Protein AF-A0A211YNY9-F1 (afdb_monomer)

Structure (mmCIF, N/CA/C/O backbone):
data_AF-A0A211YNY9-F1
#
_entry.id   AF-A0A211YNY9-F1
#
loop_
_atom_site.group_PDB
_atom_site.id
_atom_site.type_symbol
_atom_site.label_atom_id
_atom_site.label_alt_id
_atom_site.label_comp_id
_atom_site.label_asym_id
_atom_site.label_entity_id
_atom_site.label_seq_id
_atom_site.pdbx_PDB_ins_code
_atom_site.Cartn_x
_atom_site.Cartn_y
_atom_site.Cartn_z
_atom_site.occupancy
_atom_site.B_iso_or_equiv
_atom_site.auth_seq_id
_atom_site.auth_comp_id
_atom_site.auth_asym_id
_atom_site.auth_atom_id
_atom_site.pdbx_PDB_model_num
ATOM 1 N N . MET A 1 1 ? 26.612 -7.130 -41.442 1.00 49.38 1 MET A N 1
ATOM 2 C CA . MET A 1 1 ? 25.179 -6.883 -41.165 1.00 49.38 1 MET A CA 1
ATOM 3 C C . MET A 1 1 ? 24.407 -8.133 -41.531 1.00 49.38 1 MET A C 1
ATOM 5 O O . MET A 1 1 ? 24.819 -8.781 -42.485 1.00 49.38 1 MET A O 1
ATOM 9 N N . PRO A 1 2 ? 23.280 -8.463 -40.890 1.00 49.06 2 PRO A N 1
ATOM 10 C CA . PRO A 1 2 ? 22.237 -9.130 -41.644 1.00 49.06 2 PRO A CA 1
ATOM 11 C C . PRO A 1 2 ? 21.746 -8.089 -42.659 1.00 49.06 2 PRO A C 1
ATOM 13 O O . PRO A 1 2 ? 21.115 -7.110 -42.265 1.00 49.06 2 PRO A O 1
ATOM 16 N N . ASN A 1 3 ? 22.044 -8.255 -43.950 1.00 55.09 3 ASN A N 1
ATOM 17 C CA . ASN A 1 3 ? 21.542 -7.388 -45.037 1.00 55.09 3 ASN A CA 1
ATOM 18 C C . ASN A 1 3 ? 19.996 -7.387 -45.148 1.00 55.09 3 ASN A C 1
ATOM 20 O O . ASN A 1 3 ? 19.424 -6.860 -46.095 1.00 55.09 3 ASN A O 1
ATOM 24 N N . THR A 1 4 ? 19.311 -8.000 -44.185 1.00 63.88 4 THR A N 1
ATOM 25 C CA . THR A 1 4 ? 17.878 -8.254 -44.138 1.00 63.88 4 THR A CA 1
ATOM 26 C C . THR A 1 4 ? 17.087 -7.178 -43.385 1.00 63.88 4 THR A C 1
ATOM 28 O O . THR A 1 4 ? 15.865 -7.165 -43.498 1.00 63.88 4 THR A O 1
ATOM 31 N N . VAL A 1 5 ? 17.737 -6.269 -42.637 1.00 73.50 5 VAL A N 1
ATOM 32 C CA . VAL A 1 5 ? 17.043 -5.292 -41.761 1.00 73.50 5 VAL A CA 1
ATOM 33 C C . VAL A 1 5 ? 17.127 -3.846 -42.258 1.00 73.50 5 VAL A C 1
ATOM 35 O O . VAL A 1 5 ? 16.121 -3.139 -42.234 1.00 73.50 5 VAL A O 1
ATOM 38 N N . ALA A 1 6 ? 18.307 -3.376 -42.662 1.00 80.75 6 ALA A N 1
ATOM 39 C CA . ALA A 1 6 ? 18.505 -2.015 -43.156 1.00 80.75 6 ALA A CA 1
ATOM 40 C C . ALA A 1 6 ? 19.768 -1.923 -44.024 1.00 80.75 6 ALA A C 1
ATOM 42 O O . ALA A 1 6 ? 20.715 -2.682 -43.815 1.00 80.75 6 ALA A O 1
ATOM 43 N N . SER A 1 7 ? 19.799 -0.969 -44.954 1.00 83.94 7 SER A N 1
ATOM 44 C CA . SER A 1 7 ? 21.010 -0.545 -45.660 1.00 83.94 7 SER A CA 1
ATOM 45 C C . SER A 1 7 ? 21.523 0.782 -45.101 1.00 83.94 7 SER A C 1
ATOM 47 O O . SER A 1 7 ? 20.742 1.617 -44.641 1.00 83.94 7 SER A O 1
ATOM 49 N N . ILE A 1 8 ? 22.847 0.957 -45.101 1.00 84.38 8 ILE A N 1
ATOM 50 C CA . ILE A 1 8 ? 23.515 2.160 -44.593 1.00 84.38 8 ILE A CA 1
ATOM 51 C C . ILE A 1 8 ? 24.376 2.760 -45.702 1.00 84.38 8 ILE A C 1
ATOM 53 O O . ILE A 1 8 ? 25.164 2.044 -46.319 1.00 84.38 8 ILE A O 1
ATOM 57 N N . ALA A 1 9 ? 24.249 4.067 -45.919 1.00 88.44 9 ALA A N 1
ATOM 58 C CA . ALA A 1 9 ? 25.151 4.859 -46.746 1.00 88.44 9 ALA A CA 1
ATOM 59 C C . ALA A 1 9 ? 25.819 5.937 -45.881 1.00 88.44 9 ALA A C 1
ATOM 61 O O . ALA A 1 9 ? 25.155 6.564 -45.061 1.00 88.44 9 ALA A O 1
ATOM 62 N N . ILE A 1 10 ? 27.132 6.126 -46.039 1.00 88.19 10 ILE A N 1
ATOM 63 C CA . ILE A 1 10 ? 27.921 7.126 -45.304 1.00 88.19 10 ILE A CA 1
ATOM 64 C C . ILE A 1 10 ? 28.603 8.029 -46.329 1.00 88.19 10 ILE A C 1
ATOM 66 O O . ILE A 1 10 ? 29.255 7.506 -47.235 1.00 88.19 10 ILE A O 1
ATOM 70 N N . ASN A 1 11 ? 28.464 9.350 -46.196 1.00 90.69 11 ASN A N 1
ATOM 71 C CA . ASN A 1 11 ? 29.033 10.305 -47.146 1.00 90.69 11 ASN A CA 1
ATOM 72 C C . ASN A 1 11 ? 29.613 11.570 -46.465 1.00 90.69 11 ASN A C 1
ATOM 74 O O . ASN A 1 11 ? 28.861 12.261 -45.779 1.00 90.69 11 ASN A O 1
ATOM 78 N N . PRO A 1 12 ? 30.904 11.911 -46.663 1.00 88.31 12 PRO A N 1
ATOM 79 C CA . PRO A 1 12 ? 31.932 11.060 -47.256 1.00 88.31 12 PRO A CA 1
ATOM 80 C C . PRO A 1 12 ? 32.290 9.903 -46.312 1.00 88.31 12 PRO A C 1
ATOM 82 O O . PRO A 1 12 ? 32.221 10.033 -45.087 1.00 88.31 12 PRO A O 1
ATOM 85 N N . ARG A 1 13 ? 32.652 8.752 -46.890 1.00 86.81 13 ARG A N 1
ATOM 86 C CA . ARG A 1 13 ? 33.114 7.572 -46.138 1.00 86.81 13 ARG A CA 1
ATOM 87 C C . ARG A 1 13 ? 34.539 7.744 -45.599 1.00 86.81 13 ARG A C 1
ATOM 89 O O . ARG A 1 13 ? 34.865 7.157 -44.574 1.00 86.81 13 ARG A O 1
ATOM 96 N N . GLU A 1 14 ? 35.347 8.549 -46.281 1.00 88.19 14 GLU A N 1
ATOM 97 C CA . GLU A 1 14 ? 36.735 8.875 -45.949 1.00 88.19 14 GLU A CA 1
ATOM 98 C C . GLU A 1 14 ? 36.949 10.375 -46.177 1.00 88.19 14 GLU A C 1
ATOM 100 O O . GLU A 1 14 ? 36.472 10.918 -47.174 1.00 88.19 14 GLU A O 1
ATOM 105 N N . ALA A 1 15 ? 37.621 11.056 -45.247 1.00 88.06 15 ALA A N 1
ATOM 106 C CA . ALA A 1 15 ? 37.900 12.487 -45.333 1.00 88.06 15 ALA A CA 1
ATOM 107 C C . ALA A 1 15 ? 39.084 12.873 -44.432 1.00 88.06 15 ALA A C 1
ATOM 109 O O . ALA A 1 15 ? 39.457 12.129 -43.525 1.00 88.06 15 ALA A O 1
ATOM 110 N N . VAL A 1 16 ? 39.653 14.056 -44.670 1.00 87.44 16 VAL A N 1
ATOM 111 C CA . VAL A 1 16 ? 40.719 14.644 -43.846 1.00 87.44 16 VAL A CA 1
ATOM 112 C C . VAL A 1 16 ? 40.092 15.633 -42.864 1.00 87.44 16 VAL A C 1
ATOM 114 O O . VAL A 1 16 ? 39.224 16.414 -43.245 1.00 87.44 16 VAL A O 1
ATOM 117 N N . ALA A 1 17 ? 40.492 15.583 -41.590 1.00 80.94 17 ALA A N 1
ATOM 118 C CA . ALA A 1 17 ? 39.964 16.487 -40.570 1.00 80.94 17 ALA A CA 1
ATOM 119 C C . ALA A 1 17 ? 40.331 17.963 -40.859 1.00 80.94 17 ALA A C 1
ATOM 121 O O . ALA A 1 17 ? 41.457 18.224 -41.282 1.00 80.94 17 ALA A O 1
ATOM 122 N N . PRO A 1 18 ? 39.430 18.929 -40.579 1.00 85.00 18 PRO A N 1
ATOM 123 C CA . PRO A 1 18 ? 38.071 18.738 -40.075 1.00 85.00 18 PRO A CA 1
ATOM 124 C C . PRO A 1 18 ? 37.098 18.325 -41.191 1.00 85.00 18 PRO A C 1
ATOM 126 O O . PRO A 1 18 ? 37.099 18.892 -42.279 1.00 85.00 18 PRO A O 1
ATOM 129 N N . PHE A 1 19 ? 36.217 17.369 -40.899 1.00 84.88 19 PHE A N 1
ATOM 130 C CA . PHE A 1 19 ? 35.176 16.929 -41.827 1.00 84.88 19 PHE A CA 1
ATOM 131 C C . PHE A 1 19 ? 33.856 16.678 -41.100 1.00 84.88 19 PHE A C 1
ATOM 133 O O . PHE A 1 19 ? 33.795 16.580 -39.875 1.00 84.88 19 PHE A O 1
ATOM 140 N N . THR A 1 20 ? 32.779 16.563 -41.870 1.00 84.94 20 THR A N 1
ATOM 141 C CA . THR A 1 20 ? 31.468 16.109 -41.403 1.00 84.94 20 THR A CA 1
ATOM 142 C C . THR A 1 20 ? 30.971 15.040 -42.361 1.00 84.94 20 THR A C 1
ATOM 144 O O . THR A 1 20 ? 31.027 15.240 -43.572 1.00 84.94 20 THR A O 1
ATOM 147 N N . SER A 1 21 ? 30.474 13.927 -41.821 1.00 86.50 21 SER A N 1
ATOM 148 C CA . SER A 1 21 ? 29.857 12.856 -42.607 1.00 86.50 21 SER A CA 1
ATOM 149 C C . SER A 1 21 ? 28.379 12.719 -42.261 1.00 86.50 21 SER A C 1
ATOM 151 O O . SER A 1 21 ? 27.999 12.780 -41.091 1.00 86.50 21 SER A O 1
ATOM 153 N N . SER A 1 22 ? 27.544 12.498 -43.274 1.00 87.00 22 SER A N 1
ATOM 154 C CA . SER A 1 22 ? 26.150 12.095 -43.105 1.00 87.00 22 SER A CA 1
ATOM 155 C C . SER A 1 22 ? 26.022 10.574 -43.145 1.00 87.00 22 SER A C 1
ATOM 157 O O . SER A 1 22 ? 26.778 9.884 -43.833 1.00 87.00 22 SER A O 1
ATOM 159 N N . ILE A 1 23 ? 25.065 10.044 -42.383 1.00 86.50 23 ILE A N 1
ATOM 160 C CA . ILE A 1 23 ? 24.739 8.617 -42.346 1.00 86.50 23 ILE A CA 1
ATOM 161 C C . ILE A 1 23 ? 23.257 8.467 -42.664 1.00 86.50 23 ILE A C 1
ATOM 163 O O . ILE A 1 23 ? 22.405 8.866 -41.870 1.00 86.50 23 ILE A O 1
ATOM 167 N N . ASP A 1 24 ? 22.961 7.827 -43.789 1.00 85.75 24 ASP A N 1
ATOM 168 C CA . ASP A 1 24 ? 21.606 7.486 -44.200 1.00 85.75 24 ASP A CA 1
ATOM 169 C C . ASP A 1 24 ? 21.327 6.017 -43.891 1.00 85.75 24 ASP A C 1
ATOM 171 O O . ASP A 1 24 ? 21.985 5.119 -44.420 1.00 85.75 24 ASP A O 1
ATOM 175 N N . ILE A 1 25 ? 20.320 5.762 -43.054 1.00 84.75 25 ILE A N 1
ATOM 176 C CA . ILE A 1 25 ? 19.861 4.411 -42.709 1.00 84.75 25 ILE A CA 1
ATOM 177 C C . ILE A 1 25 ? 18.496 4.178 -43.359 1.00 84.75 25 ILE A C 1
ATOM 179 O O . ILE A 1 25 ? 17.515 4.839 -43.017 1.00 84.75 25 ILE A O 1
ATOM 183 N N . ARG A 1 26 ? 18.410 3.211 -44.276 1.00 85.56 26 ARG A N 1
ATOM 184 C CA . ARG A 1 26 ? 17.168 2.834 -44.966 1.00 85.56 26 ARG A CA 1
ATOM 185 C C . ARG A 1 26 ? 16.696 1.475 -44.468 1.00 85.56 26 ARG A C 1
ATOM 187 O O . ARG A 1 26 ? 17.357 0.466 -44.688 1.00 85.56 26 ARG A O 1
ATOM 194 N N . VAL A 1 27 ? 15.555 1.448 -43.783 1.00 82.75 27 VAL A N 1
ATOM 195 C CA . VAL A 1 27 ? 14.971 0.213 -43.234 1.00 82.75 27 VAL A CA 1
ATOM 196 C C . VAL A 1 27 ? 14.369 -0.627 -44.358 1.00 82.75 27 VAL A C 1
ATOM 198 O O . VAL A 1 27 ? 13.621 -0.109 -45.187 1.00 82.75 27 VAL A O 1
ATOM 201 N N . SER A 1 28 ? 14.667 -1.924 -44.377 1.00 84.06 28 SER A N 1
ATOM 202 C CA . SER A 1 28 ? 14.111 -2.857 -45.356 1.00 84.06 28 SER A CA 1
ATOM 203 C C . SER A 1 28 ? 12.591 -3.007 -45.164 1.00 84.06 28 SER A C 1
ATOM 205 O O . SER A 1 28 ? 12.138 -3.121 -44.023 1.00 84.06 28 SER A O 1
ATOM 207 N N . PRO A 1 29 ? 11.780 -3.084 -46.239 1.00 75.88 29 PRO A N 1
ATOM 208 C CA . PRO A 1 29 ? 10.317 -3.200 -46.135 1.00 75.88 29 PRO A CA 1
ATOM 209 C C . PRO A 1 29 ? 9.812 -4.410 -45.328 1.00 75.88 29 PRO A C 1
ATOM 211 O O . PRO A 1 29 ? 8.711 -4.370 -44.789 1.00 75.88 29 PRO A O 1
ATOM 214 N N . GLY A 1 30 ? 10.616 -5.475 -45.232 1.00 75.25 30 GLY A N 1
ATOM 215 C CA . GLY A 1 30 ? 10.326 -6.686 -44.456 1.00 75.25 30 GLY A CA 1
ATOM 216 C C . GLY A 1 30 ? 11.014 -6.754 -43.089 1.00 75.25 30 GLY A C 1
ATOM 217 O O . GLY A 1 30 ? 11.041 -7.825 -42.486 1.00 75.25 30 GLY A O 1
ATOM 218 N N . ALA A 1 31 ? 11.613 -5.660 -42.608 1.00 80.06 31 ALA A N 1
ATOM 219 C CA . ALA A 1 31 ? 12.306 -5.660 -41.325 1.00 80.06 31 ALA A CA 1
ATOM 220 C C . ALA A 1 31 ? 11.340 -6.016 -40.186 1.00 80.06 31 ALA A C 1
ATOM 222 O O . ALA A 1 31 ? 10.284 -5.397 -40.019 1.00 80.06 31 ALA A O 1
ATOM 223 N N . ALA A 1 32 ? 11.715 -7.013 -39.383 1.00 78.50 32 ALA A N 1
ATOM 224 C CA . ALA A 1 32 ? 10.931 -7.384 -38.219 1.00 78.50 32 ALA A CA 1
ATOM 225 C C . ALA A 1 32 ? 10.878 -6.212 -37.212 1.00 78.50 32 ALA A C 1
ATOM 227 O O . ALA A 1 32 ? 11.838 -5.451 -37.076 1.00 78.50 32 ALA A O 1
ATOM 228 N N . PRO A 1 33 ? 9.767 -6.039 -36.481 1.00 77.94 33 PRO A N 1
ATOM 229 C CA . PRO A 1 33 ? 9.706 -5.068 -35.399 1.00 77.94 33 PRO A CA 1
ATOM 230 C C . PRO A 1 33 ? 10.710 -5.403 -34.296 1.00 77.94 33 PRO A C 1
ATOM 232 O O . PRO A 1 33 ? 10.823 -6.557 -33.884 1.00 77.94 33 PRO A O 1
ATOM 235 N N . GLY A 1 34 ? 11.396 -4.392 -33.773 1.00 75.12 34 GLY A N 1
ATOM 236 C CA . GLY A 1 34 ? 12.424 -4.596 -32.760 1.00 75.12 34 GLY A CA 1
ATOM 237 C C . GLY A 1 34 ? 13.366 -3.412 -32.609 1.00 75.12 34 GLY A C 1
ATOM 238 O O . GLY A 1 34 ? 13.184 -2.355 -33.214 1.00 75.12 34 GLY A O 1
ATOM 239 N N . THR A 1 35 ? 14.380 -3.596 -31.765 1.00 77.44 35 THR A N 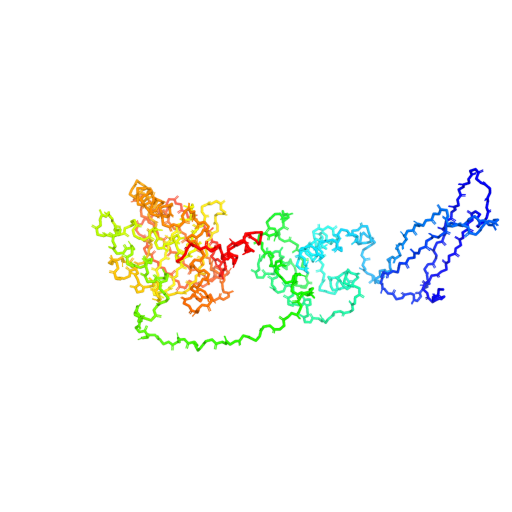1
ATOM 240 C CA . THR A 1 35 ? 15.472 -2.631 -31.596 1.00 77.44 35 THR A CA 1
ATOM 241 C C . THR A 1 35 ? 16.758 -3.224 -32.144 1.00 77.44 35 THR A C 1
ATOM 243 O O . THR A 1 35 ? 17.172 -4.301 -31.722 1.00 77.44 35 THR A O 1
ATOM 246 N N . TYR A 1 36 ? 17.411 -2.492 -33.037 1.00 80.06 36 TYR A N 1
ATOM 247 C CA . TYR A 1 36 ? 18.660 -2.880 -33.674 1.00 80.06 36 TYR A CA 1
ATOM 248 C C . TYR A 1 36 ? 19.741 -1.889 -33.263 1.00 80.06 36 TYR A C 1
ATOM 250 O O . TYR A 1 36 ? 19.607 -0.690 -33.495 1.00 80.06 36 TYR A O 1
ATOM 258 N N . ALA A 1 37 ? 20.785 -2.380 -32.599 1.00 80.31 37 ALA A N 1
ATOM 259 C CA . ALA A 1 37 ? 21.907 -1.559 -32.163 1.00 80.31 37 ALA A CA 1
ATOM 260 C C . ALA A 1 37 ? 23.052 -1.631 -33.180 1.00 80.31 37 ALA A C 1
ATOM 262 O O . ALA A 1 37 ? 23.396 -2.711 -33.663 1.00 80.31 37 ALA A O 1
ATOM 263 N N . PHE A 1 38 ? 23.674 -0.489 -33.451 1.00 80.75 38 PHE A N 1
ATOM 264 C CA . PHE A 1 38 ? 24.831 -0.350 -34.327 1.00 80.75 38 PHE A CA 1
ATOM 265 C C . PHE A 1 38 ? 25.930 0.406 -33.598 1.00 80.75 38 PHE A C 1
ATOM 267 O O . PHE A 1 38 ? 25.674 1.203 -32.697 1.00 80.75 38 PHE A O 1
ATOM 274 N N . LYS A 1 39 ? 27.166 0.156 -34.015 1.00 83.69 39 LYS A N 1
ATOM 275 C CA . LYS A 1 39 ? 28.333 0.906 -33.569 1.00 83.69 39 LYS A CA 1
ATOM 276 C C . LYS A 1 39 ? 28.964 1.549 -34.790 1.00 83.69 39 LYS A C 1
ATOM 278 O O . LYS A 1 39 ? 29.394 0.836 -35.694 1.00 83.69 39 LYS A O 1
ATOM 283 N N . LEU A 1 40 ? 28.997 2.871 -34.810 1.00 84.62 40 LEU A N 1
ATOM 284 C CA . LEU A 1 40 ? 29.799 3.635 -35.746 1.00 84.62 40 LEU A CA 1
ATOM 285 C C . LEU A 1 40 ? 31.221 3.692 -35.194 1.00 84.62 40 LEU A C 1
ATOM 287 O O . LEU A 1 40 ? 31.417 4.051 -34.035 1.00 84.62 40 LEU A O 1
ATOM 291 N N . ARG A 1 41 ? 32.199 3.309 -36.009 1.00 87.44 41 ARG A N 1
ATOM 292 C CA . ARG A 1 41 ? 33.620 3.393 -35.671 1.00 87.44 41 ARG A CA 1
ATOM 293 C C . ARG A 1 41 ? 34.296 4.328 -36.650 1.00 87.44 41 ARG A C 1
ATOM 295 O O . ARG A 1 41 ? 34.117 4.170 -37.855 1.00 87.44 41 ARG A O 1
ATOM 302 N N . ILE A 1 42 ? 35.065 5.262 -36.118 1.00 87.38 42 ILE A N 1
ATOM 303 C CA . ILE A 1 42 ? 35.904 6.170 -36.888 1.00 87.38 42 ILE A CA 1
ATOM 304 C C . ILE A 1 42 ? 37.331 5.671 -36.720 1.00 87.38 42 ILE A C 1
ATOM 306 O O . ILE A 1 42 ? 37.803 5.541 -35.590 1.00 87.38 42 ILE A O 1
ATOM 310 N N . HIS A 1 43 ? 37.985 5.359 -37.830 1.00 88.94 43 HIS A N 1
ATOM 311 C CA . HIS A 1 43 ? 39.364 4.893 -37.851 1.00 88.94 43 HIS A CA 1
ATOM 312 C C . HIS A 1 43 ? 40.240 5.901 -38.587 1.00 88.94 43 HIS A C 1
ATOM 314 O O . HIS A 1 43 ? 39.808 6.492 -39.575 1.00 88.94 43 HIS A O 1
ATOM 320 N N . ASP A 1 44 ? 41.466 6.063 -38.109 1.00 86.38 44 ASP A N 1
ATOM 321 C CA . ASP A 1 44 ? 42.555 6.639 -38.887 1.00 86.38 44 ASP A CA 1
ATOM 322 C C . ASP A 1 44 ? 42.936 5.634 -39.980 1.00 86.38 44 ASP A C 1
ATOM 324 O O . ASP A 1 44 ? 43.234 4.477 -39.683 1.00 86.38 44 ASP A O 1
ATOM 328 N N . THR A 1 45 ? 42.900 6.041 -41.246 1.00 85.19 45 THR A N 1
ATOM 329 C CA . THR A 1 45 ? 43.200 5.150 -42.374 1.00 85.19 45 THR A CA 1
ATOM 330 C C . THR A 1 45 ? 44.686 4.808 -42.495 1.00 85.19 45 THR A C 1
ATOM 332 O O . THR A 1 45 ? 45.007 3.739 -43.008 1.00 85.19 45 THR A O 1
ATOM 335 N N . ALA A 1 46 ? 45.591 5.660 -42.003 1.00 86.88 46 ALA A N 1
ATOM 336 C CA . ALA A 1 46 ? 47.034 5.441 -42.061 1.00 86.88 46 ALA A CA 1
ATOM 337 C C . ALA A 1 46 ? 47.524 4.529 -40.929 1.00 86.88 46 ALA A C 1
ATOM 339 O O . ALA A 1 46 ? 48.368 3.662 -41.146 1.00 86.88 46 ALA A O 1
ATOM 340 N N . THR A 1 47 ? 46.988 4.708 -39.719 1.00 90.25 47 THR A N 1
ATOM 341 C CA . THR A 1 47 ? 47.433 3.964 -38.524 1.00 90.25 47 THR A CA 1
ATOM 342 C C . THR A 1 47 ? 46.475 2.848 -38.100 1.00 90.25 47 THR A C 1
ATOM 344 O O . THR A 1 47 ? 46.798 2.060 -37.210 1.00 90.25 47 THR A O 1
ATOM 347 N N . ASN A 1 48 ? 45.287 2.772 -38.711 1.00 88.81 48 ASN A N 1
ATOM 348 C CA . ASN A 1 48 ? 44.157 1.926 -38.303 1.00 88.81 48 ASN A CA 1
ATOM 349 C C . ASN A 1 48 ? 43.681 2.174 -36.851 1.00 88.81 48 ASN A C 1
ATOM 351 O O . ASN A 1 48 ? 42.897 1.395 -36.294 1.00 88.81 48 ASN A O 1
ATOM 355 N N . ALA A 1 49 ? 44.133 3.262 -36.220 1.00 90.38 49 ALA A N 1
ATOM 356 C CA . ALA A 1 49 ? 43.777 3.604 -34.852 1.00 90.38 49 ALA A CA 1
ATOM 357 C C . ALA A 1 49 ? 42.289 3.973 -34.747 1.00 90.38 49 ALA A C 1
ATOM 359 O O . ALA A 1 49 ? 41.743 4.661 -35.608 1.00 90.38 49 ALA A O 1
ATOM 360 N N . LEU A 1 50 ? 41.617 3.523 -33.682 1.00 91.25 50 LEU A N 1
ATOM 361 C CA . LEU A 1 50 ? 40.228 3.893 -33.399 1.00 91.25 50 LEU A CA 1
ATOM 362 C C . LEU A 1 50 ? 40.186 5.324 -32.848 1.00 91.25 50 LEU A C 1
ATOM 364 O O . LEU A 1 50 ? 40.582 5.560 -31.710 1.00 91.25 50 LEU A O 1
ATOM 368 N N . LEU A 1 51 ? 39.667 6.256 -33.643 1.00 87.25 51 LEU A N 1
ATOM 369 C CA . LEU A 1 51 ? 39.540 7.670 -33.285 1.00 87.25 51 LEU A CA 1
ATOM 370 C C . LEU A 1 51 ? 38.233 7.975 -32.546 1.00 87.25 51 LEU A C 1
ATOM 372 O O . LEU A 1 51 ? 38.169 8.906 -31.750 1.00 87.25 51 LEU A O 1
ATOM 376 N N . GLY A 1 52 ? 37.179 7.198 -32.802 1.00 84.94 52 GLY A N 1
ATOM 377 C CA . GLY A 1 52 ? 35.870 7.435 -32.201 1.00 84.94 52 GLY A CA 1
ATOM 378 C C . GLY A 1 52 ? 34.933 6.241 -32.314 1.00 84.94 52 GLY A C 1
ATOM 379 O O . GLY A 1 52 ? 35.000 5.458 -33.263 1.00 84.94 52 GLY A O 1
ATOM 380 N N . LEU A 1 53 ? 34.047 6.105 -31.330 1.00 88.44 53 LEU A N 1
ATOM 381 C CA . LEU A 1 53 ? 33.034 5.058 -31.270 1.00 88.44 53 LEU A CA 1
ATOM 382 C C . LEU A 1 53 ? 31.702 5.666 -30.833 1.00 88.44 53 LEU A C 1
ATOM 384 O O . LEU A 1 53 ? 31.585 6.113 -29.698 1.00 88.44 53 LEU A O 1
ATOM 388 N N . GLU A 1 54 ? 30.691 5.595 -31.695 1.00 83.56 54 GLU A N 1
ATOM 389 C CA . GLU A 1 54 ? 29.339 6.081 -31.402 1.00 83.56 54 GLU A CA 1
ATOM 390 C C . GLU A 1 54 ? 28.328 4.933 -31.495 1.00 83.56 54 GLU A C 1
ATOM 392 O O . GLU A 1 54 ? 28.429 4.063 -32.364 1.00 83.56 54 GLU A O 1
ATOM 397 N N . SER A 1 55 ? 27.349 4.892 -30.590 1.00 81.06 55 SER A N 1
ATOM 398 C CA . SER A 1 55 ? 26.321 3.842 -30.578 1.00 81.06 55 SER A CA 1
ATOM 399 C C . SER A 1 55 ? 24.997 4.369 -31.117 1.00 81.06 55 SER A C 1
ATOM 401 O O . SER A 1 55 ? 24.392 5.262 -30.536 1.00 81.06 55 SER A O 1
ATOM 403 N N . LEU A 1 56 ? 24.500 3.761 -32.193 1.00 81.00 56 LEU A N 1
ATOM 404 C CA . LEU A 1 56 ? 23.223 4.110 -32.818 1.00 81.00 56 LEU A CA 1
ATOM 405 C C . LEU A 1 56 ? 22.182 3.023 -32.537 1.00 81.00 56 LEU A C 1
ATOM 407 O O . LEU A 1 56 ? 22.509 1.838 -32.476 1.00 81.00 56 LEU A O 1
ATOM 411 N N . ALA A 1 57 ? 20.912 3.402 -32.398 1.00 78.88 57 ALA A N 1
ATOM 412 C CA . ALA A 1 57 ? 19.808 2.457 -32.240 1.00 78.88 57 ALA A CA 1
ATOM 413 C C . ALA A 1 57 ? 18.691 2.755 -33.247 1.00 78.88 57 ALA A C 1
ATOM 415 O O . ALA A 1 57 ? 18.103 3.834 -33.228 1.00 78.88 57 ALA A O 1
ATOM 416 N N . LEU A 1 58 ? 18.372 1.779 -34.097 1.00 83.50 58 LEU A N 1
ATOM 417 C CA . LEU A 1 58 ? 17.200 1.799 -34.970 1.00 83.50 58 LEU A CA 1
ATOM 418 C C . LEU A 1 58 ? 16.058 1.068 -34.273 1.00 83.50 58 LEU A C 1
ATOM 420 O O . LEU A 1 58 ? 16.207 -0.079 -33.852 1.00 83.50 58 LEU A O 1
ATOM 424 N N . ILE A 1 59 ? 14.904 1.720 -34.189 1.00 82.00 59 ILE A N 1
ATOM 425 C CA . ILE A 1 59 ? 13.691 1.138 -33.619 1.00 82.00 59 ILE A CA 1
ATOM 426 C C . ILE A 1 59 ? 12.696 0.936 -34.759 1.00 82.00 59 ILE A C 1
ATOM 428 O O . ILE A 1 59 ? 12.171 1.903 -35.310 1.00 82.00 59 ILE A O 1
ATOM 432 N N . VAL A 1 60 ? 12.429 -0.322 -35.099 1.00 81.69 60 VAL A N 1
ATOM 433 C CA . VAL A 1 60 ? 11.424 -0.698 -36.098 1.00 81.69 60 VAL A CA 1
ATOM 434 C C . VAL A 1 60 ? 10.117 -0.995 -35.368 1.00 81.69 60 VAL A C 1
ATOM 436 O O . VAL A 1 60 ? 10.044 -1.901 -34.536 1.00 81.69 60 VAL A O 1
ATOM 439 N N . LEU A 1 61 ? 9.080 -0.205 -35.644 1.00 81.00 61 LEU A N 1
ATOM 440 C CA . LEU A 1 61 ? 7.782 -0.313 -34.976 1.00 81.00 61 LEU A CA 1
ATOM 441 C C . LEU A 1 61 ? 6.839 -1.255 -35.733 1.00 81.00 61 LEU A C 1
ATOM 443 O O . LEU A 1 61 ? 6.826 -1.287 -36.961 1.00 81.00 61 LEU A O 1
ATOM 447 N N . ARG A 1 62 ? 5.977 -1.969 -34.996 1.00 80.25 62 ARG A N 1
ATOM 448 C CA . ARG A 1 62 ? 4.829 -2.679 -35.586 1.00 80.25 62 ARG A CA 1
ATOM 449 C C . ARG A 1 62 ? 3.872 -1.684 -36.245 1.00 80.25 62 ARG A C 1
ATOM 451 O O . ARG A 1 62 ? 3.660 -0.581 -35.736 1.00 80.25 62 ARG A O 1
ATOM 458 N N . ARG A 1 63 ? 3.237 -2.106 -37.343 1.00 73.81 63 ARG A N 1
ATOM 459 C CA . ARG A 1 63 ? 2.177 -1.338 -38.012 1.00 73.81 63 ARG A CA 1
ATOM 460 C C . ARG A 1 63 ? 1.073 -0.985 -37.003 1.00 73.81 63 ARG A C 1
ATOM 462 O O . ARG A 1 63 ? 0.647 -1.842 -36.233 1.00 73.81 63 ARG A O 1
ATOM 469 N N . GLY A 1 64 ? 0.639 0.276 -36.995 1.00 72.88 64 GLY A N 1
ATOM 470 C CA . GLY A 1 64 ? -0.400 0.779 -36.083 1.00 72.88 64 GLY A CA 1
ATOM 471 C C . GLY A 1 64 ? 0.100 1.302 -34.730 1.00 72.88 64 GLY A C 1
ATOM 472 O O . GLY A 1 64 ? -0.706 1.806 -33.949 1.00 72.88 64 GLY A O 1
ATOM 473 N N . LEU A 1 65 ? 1.407 1.234 -34.442 1.00 83.88 65 LEU A N 1
ATOM 474 C CA . LEU A 1 65 ? 1.987 1.942 -33.300 1.00 83.88 65 LEU A CA 1
ATOM 4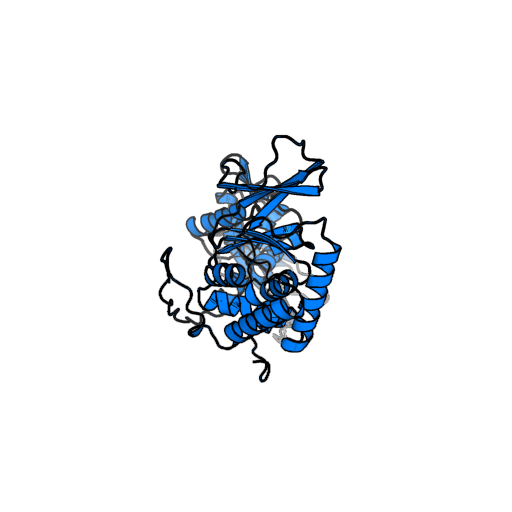75 C C . LEU A 1 65 ? 2.339 3.392 -33.665 1.00 83.88 65 LEU A C 1
ATOM 477 O O . LEU A 1 65 ? 2.828 3.653 -34.768 1.00 83.88 65 LEU A O 1
ATOM 481 N N . PRO A 1 66 ? 2.139 4.347 -32.743 1.00 85.44 66 PRO A N 1
ATOM 482 C CA . PRO A 1 66 ? 2.448 5.741 -33.002 1.00 85.44 66 PRO A CA 1
ATOM 483 C C . PRO A 1 66 ? 3.964 5.956 -33.067 1.00 85.44 66 PRO A C 1
ATOM 485 O O . PRO A 1 66 ? 4.723 5.447 -32.240 1.00 85.44 66 PRO A O 1
ATOM 488 N N . LYS A 1 67 ? 4.414 6.786 -34.018 1.00 83.44 67 LYS A N 1
ATOM 489 C CA . LYS A 1 67 ? 5.836 7.155 -34.178 1.00 83.44 67 LYS A CA 1
ATOM 490 C C . LYS A 1 67 ? 6.421 7.813 -32.919 1.00 83.44 67 LYS A C 1
ATOM 492 O O . LYS A 1 67 ? 7.626 7.752 -32.694 1.00 83.44 67 LYS A O 1
ATOM 497 N N . THR A 1 68 ? 5.576 8.413 -32.076 1.00 84.75 68 THR A N 1
ATOM 498 C CA . THR A 1 68 ? 5.967 9.000 -30.785 1.00 84.75 68 THR A CA 1
ATOM 499 C C . THR A 1 68 ? 6.576 7.971 -29.834 1.00 84.75 68 THR A C 1
ATOM 501 O O . THR A 1 68 ? 7.442 8.337 -29.044 1.00 84.75 68 THR A O 1
ATOM 504 N N . LEU A 1 69 ? 6.226 6.684 -29.952 1.00 85.25 69 LEU A N 1
ATOM 505 C CA . LEU A 1 69 ? 6.803 5.615 -29.133 1.00 85.25 69 LEU A CA 1
ATOM 506 C C . LEU A 1 69 ? 8.336 5.560 -29.250 1.00 85.25 69 LEU A C 1
ATOM 508 O O . LEU A 1 69 ? 9.014 5.374 -28.241 1.00 85.25 69 LEU A O 1
ATOM 512 N N . ALA A 1 70 ? 8.887 5.801 -30.447 1.00 82.88 70 ALA A N 1
ATOM 513 C CA . ALA A 1 70 ? 10.334 5.829 -30.665 1.00 82.88 70 ALA A CA 1
ATOM 514 C C . ALA A 1 70 ? 11.020 6.949 -29.860 1.00 82.88 70 ALA A C 1
ATOM 516 O O . ALA A 1 70 ? 12.080 6.725 -29.282 1.00 82.88 70 ALA A O 1
ATOM 517 N N . LYS A 1 71 ? 10.378 8.122 -29.731 1.00 86.62 71 LYS A N 1
ATOM 518 C CA . LYS A 1 71 ? 10.891 9.249 -28.927 1.00 86.62 71 LYS A CA 1
ATOM 519 C C . LYS A 1 71 ? 10.935 8.923 -27.431 1.00 86.62 71 LYS A C 1
ATOM 521 O O . LYS A 1 71 ? 11.806 9.404 -26.716 1.00 86.62 71 LYS A O 1
ATOM 526 N N . HIS A 1 72 ? 10.013 8.084 -26.961 1.00 88.44 72 HIS A N 1
ATOM 527 C CA . HIS A 1 72 ? 9.919 7.683 -25.557 1.00 88.44 72 HIS A CA 1
ATOM 528 C C . HIS A 1 72 ? 10.704 6.410 -25.224 1.00 88.44 72 HIS A C 1
ATOM 530 O O . HIS A 1 72 ? 10.747 6.021 -24.058 1.00 88.44 72 HIS A O 1
ATOM 536 N N . TYR A 1 73 ? 11.336 5.761 -26.205 1.00 85.62 73 TYR A N 1
ATOM 537 C CA . TYR A 1 73 ? 11.915 4.428 -26.042 1.00 85.62 73 TYR A CA 1
ATOM 538 C C . TYR A 1 73 ? 12.932 4.327 -24.902 1.00 85.62 73 TYR A C 1
ATOM 540 O O . TYR A 1 73 ? 12.799 3.456 -24.043 1.00 85.62 73 TYR A O 1
ATOM 548 N N . GLN A 1 74 ? 13.914 5.234 -24.844 1.00 82.88 74 GLN A N 1
ATOM 549 C CA . GLN A 1 74 ? 14.924 5.199 -23.780 1.00 82.88 74 GLN A CA 1
ATOM 550 C C . GLN A 1 74 ? 14.287 5.387 -22.405 1.00 82.88 74 GLN A C 1
ATOM 552 O O . GLN A 1 74 ? 14.562 4.623 -21.482 1.00 82.88 74 GLN A O 1
ATOM 557 N N . LYS A 1 75 ? 13.354 6.339 -22.284 1.00 88.69 75 LYS A N 1
ATOM 558 C CA . LYS A 1 75 ? 12.638 6.578 -21.030 1.00 88.69 75 LYS A CA 1
ATOM 559 C C . LYS A 1 75 ? 11.805 5.365 -20.625 1.00 88.69 75 LYS A C 1
ATOM 561 O O . LYS A 1 75 ? 11.857 4.973 -19.469 1.00 88.69 75 LYS A O 1
ATOM 566 N N . LEU A 1 76 ? 11.097 4.733 -21.558 1.00 87.88 76 LEU A N 1
ATOM 567 C CA . LEU A 1 76 ? 10.321 3.514 -21.323 1.00 87.88 76 LEU A CA 1
ATOM 568 C C . LEU A 1 76 ? 11.195 2.341 -20.874 1.00 87.88 76 LEU A C 1
ATOM 570 O O . LEU A 1 76 ? 10.823 1.616 -19.953 1.00 87.88 76 LEU A O 1
ATOM 574 N N . LYS A 1 77 ? 12.378 2.186 -21.473 1.00 84.38 77 LYS A N 1
ATOM 575 C CA . LYS A 1 77 ? 13.355 1.167 -21.081 1.00 84.38 77 LYS A CA 1
ATOM 576 C C . LYS A 1 77 ? 13.880 1.412 -19.669 1.00 84.38 77 LYS A C 1
ATOM 578 O O . LYS A 1 77 ? 13.968 0.469 -18.887 1.00 84.38 77 LYS A O 1
ATOM 583 N N . THR A 1 78 ? 14.163 2.667 -19.318 1.00 84.25 78 THR A N 1
ATOM 584 C CA . THR A 1 78 ? 14.507 3.061 -17.945 1.00 84.25 78 THR A CA 1
ATOM 585 C C . THR A 1 78 ? 13.353 2.776 -16.990 1.00 84.25 78 THR A C 1
ATOM 587 O O . THR A 1 78 ? 13.557 2.119 -15.981 1.00 84.25 78 THR A O 1
ATOM 590 N N . MET A 1 79 ? 12.124 3.172 -17.327 1.00 83.06 79 MET A N 1
ATOM 591 C CA . MET A 1 79 ? 10.942 2.922 -16.495 1.00 83.06 79 MET A CA 1
ATOM 592 C C . MET A 1 79 ? 10.743 1.429 -16.230 1.00 83.06 79 MET A C 1
ATOM 594 O O . MET A 1 79 ? 10.537 1.028 -15.088 1.00 83.06 79 MET A O 1
ATOM 598 N N . TYR A 1 80 ? 10.873 0.601 -17.268 1.00 85.38 80 TYR A N 1
ATOM 599 C CA . TYR A 1 80 ? 10.793 -0.848 -17.145 1.00 85.38 80 TYR A CA 1
ATOM 600 C C . TYR A 1 80 ? 11.900 -1.422 -16.252 1.00 85.38 80 TYR A C 1
ATOM 602 O O . TYR A 1 80 ? 11.619 -2.221 -15.364 1.00 85.38 80 TYR A O 1
ATOM 610 N N . ARG A 1 81 ? 13.152 -0.997 -16.450 1.00 78.75 81 ARG A N 1
ATOM 611 C CA . ARG A 1 81 ? 14.310 -1.502 -15.692 1.00 78.75 81 ARG A CA 1
ATOM 612 C C . ARG A 1 81 ? 14.356 -1.028 -14.245 1.00 78.75 81 ARG A C 1
ATOM 614 O O . ARG A 1 81 ? 14.890 -1.741 -13.408 1.00 78.75 81 ARG A O 1
ATOM 621 N N . THR A 1 82 ? 13.856 0.169 -13.965 1.00 77.00 82 THR A N 1
ATOM 622 C CA . THR A 1 82 ? 13.919 0.773 -12.630 1.00 77.00 82 THR A CA 1
ATOM 623 C C . THR A 1 82 ? 12.678 0.439 -11.807 1.00 77.00 82 THR A C 1
ATOM 625 O O . THR A 1 82 ? 12.798 0.138 -10.627 1.00 77.00 82 THR A O 1
ATOM 628 N N . TYR A 1 83 ? 11.496 0.455 -12.426 1.00 78.81 83 TYR A N 1
ATOM 629 C CA . TYR A 1 83 ? 10.208 0.392 -11.722 1.00 78.81 83 TYR A CA 1
ATOM 630 C C . TYR A 1 83 ? 9.286 -0.731 -12.224 1.00 78.81 83 TYR A C 1
ATOM 632 O O . TYR A 1 83 ? 8.241 -1.001 -11.635 1.00 78.81 83 TYR A O 1
ATOM 640 N N . GLY A 1 84 ? 9.662 -1.424 -13.300 1.00 83.69 84 GLY A N 1
ATOM 641 C CA . GLY A 1 84 ? 9.016 -2.658 -13.734 1.00 83.69 84 GLY A CA 1
ATOM 642 C C . GLY A 1 84 ? 7.905 -2.496 -14.758 1.00 83.69 84 GLY A C 1
ATOM 643 O O . GLY A 1 84 ? 7.646 -1.429 -15.317 1.00 83.69 84 GLY A O 1
ATOM 644 N N . ALA A 1 85 ? 7.233 -3.618 -15.024 1.00 87.56 85 ALA A N 1
ATOM 645 C CA . ALA A 1 85 ? 6.249 -3.735 -16.095 1.00 87.56 85 ALA A CA 1
ATOM 646 C C . ALA A 1 85 ? 5.063 -2.770 -15.939 1.00 87.56 85 ALA A C 1
ATOM 648 O O . ALA A 1 85 ? 4.638 -2.160 -16.916 1.00 87.56 85 ALA A O 1
ATOM 649 N N . GLN A 1 86 ? 4.555 -2.595 -14.715 1.00 88.62 86 GLN A N 1
ATOM 650 C CA . GLN A 1 86 ? 3.416 -1.711 -14.448 1.00 88.62 86 GLN A CA 1
ATOM 651 C C . GLN A 1 86 ? 3.772 -0.242 -14.692 1.00 88.62 86 GLN A C 1
ATOM 653 O O . GLN A 1 86 ? 2.987 0.489 -15.289 1.00 88.62 86 GLN A O 1
ATOM 658 N N . ALA A 1 87 ? 4.976 0.178 -14.302 1.00 89.62 87 ALA A N 1
ATOM 659 C CA . ALA A 1 87 ? 5.455 1.535 -14.533 1.00 89.62 87 ALA A CA 1
ATOM 660 C C . ALA A 1 87 ? 5.647 1.836 -16.025 1.00 89.62 87 ALA A C 1
ATOM 662 O O . ALA A 1 87 ? 5.275 2.909 -16.500 1.00 89.62 87 ALA A O 1
ATOM 663 N N . ALA A 1 88 ? 6.179 0.868 -16.776 1.00 92.12 88 ALA A N 1
ATOM 664 C CA . ALA A 1 88 ? 6.315 0.980 -18.223 1.00 92.12 88 ALA A CA 1
ATOM 665 C C . ALA A 1 88 ? 4.946 1.094 -18.910 1.00 92.12 88 ALA A C 1
ATOM 667 O O . ALA A 1 88 ? 4.737 2.016 -19.693 1.00 92.12 88 ALA A O 1
ATOM 668 N N . VAL A 1 89 ? 3.989 0.218 -18.578 1.00 94.25 89 VAL A N 1
ATOM 669 C CA . VAL A 1 89 ? 2.629 0.264 -19.147 1.00 94.25 89 VAL A CA 1
ATOM 670 C C . VAL A 1 89 ? 1.898 1.552 -18.771 1.00 94.25 89 VAL A C 1
ATOM 672 O O . VAL A 1 89 ? 1.246 2.154 -19.620 1.00 94.25 89 VAL A O 1
ATOM 675 N N . TRP A 1 90 ? 2.051 2.030 -17.536 1.00 95.50 90 TRP A N 1
ATOM 676 C CA . TRP A 1 90 ? 1.508 3.324 -17.134 1.00 95.50 90 TRP A CA 1
ATOM 677 C C . TRP A 1 90 ? 2.078 4.461 -17.987 1.00 95.50 90 TRP A C 1
ATOM 679 O O . TRP A 1 90 ? 1.323 5.278 -18.502 1.00 95.50 90 TRP A O 1
ATOM 689 N N . TYR A 1 91 ? 3.395 4.482 -18.206 1.00 95.50 91 TYR A N 1
ATOM 690 C CA . TYR A 1 91 ? 4.038 5.516 -19.015 1.00 95.50 91 TYR A CA 1
ATOM 691 C C . TYR A 1 91 ? 3.566 5.471 -20.475 1.00 95.50 91 TYR A C 1
ATOM 693 O O . TYR A 1 91 ? 3.324 6.519 -21.076 1.00 95.50 91 TYR A O 1
ATOM 701 N N . ILE A 1 92 ? 3.395 4.267 -21.040 1.00 94.69 92 ILE A N 1
ATOM 702 C CA . ILE A 1 92 ? 2.810 4.066 -22.375 1.00 94.69 92 ILE A CA 1
ATOM 703 C C . ILE A 1 92 ? 1.437 4.748 -22.450 1.00 94.69 92 ILE A C 1
ATOM 705 O O . ILE A 1 92 ? 1.198 5.540 -23.358 1.00 94.69 92 ILE A O 1
ATOM 709 N N . LEU A 1 93 ? 0.556 4.499 -21.482 1.00 95.25 93 LEU A N 1
ATOM 710 C CA . LEU A 1 93 ? -0.794 5.067 -21.471 1.00 95.25 93 LEU A CA 1
ATOM 711 C C . LEU A 1 93 ? -0.808 6.578 -21.200 1.00 95.25 93 LEU A C 1
ATOM 713 O O . LEU A 1 93 ? -1.592 7.302 -21.797 1.00 95.25 93 LEU A O 1
ATOM 717 N N . THR A 1 94 ? 0.083 7.083 -20.351 1.00 93.88 94 THR A N 1
ATOM 718 C CA . THR A 1 94 ? 0.100 8.507 -19.980 1.00 93.88 94 THR A CA 1
ATOM 719 C C . THR A 1 94 ? 0.745 9.396 -21.045 1.00 93.88 94 THR A C 1
ATOM 721 O O . THR A 1 94 ? 0.332 10.541 -21.224 1.00 93.88 94 THR A O 1
ATOM 724 N N . HIS A 1 95 ? 1.764 8.905 -21.758 1.00 92.94 95 HIS A N 1
ATOM 725 C CA . HIS A 1 95 ? 2.574 9.744 -22.650 1.00 92.94 95 HIS A CA 1
ATOM 726 C C . HIS A 1 95 ? 2.516 9.342 -24.123 1.00 92.94 95 HIS A C 1
ATOM 728 O O . HIS A 1 95 ? 2.651 10.216 -24.980 1.00 92.94 95 HIS A O 1
ATOM 734 N N . VAL A 1 96 ? 2.304 8.059 -24.431 1.00 92.69 96 VAL A N 1
ATOM 735 C CA . VAL A 1 96 ? 2.272 7.564 -25.817 1.00 92.69 96 VAL A CA 1
ATOM 736 C C . VAL A 1 96 ? 0.839 7.489 -26.343 1.00 92.69 96 VAL A C 1
ATOM 738 O O . VAL A 1 96 ? 0.578 7.962 -27.445 1.00 92.69 96 VAL A O 1
ATOM 741 N N . PHE A 1 97 ? -0.088 6.951 -25.547 1.00 93.38 97 PHE A N 1
ATOM 742 C CA . PHE A 1 97 ? -1.498 6.766 -25.901 1.00 93.38 97 PHE A CA 1
ATOM 743 C C . PHE A 1 97 ? -2.422 7.556 -24.969 1.00 93.38 97 PHE A C 1
ATOM 745 O O . PHE A 1 97 ? -3.209 6.975 -24.226 1.00 93.38 97 PHE A O 1
ATOM 752 N N . LYS A 1 98 ? -2.319 8.890 -25.007 1.00 87.56 98 LYS A N 1
ATOM 753 C CA . LYS A 1 98 ? -3.034 9.795 -24.086 1.00 87.56 98 LYS A CA 1
ATOM 754 C C . LYS A 1 98 ? -4.555 9.591 -24.075 1.00 87.56 98 LYS A C 1
ATOM 756 O O . LYS A 1 98 ? -5.172 9.713 -23.022 1.00 87.56 98 LYS A O 1
ATOM 761 N N . ASP A 1 99 ? -5.130 9.237 -25.222 1.00 88.69 99 ASP A N 1
ATOM 762 C CA . ASP A 1 99 ? -6.574 9.013 -25.384 1.00 88.69 99 ASP A CA 1
ATOM 763 C C . ASP A 1 99 ? -7.008 7.569 -25.080 1.00 88.69 99 ASP A C 1
ATOM 765 O O . ASP A 1 99 ? -8.197 7.248 -25.107 1.00 88.69 99 ASP A O 1
ATOM 769 N N . GLY A 1 100 ? -6.048 6.707 -24.744 1.00 91.81 100 GLY A N 1
ATOM 770 C CA . GLY A 1 100 ? -6.242 5.298 -24.440 1.00 91.81 100 GLY A CA 1
ATOM 771 C C . GLY A 1 100 ? -5.652 4.360 -25.485 1.00 91.81 100 GLY A C 1
ATOM 772 O O . GLY A 1 100 ? -5.349 4.741 -26.616 1.00 91.81 100 GLY A O 1
ATOM 773 N N . ALA A 1 101 ? -5.466 3.107 -25.079 1.00 94.31 101 ALA A N 1
ATOM 774 C CA . ALA A 1 101 ? -4.921 2.061 -25.929 1.00 94.31 101 ALA A CA 1
ATOM 775 C C . ALA A 1 101 ? -5.673 0.745 -25.752 1.00 94.31 101 ALA A C 1
ATOM 777 O O . ALA A 1 101 ? -6.071 0.367 -24.648 1.00 94.31 101 ALA A O 1
ATOM 778 N N . THR A 1 102 ? -5.797 0.015 -26.853 1.00 95.00 102 THR A N 1
ATOM 779 C CA . THR A 1 102 ? -6.290 -1.362 -26.847 1.00 95.00 102 THR A CA 1
ATOM 780 C C . THR A 1 102 ? -5.265 -2.318 -26.246 1.00 95.00 102 THR A C 1
ATOM 782 O O . THR A 1 102 ? -4.059 -2.050 -26.245 1.00 95.00 102 THR A O 1
ATOM 785 N N . PHE A 1 103 ? -5.728 -3.489 -25.805 1.00 93.50 103 PHE A N 1
ATOM 786 C CA . PHE A 1 103 ? -4.856 -4.576 -25.349 1.00 93.50 103 PHE A CA 1
ATOM 787 C C . PHE A 1 103 ? -3.708 -4.862 -26.335 1.00 93.50 103 PHE A C 1
ATOM 789 O O . PHE A 1 103 ? -2.541 -4.940 -25.946 1.00 93.50 103 PHE A O 1
ATOM 796 N N . THR A 1 104 ? -4.031 -4.961 -27.627 1.00 91.75 104 THR A N 1
ATOM 797 C CA . THR A 1 104 ? -3.070 -5.243 -28.702 1.00 91.75 104 THR A CA 1
ATOM 798 C C . THR A 1 104 ? -2.029 -4.137 -28.851 1.00 91.75 104 THR A C 1
ATOM 800 O O . THR A 1 104 ? -0.843 -4.426 -29.008 1.00 91.75 104 THR A O 1
ATOM 803 N N . GLN A 1 105 ? -2.437 -2.868 -28.765 1.00 93.50 105 GLN A N 1
ATOM 804 C CA . GLN A 1 105 ? -1.510 -1.734 -28.825 1.00 93.50 105 GLN A CA 1
ATOM 805 C C . GLN A 1 105 ? -0.558 -1.720 -27.626 1.00 93.50 105 GLN A C 1
ATOM 807 O O . GLN A 1 105 ? 0.648 -1.549 -27.812 1.00 93.50 105 GLN A O 1
ATOM 812 N N . ILE A 1 106 ? -1.073 -1.968 -26.417 1.00 94.12 106 ILE A N 1
ATOM 813 C CA . ILE A 1 106 ? -0.260 -2.047 -25.196 1.00 94.12 106 ILE A CA 1
ATOM 814 C C . ILE A 1 106 ? 0.741 -3.197 -25.301 1.00 94.12 106 ILE A C 1
ATOM 816 O O . ILE A 1 106 ? 1.926 -2.990 -25.052 1.00 94.12 106 ILE A O 1
ATOM 820 N N . LYS A 1 107 ? 0.291 -4.386 -25.720 1.00 92.25 107 LYS A N 1
ATOM 821 C CA . LYS A 1 107 ? 1.152 -5.557 -25.928 1.00 92.25 107 LYS A CA 1
ATOM 822 C C . LYS A 1 107 ? 2.271 -5.253 -26.918 1.00 92.25 107 LYS A C 1
ATOM 824 O O . LYS A 1 107 ? 3.437 -5.438 -26.591 1.00 92.25 107 LYS A O 1
ATOM 829 N N . ASN A 1 108 ? 1.927 -4.737 -28.095 1.00 89.88 108 ASN A N 1
ATOM 830 C CA . ASN A 1 108 ? 2.897 -4.436 -29.144 1.00 89.88 108 ASN A CA 1
ATOM 831 C C . ASN A 1 108 ? 3.927 -3.385 -28.696 1.00 89.88 108 ASN A C 1
ATOM 833 O O . ASN A 1 108 ? 5.111 -3.521 -28.996 1.00 89.88 108 ASN A O 1
ATOM 837 N N . ALA A 1 109 ? 3.497 -2.347 -27.971 1.00 90.31 109 ALA A N 1
ATOM 838 C CA . ALA A 1 109 ? 4.405 -1.344 -27.421 1.00 90.31 109 ALA A CA 1
ATOM 839 C C . ALA A 1 109 ? 5.302 -1.928 -26.318 1.00 90.31 109 ALA A C 1
ATOM 841 O O . ALA A 1 109 ? 6.493 -1.631 -26.267 1.00 90.31 109 ALA A O 1
ATOM 842 N N . TYR A 1 110 ? 4.748 -2.791 -25.465 1.00 90.88 110 TYR A N 1
ATOM 843 C CA . TYR A 1 110 ? 5.480 -3.454 -24.392 1.00 90.88 110 TYR A CA 1
ATOM 844 C C . TYR A 1 110 ? 6.549 -4.423 -24.917 1.00 90.88 110 TYR A C 1
ATOM 846 O O . TYR A 1 110 ? 7.688 -4.376 -24.458 1.00 90.88 110 TYR A O 1
ATOM 854 N N . GLU A 1 111 ? 6.235 -5.233 -25.930 1.00 87.00 111 GLU A N 1
ATOM 855 C CA . GLU A 1 111 ? 7.188 -6.159 -26.568 1.00 87.00 111 GLU A CA 1
ATOM 856 C C . GLU A 1 111 ? 8.400 -5.437 -27.168 1.00 87.00 111 GLU A C 1
ATOM 858 O O . GLU A 1 111 ? 9.514 -5.947 -27.102 1.00 87.00 111 GLU A O 1
ATOM 863 N N . ILE A 1 112 ? 8.226 -4.215 -27.685 1.00 85.31 112 ILE A N 1
ATOM 864 C CA . ILE A 1 112 ? 9.348 -3.398 -28.180 1.00 85.31 112 ILE A CA 1
ATOM 865 C C . ILE A 1 112 ? 10.293 -2.997 -27.039 1.00 85.31 112 ILE A C 1
ATOM 867 O O . ILE A 1 112 ? 11.506 -2.935 -27.234 1.00 85.31 112 ILE A O 1
ATOM 871 N N . ILE A 1 113 ? 9.751 -2.723 -25.850 1.00 86.31 113 ILE A N 1
ATOM 872 C CA . ILE A 1 113 ? 10.531 -2.308 -24.675 1.00 86.31 113 ILE A CA 1
ATOM 873 C C . ILE A 1 113 ? 11.300 -3.494 -24.092 1.00 86.31 113 ILE A C 1
ATOM 875 O O . ILE A 1 113 ? 12.479 -3.350 -23.759 1.00 86.31 113 ILE A O 1
ATOM 879 N N . VAL A 1 114 ? 10.639 -4.650 -23.967 1.00 82.88 114 VAL A N 1
ATOM 880 C CA . VAL A 1 114 ? 11.254 -5.872 -23.424 1.00 82.88 114 VAL A CA 1
ATOM 881 C C . VAL A 1 114 ? 12.216 -6.503 -24.437 1.00 82.88 114 VAL A C 1
ATOM 883 O O . VAL A 1 114 ? 13.241 -7.049 -24.042 1.00 82.88 114 VAL A O 1
ATOM 886 N N . GLY A 1 115 ? 11.950 -6.348 -25.736 1.00 77.94 115 GLY A N 1
ATOM 887 C CA . GLY A 1 115 ? 12.775 -6.888 -26.818 1.00 77.94 115 GLY A CA 1
ATOM 888 C C . GLY A 1 115 ? 12.464 -8.344 -27.171 1.00 77.94 115 GLY A C 1
ATOM 889 O O . GLY A 1 115 ? 13.192 -8.938 -27.959 1.00 77.94 115 GLY A O 1
ATOM 890 N N . GLU A 1 116 ? 11.390 -8.909 -26.619 1.00 79.31 116 GLU A N 1
ATOM 891 C CA . GLU A 1 116 ? 10.932 -10.273 -26.881 1.00 79.31 116 GLU A CA 1
ATOM 892 C C . GLU A 1 116 ? 9.404 -10.327 -26.989 1.00 79.31 116 GLU A C 1
ATOM 894 O O . GLU A 1 116 ? 8.690 -9.421 -26.548 1.00 79.31 116 GLU A O 1
ATOM 899 N N . THR A 1 117 ? 8.892 -11.402 -27.584 1.00 80.62 117 THR A N 1
ATOM 900 C CA . THR A 1 117 ? 7.453 -11.667 -27.625 1.00 80.62 117 THR A CA 1
ATOM 901 C C . THR A 1 117 ? 6.953 -12.115 -26.259 1.00 80.62 117 THR A C 1
ATOM 903 O O . THR A 1 117 ? 7.535 -13.010 -25.649 1.00 80.62 117 THR A O 1
ATOM 906 N N . VAL A 1 118 ? 5.827 -11.566 -25.811 1.00 82.56 118 VAL A N 1
ATOM 907 C CA . VAL A 1 118 ? 5.198 -11.927 -24.536 1.00 82.56 118 VAL A CA 1
ATOM 908 C C . VAL A 1 118 ? 3.831 -12.558 -24.769 1.00 82.56 118 VAL A C 1
ATOM 910 O O . VAL A 1 118 ? 3.108 -12.206 -25.704 1.00 82.56 118 VAL A O 1
ATOM 913 N N . SER A 1 119 ? 3.442 -13.496 -23.904 1.00 83.88 119 SER A N 1
ATOM 914 C CA . SER A 1 119 ? 2.122 -14.123 -23.993 1.00 83.88 119 SER A CA 1
ATOM 915 C C . SER A 1 119 ? 1.002 -13.133 -23.651 1.00 83.88 119 SER A C 1
ATOM 917 O O . SER A 1 119 ? 1.182 -12.203 -22.855 1.00 83.88 119 SER A O 1
ATOM 919 N N . ASN A 1 120 ? -0.194 -13.361 -24.204 1.00 86.44 120 ASN A N 1
ATOM 920 C CA . ASN A 1 120 ? -1.381 -12.572 -23.856 1.00 86.44 120 ASN A CA 1
ATOM 921 C C . ASN A 1 120 ? -1.680 -12.649 -22.348 1.00 86.44 120 ASN A C 1
ATOM 923 O O . ASN A 1 120 ? -2.016 -11.639 -21.735 1.00 86.44 120 ASN A O 1
ATOM 927 N N . GLY A 1 121 ? -1.467 -13.811 -21.719 1.00 77.25 121 GLY A N 1
ATOM 928 C CA . GLY A 1 121 ? -1.631 -13.974 -20.272 1.00 77.25 121 GLY A CA 1
ATOM 929 C C . GLY A 1 121 ? -0.735 -13.039 -19.451 1.00 77.25 121 GLY A C 1
ATOM 930 O O . GLY A 1 121 ? -1.177 -12.498 -18.440 1.00 77.25 121 GLY A O 1
ATOM 931 N N . THR A 1 122 ? 0.498 -12.774 -19.895 1.00 78.62 122 THR A N 1
ATOM 932 C CA . THR A 1 122 ? 1.410 -11.839 -19.213 1.00 78.62 122 THR A CA 1
ATOM 933 C C . THR A 1 122 ? 0.865 -10.413 -19.217 1.00 78.62 122 THR A C 1
ATOM 935 O O . THR A 1 122 ? 0.786 -9.787 -18.159 1.00 78.62 122 THR A O 1
ATOM 938 N N . ILE A 1 123 ? 0.432 -9.911 -20.378 1.00 88.12 123 ILE A N 1
ATOM 939 C CA . ILE A 1 123 ? -0.155 -8.567 -20.485 1.00 88.12 123 ILE A CA 1
ATOM 940 C C . ILE A 1 123 ? -1.485 -8.491 -19.730 1.00 88.12 123 ILE A C 1
ATOM 942 O O . ILE A 1 123 ? -1.697 -7.542 -18.979 1.00 88.12 123 ILE A O 1
ATOM 946 N N . GLY A 1 124 ? -2.336 -9.515 -19.842 1.00 84.56 124 GLY A N 1
ATOM 947 C CA . GLY A 1 124 ? -3.593 -9.605 -19.096 1.00 84.56 124 GLY A CA 1
ATOM 948 C C . GLY A 1 124 ? -3.379 -9.544 -17.585 1.00 84.56 124 GLY A C 1
ATOM 949 O O . GLY A 1 124 ? -4.047 -8.779 -16.896 1.00 84.56 124 GLY A O 1
ATOM 950 N N . ASN A 1 125 ? -2.374 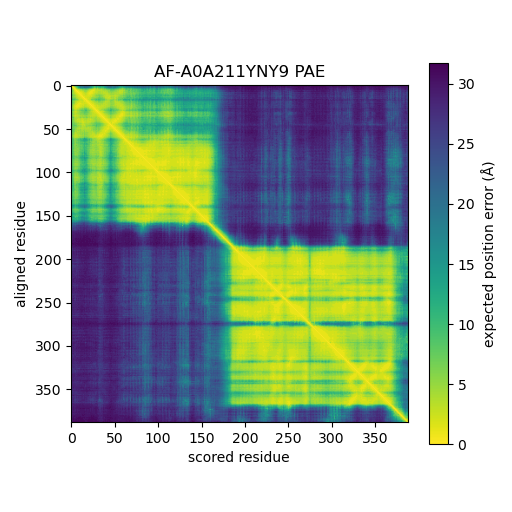-10.254 -17.068 1.00 81.44 125 ASN A N 1
ATOM 951 C CA . ASN A 1 125 ? -2.004 -10.203 -15.654 1.00 81.44 125 ASN A CA 1
ATOM 952 C C . ASN A 1 125 ? -1.488 -8.824 -15.220 1.00 81.44 125 ASN A C 1
ATOM 954 O O . ASN A 1 125 ? -1.805 -8.372 -14.115 1.00 81.44 125 ASN A O 1
ATOM 958 N N . ILE A 1 126 ? -0.692 -8.151 -16.059 1.00 87.94 126 ILE A N 1
ATOM 959 C CA . ILE A 1 126 ? -0.211 -6.789 -15.781 1.00 87.94 126 ILE A CA 1
ATOM 960 C C . ILE A 1 126 ? -1.401 -5.828 -15.707 1.00 87.94 126 ILE A C 1
ATOM 962 O O . ILE A 1 126 ? -1.565 -5.154 -14.689 1.00 87.94 126 ILE A O 1
ATOM 966 N N . LEU A 1 127 ? -2.255 -5.817 -16.734 1.00 91.38 127 LEU A N 1
ATOM 967 C CA . LEU A 1 127 ? -3.426 -4.943 -16.812 1.00 91.38 127 LEU A CA 1
ATOM 968 C C . LEU A 1 127 ? -4.429 -5.233 -15.694 1.00 91.38 127 LEU A C 1
ATOM 970 O O . LEU A 1 127 ? -4.870 -4.303 -15.028 1.00 91.38 127 LEU A O 1
ATOM 974 N N . GLY A 1 128 ? -4.726 -6.503 -15.410 1.00 84.88 128 GLY A N 1
ATOM 975 C CA . GLY A 1 128 ? -5.627 -6.901 -14.327 1.00 84.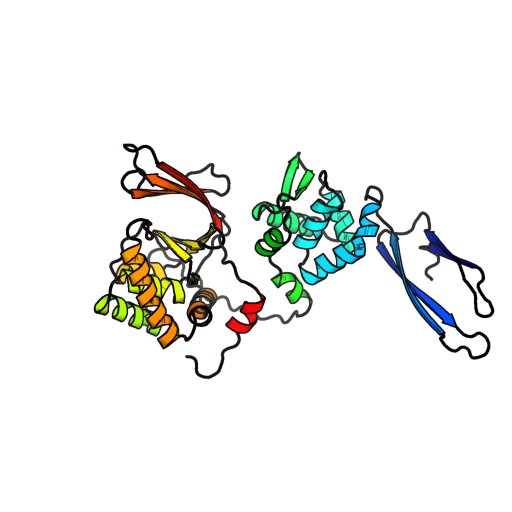88 128 GLY A CA 1
ATOM 976 C C . GLY A 1 128 ? -5.153 -6.401 -12.962 1.00 84.88 128 GLY A C 1
ATOM 977 O O . GLY A 1 128 ? -5.934 -5.843 -12.196 1.00 84.88 128 GLY A O 1
ATOM 978 N N . ARG A 1 129 ? -3.847 -6.493 -12.674 1.00 79.25 129 ARG A N 1
ATOM 979 C CA . ARG A 1 129 ? -3.284 -5.912 -11.444 1.00 79.25 129 ARG A CA 1
ATOM 980 C C . ARG A 1 129 ? -3.350 -4.392 -11.438 1.00 79.25 129 ARG A C 1
ATOM 982 O O . ARG A 1 129 ? -3.685 -3.812 -10.414 1.00 79.25 129 ARG A O 1
ATOM 989 N N . MET A 1 130 ? -3.017 -3.742 -12.551 1.00 89.19 130 MET A N 1
ATOM 990 C CA . MET A 1 130 ? -3.071 -2.282 -12.638 1.00 89.19 130 MET A CA 1
ATOM 991 C C . MET A 1 130 ? -4.501 -1.754 -12.476 1.00 89.19 130 MET A C 1
ATOM 993 O O . MET A 1 130 ? -4.680 -0.717 -11.842 1.00 89.19 130 MET A O 1
ATOM 997 N N . ARG A 1 131 ? -5.509 -2.480 -12.977 1.00 88.19 131 ARG A N 1
ATOM 998 C CA . ARG A 1 131 ? -6.932 -2.191 -12.752 1.00 88.19 131 ARG A CA 1
ATOM 999 C C . ARG A 1 131 ? -7.321 -2.340 -11.287 1.00 88.19 131 ARG A C 1
ATOM 1001 O O . ARG A 1 131 ? -7.849 -1.389 -10.727 1.00 88.19 131 ARG A O 1
ATOM 1008 N N . ARG A 1 132 ? -6.985 -3.470 -10.644 1.00 78.38 132 ARG A N 1
ATOM 1009 C CA . ARG A 1 132 ? -7.247 -3.684 -9.204 1.00 78.38 132 ARG A CA 1
ATOM 1010 C C . ARG A 1 132 ? -6.640 -2.583 -8.333 1.00 78.38 132 ARG A C 1
ATOM 1012 O O . ARG A 1 132 ? -7.261 -2.100 -7.401 1.00 78.38 132 ARG A O 1
ATOM 1019 N N . LYS A 1 133 ? -5.444 -2.109 -8.691 1.00 78.50 133 LYS A N 1
ATOM 1020 C CA . LYS A 1 133 ? -4.765 -1.000 -8.000 1.00 78.50 133 LYS A CA 1
ATOM 1021 C C . LYS A 1 133 ? -5.220 0.398 -8.454 1.00 78.50 133 LYS A C 1
ATOM 1023 O O . LYS A 1 133 ? -4.594 1.404 -8.110 1.00 78.50 133 LYS A O 1
ATOM 1028 N N . ARG A 1 134 ? -6.269 0.480 -9.280 1.00 81.38 134 ARG A N 1
ATOM 1029 C CA . ARG A 1 134 ? -6.813 1.705 -9.890 1.00 81.38 134 ARG A CA 1
ATOM 1030 C C . ARG A 1 134 ? -5.752 2.596 -10.552 1.00 81.38 134 ARG A C 1
ATOM 1032 O O . ARG A 1 134 ? -5.890 3.818 -10.562 1.00 81.38 134 ARG A O 1
ATOM 1039 N N . ILE A 1 135 ? -4.672 2.006 -11.068 1.00 87.56 135 ILE A N 1
ATOM 1040 C CA . ILE A 1 135 ? -3.622 2.707 -11.827 1.00 87.56 135 ILE A CA 1
ATOM 1041 C C . ILE A 1 135 ? -4.138 3.042 -13.229 1.00 87.56 135 ILE A C 1
ATOM 1043 O O . ILE A 1 135 ? -3.842 4.110 -13.769 1.00 87.56 135 ILE A O 1
ATOM 1047 N N . ILE A 1 136 ? -4.930 2.131 -13.795 1.00 93.62 136 ILE A N 1
ATOM 1048 C CA . ILE A 1 136 ? -5.594 2.270 -15.090 1.00 93.62 136 ILE A CA 1
ATOM 1049 C C . ILE A 1 136 ? -7.087 2.011 -14.930 1.00 93.62 136 ILE A C 1
ATOM 1051 O O . ILE A 1 136 ? -7.499 1.298 -14.012 1.00 93.62 136 ILE A O 1
ATOM 1055 N N . ILE A 1 137 ? -7.869 2.551 -15.853 1.00 91.94 137 ILE A N 1
ATOM 1056 C CA . ILE A 1 137 ? -9.299 2.285 -16.000 1.00 91.94 137 ILE A CA 1
ATOM 1057 C C . ILE A 1 137 ? -9.591 1.868 -17.438 1.00 91.94 137 ILE A C 1
ATOM 1059 O O . ILE A 1 137 ? -8.789 2.095 -18.344 1.00 91.94 137 ILE A O 1
ATOM 1063 N N . GLU A 1 138 ? -10.735 1.231 -17.636 1.00 92.12 138 GLU A N 1
ATOM 1064 C CA . GLU A 1 138 ? -11.264 0.901 -18.953 1.00 92.12 138 GLU A CA 1
ATOM 1065 C C . GLU A 1 138 ? -12.318 1.955 -19.296 1.00 92.12 138 GLU A C 1
ATOM 1067 O O . GLU A 1 138 ? -13.377 1.992 -18.676 1.00 92.12 138 GLU A O 1
ATOM 1072 N N . LYS A 1 139 ? -11.986 2.876 -20.209 1.00 81.75 139 LYS A N 1
ATOM 1073 C CA . LYS A 1 139 ? -12.862 4.009 -20.559 1.00 81.75 139 LYS A CA 1
ATOM 1074 C C . LYS A 1 139 ? -14.031 3.551 -21.436 1.00 81.75 139 LYS A C 1
ATOM 1076 O O . LYS A 1 139 ? -15.147 4.036 -21.289 1.00 81.75 139 LYS A O 1
ATOM 1081 N N . HIS A 1 140 ? -13.749 2.601 -22.324 1.00 83.81 140 HIS A N 1
ATOM 1082 C CA . HIS A 1 140 ? -14.697 1.894 -23.184 1.00 83.81 140 HIS A CA 1
ATOM 1083 C C . HIS A 1 140 ? -14.262 0.425 -23.274 1.00 83.81 140 HIS A C 1
ATOM 1085 O O . HIS A 1 140 ? -13.082 0.155 -23.030 1.00 83.81 140 HIS A O 1
ATOM 1091 N N . PRO A 1 141 ? -15.154 -0.511 -23.648 1.00 84.81 141 PRO A N 1
ATOM 1092 C CA . PRO A 1 141 ? -14.803 -1.923 -23.772 1.00 84.81 141 PRO A CA 1
ATOM 1093 C C . PRO A 1 141 ? -13.525 -2.128 -24.600 1.00 84.81 141 PRO A C 1
ATOM 1095 O O . PRO A 1 1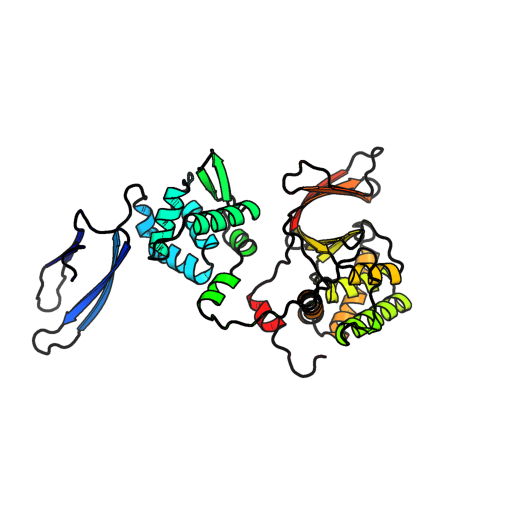41 ? -13.445 -1.740 -25.764 1.00 84.81 141 PRO A O 1
ATOM 1098 N N . GLY A 1 142 ? -12.498 -2.699 -23.975 1.00 85.62 142 GLY A N 1
ATOM 1099 C CA . GLY A 1 142 ? -11.201 -2.989 -24.577 1.00 85.62 142 GLY A CA 1
ATOM 1100 C C . GLY A 1 142 ? -10.224 -1.813 -24.687 1.00 85.62 142 GLY A C 1
ATOM 1101 O O . GLY A 1 142 ? -9.129 -2.024 -25.212 1.00 85.62 142 GLY A O 1
ATOM 1102 N N . VAL A 1 143 ? -10.561 -0.610 -24.201 1.00 94.62 143 VAL A N 1
ATOM 1103 C CA . VAL A 1 143 ? -9.706 0.592 -24.265 1.00 94.62 143 VAL A CA 1
ATOM 1104 C C . VAL A 1 143 ? -9.304 1.052 -22.864 1.00 94.62 143 VAL A C 1
ATOM 1106 O O . VAL A 1 143 ? -10.122 1.545 -22.084 1.00 94.62 143 VAL A O 1
ATOM 1109 N N . TYR A 1 144 ? -8.010 0.941 -22.566 1.00 95.94 144 TYR A N 1
ATOM 1110 C CA . TYR A 1 144 ? -7.437 1.292 -21.269 1.00 95.94 144 TYR A CA 1
ATOM 1111 C C . TYR A 1 144 ? -6.822 2.691 -21.285 1.00 95.94 144 TYR A C 1
ATOM 1113 O O . TYR A 1 144 ? -6.124 3.048 -22.233 1.00 95.94 144 TYR A O 1
ATOM 1121 N N . THR A 1 145 ? -7.011 3.455 -20.210 1.00 95.81 145 THR A N 1
ATOM 1122 C CA . THR A 1 145 ? -6.377 4.764 -19.983 1.00 95.81 145 THR A CA 1
ATOM 1123 C C . THR A 1 145 ? -5.714 4.802 -18.607 1.00 95.81 145 THR A C 1
ATOM 1125 O O . THR A 1 145 ? -6.063 4.023 -17.713 1.00 95.81 145 THR A O 1
ATOM 1128 N N . SER A 1 146 ? -4.738 5.694 -18.405 1.00 93.56 146 SER A N 1
ATOM 1129 C CA . SER A 1 146 ? -4.191 5.915 -17.066 1.00 93.56 146 SER A CA 1
ATOM 1130 C C . SER A 1 146 ? -5.191 6.687 -16.202 1.00 93.56 146 SER A C 1
ATOM 1132 O O . SER A 1 146 ? -5.766 7.691 -16.615 1.00 93.56 146 SER A O 1
ATOM 1134 N N . ASN A 1 147 ? -5.404 6.197 -14.984 1.00 91.31 147 ASN A N 1
ATOM 1135 C CA . ASN A 1 147 ? -6.231 6.854 -13.971 1.00 91.31 147 ASN A CA 1
ATOM 1136 C C . ASN A 1 147 ? -5.374 7.701 -13.021 1.00 91.31 147 ASN A C 1
ATOM 1138 O O . ASN A 1 147 ? -5.796 8.729 -12.503 1.00 91.31 147 ASN A O 1
ATOM 1142 N N . VAL A 1 148 ? -4.130 7.276 -12.809 1.00 84.25 148 VAL A N 1
ATOM 1143 C CA . VAL A 1 148 ? -3.139 8.009 -12.022 1.00 84.25 148 VAL A CA 1
ATOM 1144 C C . VAL A 1 148 ? -2.327 8.897 -12.959 1.00 84.25 148 VAL A C 1
ATOM 1146 O O . VAL A 1 148 ? -1.775 8.394 -13.932 1.00 84.25 148 VAL A O 1
ATOM 1149 N N . LYS A 1 149 ? -2.227 10.200 -12.677 1.00 83.94 149 LYS A N 1
ATOM 1150 C CA . LYS A 1 149 ? -1.403 11.139 -13.468 1.00 83.94 149 LYS A CA 1
ATOM 1151 C C . LYS A 1 149 ? -0.063 11.468 -12.810 1.00 83.94 149 LYS A C 1
ATOM 1153 O O . LYS A 1 149 ? 0.909 11.727 -13.511 1.00 83.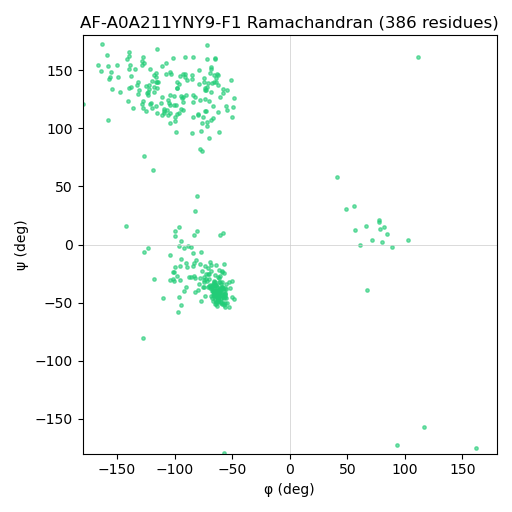94 149 LYS A O 1
ATOM 1158 N N . ASP A 1 150 ? -0.015 11.431 -11.483 1.00 78.38 150 ASP A N 1
ATOM 1159 C CA . ASP A 1 150 ? 1.194 11.696 -10.707 1.00 78.38 150 ASP A CA 1
ATOM 1160 C C . ASP A 1 150 ? 2.058 10.430 -10.599 1.00 78.38 150 ASP A C 1
ATOM 1162 O O . ASP A 1 150 ? 1.591 9.359 -10.200 1.00 78.38 150 ASP A O 1
ATOM 1166 N N . PHE A 1 151 ? 3.337 10.562 -10.941 1.00 78.56 151 PHE A N 1
ATOM 1167 C CA . PHE A 1 151 ? 4.298 9.473 -10.874 1.00 78.56 151 PHE A CA 1
ATOM 1168 C C . PHE A 1 151 ? 4.555 8.986 -9.438 1.00 78.56 151 PHE A C 1
ATOM 1170 O O . PHE A 1 151 ? 4.691 7.786 -9.226 1.00 78.56 151 PHE A O 1
ATOM 1177 N N . ASN A 1 152 ? 4.536 9.860 -8.431 1.00 67.94 152 ASN A N 1
ATOM 1178 C CA . ASN A 1 152 ? 4.704 9.459 -7.030 1.00 67.94 152 ASN A CA 1
ATOM 1179 C C . ASN A 1 152 ? 3.529 8.597 -6.546 1.00 67.94 152 ASN A C 1
ATOM 1181 O O . ASN A 1 152 ? 3.717 7.612 -5.832 1.00 67.94 152 ASN A O 1
ATOM 1185 N N . VAL A 1 153 ? 2.314 8.918 -6.999 1.00 65.50 153 VAL A N 1
ATOM 1186 C CA . VAL A 1 153 ? 1.105 8.123 -6.721 1.00 65.50 153 VAL A CA 1
ATOM 1187 C C . VAL A 1 153 ? 1.130 6.787 -7.467 1.00 65.50 153 VAL A C 1
ATOM 1189 O O . VAL A 1 153 ? 0.575 5.798 -6.996 1.00 65.50 153 VAL A O 1
ATOM 1192 N N . LEU A 1 154 ? 1.773 6.721 -8.635 1.00 76.94 154 LEU A N 1
ATOM 1193 C CA . LEU A 1 154 ? 2.021 5.447 -9.305 1.00 76.94 154 LEU A CA 1
ATOM 1194 C C . LEU A 1 154 ? 2.995 4.592 -8.493 1.00 76.94 154 LEU A C 1
ATOM 1196 O O . LEU A 1 154 ? 2.723 3.410 -8.285 1.00 76.94 154 LEU A O 1
ATOM 1200 N N . LEU A 1 155 ? 4.114 5.179 -8.058 1.00 71.44 155 LEU A N 1
ATOM 1201 C CA . LEU A 1 155 ? 5.147 4.474 -7.304 1.00 71.44 155 LEU A CA 1
ATOM 1202 C C . LEU A 1 155 ? 4.600 3.877 -6.005 1.00 71.44 155 LEU A C 1
ATOM 1204 O O . LEU A 1 155 ? 4.947 2.750 -5.680 1.00 71.44 155 LEU A O 1
ATOM 1208 N N . SER A 1 156 ? 3.672 4.561 -5.330 1.00 59.69 156 SER A N 1
ATOM 1209 C CA . SER A 1 156 ? 3.012 4.014 -4.136 1.00 59.69 156 SER A CA 1
ATOM 1210 C C . SER A 1 156 ? 2.067 2.839 -4.420 1.00 59.69 156 SER A C 1
ATOM 1212 O O . SER A 1 156 ? 1.673 2.127 -3.499 1.00 59.69 156 SER A O 1
ATOM 1214 N N . ARG A 1 157 ? 1.682 2.619 -5.684 1.00 66.88 157 ARG A N 1
ATOM 1215 C CA . ARG A 1 157 ? 0.753 1.554 -6.087 1.00 66.88 157 ARG A CA 1
ATOM 1216 C C . ARG A 1 157 ? 1.457 0.379 -6.749 1.00 66.88 157 ARG A C 1
ATOM 1218 O O . ARG A 1 157 ? 0.967 -0.744 -6.657 1.00 66.88 157 ARG A O 1
ATOM 1225 N N . ILE A 1 158 ? 2.564 0.573 -7.450 1.00 70.19 158 ILE A N 1
ATOM 1226 C CA . ILE A 1 158 ? 3.262 -0.538 -8.110 1.00 70.19 158 ILE A CA 1
ATOM 1227 C C . ILE A 1 158 ? 4.096 -1.347 -7.112 1.00 70.19 158 ILE A C 1
ATOM 1229 O O . ILE A 1 158 ? 4.566 -0.835 -6.111 1.00 70.19 158 ILE A O 1
ATOM 1233 N N . ASP A 1 159 ? 4.253 -2.638 -7.392 1.00 59.12 159 ASP A N 1
ATOM 1234 C CA . ASP A 1 159 ? 5.122 -3.539 -6.623 1.00 59.12 159 ASP A CA 1
ATOM 1235 C C . ASP A 1 159 ? 6.459 -3.676 -7.378 1.00 59.12 159 ASP A C 1
ATOM 1237 O O . ASP A 1 159 ? 6.534 -4.414 -8.371 1.00 59.12 159 ASP A O 1
ATOM 1241 N N . SER A 1 160 ? 7.476 -2.894 -6.989 1.00 56.69 160 SER A N 1
ATOM 1242 C CA . SER A 1 160 ? 8.790 -2.838 -7.657 1.00 56.69 160 SER A CA 1
ATOM 1243 C C . SER A 1 160 ? 9.710 -4.012 -7.306 1.00 56.69 160 SER A C 1
ATOM 1245 O O . SER A 1 160 ? 10.620 -4.321 -8.085 1.00 56.69 160 SER A O 1
ATOM 1247 N N . SER A 1 161 ? 9.421 -4.754 -6.232 1.00 44.12 161 SER A N 1
ATOM 1248 C CA . SER A 1 161 ? 10.161 -5.943 -5.781 1.00 44.12 161 SER A CA 1
ATOM 1249 C C . SER A 1 161 ? 10.412 -6.988 -6.886 1.00 44.12 161 SER A C 1
ATOM 1251 O O . SER A 1 161 ? 11.456 -7.649 -6.928 1.00 44.12 161 SER A O 1
ATOM 1253 N N . ARG A 1 162 ? 9.504 -7.104 -7.866 1.00 41.66 162 ARG A N 1
ATOM 1254 C CA . ARG A 1 162 ? 9.604 -8.061 -8.988 1.00 41.66 162 ARG A CA 1
ATOM 1255 C C . ARG A 1 162 ? 10.695 -7.735 -10.009 1.00 41.66 162 ARG A C 1
ATOM 1257 O O . ARG A 1 162 ? 11.109 -8.633 -10.740 1.00 41.66 162 ARG A O 1
ATOM 1264 N N . VAL A 1 163 ? 11.165 -6.491 -10.058 1.00 46.28 163 VAL A N 1
ATOM 1265 C CA . VAL A 1 163 ? 12.220 -6.040 -10.983 1.00 46.28 163 VAL A CA 1
ATOM 1266 C C . VAL A 1 163 ? 13.590 -6.546 -10.532 1.00 46.28 163 VAL A C 1
ATOM 1268 O O . VAL A 1 163 ? 14.429 -6.905 -11.354 1.00 46.28 163 VAL A O 1
ATOM 1271 N N . ARG A 1 164 ? 13.791 -6.677 -9.214 1.00 32.69 164 ARG A N 1
ATOM 1272 C CA . ARG A 1 164 ? 15.034 -7.176 -8.606 1.00 32.69 164 ARG A CA 1
ATOM 1273 C C . ARG A 1 164 ? 15.128 -8.705 -8.569 1.00 32.69 164 ARG A C 1
ATOM 1275 O O . ARG A 1 164 ? 16.225 -9.251 -8.665 1.00 32.69 164 ARG A O 1
ATOM 1282 N N . ILE A 1 165 ? 13.998 -9.414 -8.498 1.00 37.09 165 ILE A N 1
ATOM 1283 C CA . ILE A 1 165 ? 13.967 -10.891 -8.446 1.00 37.09 165 ILE A CA 1
ATOM 1284 C C . ILE A 1 165 ? 14.370 -11.532 -9.788 1.00 37.09 165 ILE A C 1
ATOM 1286 O O . ILE A 1 165 ? 14.891 -12.647 -9.800 1.00 37.09 165 ILE A O 1
ATOM 1290 N N . GLN A 1 166 ? 14.200 -10.841 -10.923 1.00 38.00 166 GLN A N 1
ATOM 1291 C CA . GLN A 1 166 ? 14.676 -11.355 -12.216 1.00 38.00 166 GLN A CA 1
ATOM 1292 C C . GLN A 1 166 ? 16.210 -11.366 -12.338 1.00 38.00 166 GLN A C 1
ATOM 1294 O O . GLN A 1 166 ? 16.733 -12.208 -13.062 1.00 38.00 166 GLN A O 1
ATOM 1299 N N . ALA A 1 167 ? 16.927 -10.510 -11.599 1.00 31.81 167 ALA A N 1
ATOM 1300 C CA . ALA A 1 167 ? 18.392 -10.492 -11.589 1.00 31.81 167 ALA A CA 1
ATOM 1301 C C . ALA A 1 167 ? 19.006 -11.534 -10.631 1.00 31.81 167 ALA A C 1
ATOM 1303 O O . ALA A 1 167 ? 20.097 -12.024 -10.890 1.00 31.81 167 ALA A O 1
ATOM 1304 N N . ASN A 1 168 ? 18.293 -11.926 -9.567 1.00 29.69 168 ASN A N 1
ATOM 1305 C CA . ASN A 1 168 ? 18.773 -12.873 -8.554 1.00 29.69 168 ASN A CA 1
ATOM 1306 C C . ASN A 1 168 ? 17.783 -14.033 -8.359 1.00 29.69 168 ASN A C 1
ATOM 1308 O O . ASN A 1 168 ? 17.062 -14.111 -7.362 1.00 29.69 168 ASN A O 1
ATOM 1312 N N . ARG A 1 169 ? 17.765 -14.982 -9.301 1.00 28.58 169 ARG A N 1
ATOM 1313 C CA . ARG A 1 169 ? 17.110 -16.285 -9.104 1.00 28.58 169 ARG A CA 1
ATOM 1314 C C . ARG A 1 169 ? 17.982 -17.185 -8.221 1.00 28.58 169 ARG A C 1
ATOM 1316 O O . ARG A 1 169 ? 18.640 -18.095 -8.706 1.00 28.58 169 ARG A O 1
ATOM 1323 N N . VAL A 1 170 ? 17.923 -16.984 -6.906 1.00 29.52 170 VAL A N 1
ATOM 1324 C CA . VAL A 1 170 ? 18.229 -18.055 -5.944 1.00 29.52 170 VAL A CA 1
ATOM 1325 C C . VAL A 1 170 ? 16.899 -18.621 -5.464 1.00 29.52 170 VAL A C 1
ATOM 1327 O O . VAL A 1 170 ? 16.132 -17.961 -4.763 1.00 29.52 170 VAL A O 1
ATOM 1330 N N . ARG A 1 171 ? 16.596 -19.852 -5.887 1.00 30.45 171 ARG A N 1
ATOM 1331 C CA . ARG A 1 171 ? 15.454 -20.632 -5.401 1.00 30.45 171 ARG A CA 1
ATOM 1332 C C . ARG A 1 171 ? 15.628 -20.878 -3.898 1.00 30.45 171 ARG A C 1
ATOM 1334 O O . ARG A 1 171 ? 16.299 -21.824 -3.505 1.00 30.45 171 ARG A O 1
ATOM 1341 N N . LYS A 1 172 ? 14.996 -20.064 -3.049 1.00 28.67 172 LYS A N 1
ATOM 1342 C CA . LYS A 1 172 ? 14.731 -20.462 -1.661 1.00 28.67 172 LYS A CA 1
ATOM 1343 C C . LYS A 1 172 ? 13.446 -21.283 -1.632 1.00 28.67 172 LYS A C 1
ATOM 1345 O O . LYS A 1 172 ? 12.357 -20.770 -1.875 1.00 28.67 172 LYS A O 1
ATOM 1350 N N . SER A 1 173 ? 13.617 -22.575 -1.367 1.00 27.42 173 SER A N 1
ATOM 1351 C CA . SER A 1 173 ? 12.559 -23.513 -0.998 1.00 27.42 173 SER A CA 1
ATOM 1352 C C . SER A 1 173 ? 11.721 -22.918 0.138 1.00 27.42 173 SER A C 1
ATOM 1354 O O . SER A 1 173 ? 12.196 -22.812 1.270 1.00 27.42 173 SER A O 1
ATOM 1356 N N . LYS A 1 174 ? 10.477 -22.528 -0.157 1.00 30.20 174 LYS A N 1
ATOM 1357 C CA . LYS A 1 174 ? 9.486 -22.199 0.869 1.00 30.20 174 LYS A CA 1
ATOM 1358 C C . LYS A 1 174 ? 9.047 -23.503 1.532 1.00 30.20 174 LYS A C 1
ATOM 1360 O O . LYS A 1 174 ? 8.235 -24.233 0.973 1.00 30.20 174 LYS A O 1
ATOM 1365 N N . ARG A 1 175 ? 9.561 -23.782 2.732 1.00 27.12 175 ARG A N 1
ATOM 1366 C CA . ARG A 1 175 ? 8.808 -24.591 3.694 1.00 27.12 175 ARG A CA 1
ATOM 1367 C C . ARG A 1 175 ? 7.621 -23.737 4.119 1.00 27.12 175 ARG A C 1
ATOM 1369 O O . ARG A 1 175 ? 7.805 -22.721 4.776 1.00 27.12 175 ARG A O 1
ATOM 1376 N N . VAL A 1 176 ? 6.441 -24.111 3.648 1.00 29.31 176 VAL A N 1
ATOM 1377 C CA . VAL A 1 176 ? 5.163 -23.564 4.100 1.00 29.31 176 VAL A CA 1
ATOM 1378 C C . VAL A 1 176 ? 4.915 -24.150 5.493 1.00 29.31 176 VAL A C 1
ATOM 1380 O O . VAL A 1 176 ? 4.804 -25.374 5.592 1.00 29.31 176 VAL A O 1
ATOM 1383 N N . PRO A 1 177 ? 4.882 -23.354 6.576 1.00 32.09 177 PRO A N 1
ATOM 1384 C CA . PRO A 1 177 ? 4.349 -23.836 7.841 1.00 32.09 177 PRO A CA 1
ATOM 1385 C C . PRO A 1 177 ? 2.860 -24.137 7.647 1.00 32.09 177 PRO A C 1
ATOM 1387 O O . PRO A 1 177 ? 2.169 -23.409 6.932 1.00 32.09 177 PRO A O 1
ATOM 1390 N N . GLN A 1 178 ? 2.385 -25.230 8.244 1.00 31.62 178 GLN A N 1
ATOM 1391 C CA . GLN A 1 178 ? 0.971 -25.607 8.251 1.00 31.62 178 GLN A CA 1
ATOM 1392 C C . GLN A 1 178 ? 0.098 -24.409 8.639 1.00 31.62 178 GLN A C 1
ATOM 1394 O O . GLN A 1 178 ? 0.301 -23.805 9.691 1.00 31.62 178 GLN A O 1
ATOM 1399 N N . LYS A 1 179 ? -0.881 -24.098 7.783 1.00 34.88 179 LYS A N 1
ATOM 1400 C CA . LYS A 1 179 ? -1.964 -23.160 8.081 1.00 34.88 179 LYS A CA 1
ATOM 1401 C C . LYS A 1 179 ? -2.656 -23.608 9.369 1.00 34.88 179 LYS A C 1
ATOM 1403 O O . LYS A 1 179 ? -3.257 -24.682 9.386 1.00 34.88 179 LYS A O 1
ATOM 1408 N N . MET A 1 180 ? -2.595 -22.802 10.425 1.00 39.28 180 MET A N 1
ATOM 1409 C CA . MET A 1 180 ? -3.531 -22.933 11.541 1.00 39.28 180 MET A CA 1
ATOM 1410 C C . MET A 1 180 ? -4.852 -22.299 11.106 1.00 39.28 180 MET A C 1
ATOM 1412 O O . MET A 1 180 ? -5.115 -21.138 11.387 1.00 39.28 180 MET A O 1
ATOM 1416 N N . HIS A 1 181 ? -5.663 -23.053 10.367 1.00 32.75 181 HIS A N 1
ATOM 1417 C CA . HIS A 1 181 ? -7.065 -22.707 10.166 1.00 32.75 181 HIS A CA 1
ATOM 1418 C C . HIS A 1 181 ? -7.919 -23.526 11.123 1.00 32.75 181 HIS A C 1
ATOM 1420 O O . HIS A 1 181 ? -7.919 -24.755 11.088 1.00 32.75 181 HIS A O 1
ATOM 1426 N N . GLY A 1 182 ? -8.650 -22.812 11.966 1.00 34.91 182 GLY A N 1
ATOM 1427 C CA . GLY A 1 182 ? -9.737 -23.339 12.766 1.00 34.91 182 GLY A CA 1
ATOM 1428 C C . GLY A 1 182 ? -10.316 -22.207 13.595 1.00 34.91 182 GLY A C 1
ATOM 1429 O O . GLY A 1 182 ? -9.599 -21.638 14.413 1.00 34.91 182 GLY A O 1
ATOM 1430 N N . GLU A 1 183 ? -11.609 -21.932 13.425 1.00 37.06 183 GLU A N 1
ATOM 1431 C CA . GLU A 1 183 ? -12.420 -20.934 14.153 1.00 37.06 183 GLU A CA 1
ATOM 1432 C C . GLU A 1 183 ? -12.460 -21.144 15.688 1.00 37.06 183 GLU A C 1
ATOM 1434 O O . GLU A 1 183 ? -13.219 -20.497 16.395 1.00 37.06 183 GLU A O 1
ATOM 1439 N N . ASN A 1 184 ? -11.629 -22.037 16.234 1.00 39.44 184 ASN A N 1
ATOM 1440 C CA . ASN A 1 184 ? -11.489 -22.337 17.659 1.00 39.44 184 ASN A CA 1
ATOM 1441 C C . ASN A 1 184 ? -10.032 -22.615 18.084 1.00 39.44 184 ASN A C 1
ATOM 1443 O O . ASN A 1 184 ? -9.790 -23.179 19.156 1.00 39.44 184 ASN A O 1
ATOM 1447 N N . ALA A 1 185 ? -9.038 -22.255 17.264 1.00 50.06 185 ALA A N 1
ATOM 1448 C CA . ALA A 1 185 ? -7.634 -22.421 17.624 1.00 50.06 185 ALA A CA 1
ATOM 1449 C C . ALA A 1 185 ? -7.259 -21.428 18.737 1.00 50.06 185 ALA A C 1
ATOM 1451 O O . ALA A 1 185 ? -6.866 -20.292 18.481 1.00 50.06 185 ALA A O 1
ATOM 1452 N N . ARG A 1 186 ? -7.386 -21.855 20.000 1.00 63.41 186 ARG A N 1
ATOM 1453 C CA . ARG A 1 186 ? -6.902 -21.079 21.148 1.00 63.41 186 ARG A CA 1
ATOM 1454 C C . ARG A 1 186 ? -5.423 -20.766 20.943 1.00 63.41 186 ARG A C 1
ATOM 1456 O O . ARG A 1 186 ? -4.596 -21.673 20.858 1.00 63.41 186 ARG A O 1
ATOM 1463 N N . VAL A 1 187 ? -5.104 -19.478 20.887 1.00 76.19 187 VAL A N 1
ATOM 1464 C CA . VAL A 1 187 ? -3.733 -18.992 20.751 1.00 76.19 187 VAL A CA 1
ATOM 1465 C C . VAL A 1 187 ? -2.925 -19.429 21.973 1.00 76.19 187 VAL A C 1
ATOM 1467 O O . VAL A 1 187 ? -3.176 -18.990 23.097 1.00 76.19 187 VAL A O 1
ATOM 1470 N N . ASP A 1 188 ? -1.938 -20.297 21.756 1.00 80.38 188 ASP A N 1
ATOM 1471 C CA . ASP A 1 188 ? -1.014 -20.724 22.803 1.00 80.38 188 ASP A CA 1
ATOM 1472 C C . ASP A 1 188 ? 0.148 -19.728 22.930 1.00 80.38 188 ASP A C 1
ATOM 1474 O O . ASP A 1 188 ? 1.163 -19.804 22.230 1.00 80.38 188 ASP A O 1
ATOM 1478 N N . PHE A 1 189 ? 0.010 -18.794 23.874 1.00 83.00 189 PHE A N 1
ATOM 1479 C CA . PHE A 1 189 ? 1.020 -17.776 24.172 1.00 83.00 189 PHE A CA 1
ATOM 1480 C C . PHE A 1 189 ? 2.382 -18.370 24.587 1.00 83.00 189 PHE A C 1
ATOM 1482 O O . PHE A 1 189 ? 3.418 -17.719 24.414 1.00 83.00 189 PHE A O 1
ATOM 1489 N N . SER A 1 190 ? 2.418 -19.615 25.083 1.00 77.88 190 SER A N 1
ATOM 1490 C CA . SER A 1 190 ? 3.657 -20.293 25.490 1.00 77.88 190 SER A CA 1
ATOM 1491 C C . SER A 1 190 ? 4.521 -20.739 24.304 1.00 77.88 190 SER A C 1
ATOM 1493 O O . SER A 1 190 ? 5.729 -20.935 24.460 1.00 77.88 190 SER A O 1
ATOM 1495 N N . ARG A 1 191 ? 3.933 -20.833 23.104 1.00 82.19 191 ARG A N 1
ATOM 1496 C CA . ARG A 1 191 ? 4.619 -21.195 21.853 1.00 82.19 191 ARG A CA 1
ATOM 1497 C C . ARG A 1 191 ? 5.040 -19.988 21.020 1.00 82.19 191 ARG A C 1
ATOM 1499 O O . ARG A 1 191 ? 5.677 -20.152 19.981 1.00 82.19 191 ARG A O 1
ATOM 1506 N N . LEU A 1 192 ? 4.728 -18.772 21.473 1.00 84.56 192 LEU A N 1
ATOM 1507 C CA . LEU A 1 192 ? 5.135 -17.556 20.776 1.00 84.56 192 LEU A CA 1
ATOM 1508 C C . LEU A 1 192 ? 6.659 -17.387 20.799 1.00 84.56 192 LEU A C 1
ATOM 1510 O O . LEU A 1 192 ? 7.292 -17.693 21.823 1.00 84.56 192 LEU A O 1
ATOM 1514 N N . PRO A 1 193 ? 7.248 -16.827 19.721 1.00 86.56 193 PRO A N 1
ATOM 1515 C CA . PRO A 1 193 ? 8.641 -16.407 19.720 1.00 86.56 193 PRO A CA 1
ATOM 1516 C C . PRO A 1 193 ? 8.948 -15.528 20.930 1.00 86.56 193 PRO A C 1
ATOM 1518 O O . PRO A 1 193 ? 8.147 -14.671 21.309 1.00 86.56 193 PRO A O 1
ATOM 1521 N N . LYS A 1 194 ? 10.139 -15.700 21.509 1.00 86.88 194 LYS A N 1
ATOM 1522 C CA . LYS A 1 194 ? 10.569 -14.977 22.718 1.00 86.88 194 LYS A CA 1
ATOM 1523 C C . LYS A 1 194 ? 10.401 -13.458 22.591 1.00 86.88 194 LYS A C 1
ATOM 1525 O O . LYS A 1 194 ? 10.013 -12.799 23.548 1.00 86.88 194 LYS A O 1
ATOM 1530 N N . THR A 1 195 ? 10.660 -12.910 21.406 1.00 85.44 195 THR A N 1
ATOM 1531 C CA . THR A 1 195 ? 10.506 -11.481 21.111 1.00 85.44 195 THR A CA 1
ATOM 1532 C C . THR A 1 195 ? 9.049 -11.024 21.177 1.00 85.44 195 THR A C 1
ATOM 1534 O O . THR A 1 195 ? 8.766 -10.019 21.818 1.00 85.44 195 THR A O 1
ATOM 1537 N N . VAL A 1 196 ? 8.120 -11.783 20.590 1.00 89.19 196 VAL A N 1
ATOM 1538 C CA . VAL A 1 196 ? 6.674 -11.502 20.624 1.00 89.19 196 VAL A CA 1
ATOM 1539 C C . VAL A 1 196 ? 6.127 -11.647 22.044 1.00 89.19 196 VAL A C 1
ATOM 1541 O O . VAL A 1 196 ? 5.346 -10.814 22.494 1.00 89.19 196 VAL A O 1
ATOM 1544 N N . ARG A 1 197 ? 6.581 -12.662 22.788 1.00 90.56 197 ARG A N 1
ATOM 1545 C CA . ARG A 1 197 ? 6.179 -12.864 24.186 1.00 90.56 197 ARG A CA 1
ATOM 1546 C C . ARG A 1 197 ? 6.585 -11.696 25.082 1.00 90.56 197 ARG A C 1
ATOM 1548 O O . ARG A 1 197 ? 5.755 -11.208 25.833 1.00 90.56 197 ARG A O 1
ATOM 1555 N N . ARG A 1 198 ? 7.816 -11.196 24.944 1.00 91.88 198 ARG A N 1
ATOM 1556 C CA . ARG A 1 198 ? 8.282 -10.012 25.687 1.00 91.88 198 ARG A CA 1
ATOM 1557 C C . ARG A 1 198 ? 7.451 -8.768 25.385 1.00 91.88 198 ARG A C 1
ATOM 1559 O O . ARG A 1 198 ? 7.189 -7.980 26.285 1.00 91.88 198 ARG A O 1
ATOM 1566 N N . VAL A 1 199 ? 7.037 -8.587 24.129 1.00 93.88 199 VAL A N 1
ATOM 1567 C CA . VAL A 1 199 ? 6.142 -7.482 23.742 1.00 93.88 199 VAL A CA 1
ATOM 1568 C C . VAL A 1 199 ? 4.808 -7.621 24.458 1.00 93.88 199 VAL A C 1
ATOM 1570 O O . VAL A 1 199 ? 4.306 -6.650 25.012 1.00 93.88 199 VAL A O 1
ATOM 1573 N N . TRP A 1 200 ? 4.256 -8.833 24.480 1.00 95.00 200 TRP A N 1
ATOM 1574 C CA . TRP A 1 200 ? 3.006 -9.116 25.168 1.00 95.00 200 TRP A CA 1
ATOM 1575 C C . TRP A 1 200 ? 3.102 -8.868 26.680 1.00 95.00 200 TRP A C 1
ATOM 1577 O O . TRP A 1 200 ? 2.297 -8.117 27.222 1.00 95.00 200 TRP A O 1
ATOM 1587 N N . GLU A 1 201 ? 4.128 -9.400 27.344 1.00 94.88 201 GLU A N 1
ATOM 1588 C CA . GLU A 1 201 ? 4.392 -9.161 28.772 1.00 94.88 201 GLU A CA 1
ATOM 1589 C C . GLU A 1 201 ? 4.513 -7.659 29.073 1.00 94.88 201 GLU A C 1
ATOM 1591 O O . GLU A 1 201 ? 3.928 -7.157 30.034 1.00 94.88 201 GLU A O 1
ATOM 1596 N N . LYS A 1 202 ? 5.212 -6.913 28.207 1.00 95.88 202 LYS A N 1
ATOM 1597 C CA . LYS A 1 202 ? 5.365 -5.464 28.354 1.00 95.88 202 LYS A CA 1
ATOM 1598 C C . LYS A 1 202 ? 4.055 -4.710 28.124 1.00 95.88 202 LYS A C 1
ATOM 1600 O O . LYS A 1 202 ? 3.780 -3.756 28.839 1.00 95.88 202 LYS A O 1
ATOM 1605 N N . ALA A 1 203 ? 3.218 -5.142 27.183 1.00 96.62 203 ALA A N 1
ATOM 1606 C CA . ALA A 1 203 ? 1.891 -4.563 26.992 1.00 96.62 203 ALA A CA 1
ATOM 1607 C C . ALA A 1 203 ? 1.007 -4.758 28.236 1.00 96.62 203 ALA A C 1
ATOM 1609 O O . ALA A 1 203 ? 0.305 -3.832 28.636 1.00 96.62 203 ALA A O 1
ATOM 1610 N N . GLN A 1 204 ? 1.080 -5.923 28.889 1.00 96.81 204 GLN A N 1
ATOM 1611 C CA . GLN A 1 204 ? 0.367 -6.179 30.146 1.00 96.81 204 GLN A CA 1
ATOM 1612 C C . GLN A 1 204 ? 0.893 -5.325 31.311 1.00 96.81 204 GLN A C 1
ATOM 1614 O O . GLN A 1 204 ? 0.125 -4.930 32.184 1.00 96.81 204 GLN A O 1
ATOM 1619 N N . GLU A 1 205 ? 2.193 -5.033 31.352 1.00 96.75 205 GLU A N 1
ATOM 1620 C CA . GLU A 1 205 ? 2.781 -4.076 32.299 1.00 96.75 205 GLU A CA 1
ATOM 1621 C C . GLU A 1 205 ? 2.261 -2.656 32.054 1.00 96.75 205 GLU A C 1
ATOM 1623 O O . GLU A 1 205 ? 1.687 -2.066 32.963 1.00 96.75 205 GLU A O 1
ATOM 1628 N N . ILE A 1 206 ? 2.326 -2.163 30.811 1.00 96.94 206 ILE A N 1
ATOM 1629 C CA . ILE A 1 206 ? 1.813 -0.834 30.435 1.00 96.94 206 ILE A CA 1
ATOM 1630 C C . ILE A 1 206 ? 0.323 -0.699 30.774 1.00 96.94 206 ILE A C 1
ATOM 1632 O O . ILE A 1 206 ? -0.110 0.346 31.257 1.00 96.94 206 ILE A O 1
ATOM 1636 N N . ALA A 1 207 ? -0.470 -1.749 30.546 1.00 95.94 207 ALA A N 1
ATOM 1637 C CA . ALA A 1 207 ? -1.894 -1.740 30.870 1.00 95.94 207 ALA A CA 1
ATOM 1638 C C . ALA A 1 207 ? -2.160 -1.601 32.377 1.00 95.94 207 ALA A C 1
ATOM 1640 O O . ALA A 1 207 ? -3.138 -0.962 32.754 1.00 95.94 207 ALA A O 1
ATOM 1641 N N . ARG A 1 208 ? -1.300 -2.185 33.225 1.00 96.44 208 ARG A N 1
ATOM 1642 C CA . ARG A 1 208 ? -1.411 -2.111 34.690 1.00 96.44 208 ARG A CA 1
ATOM 1643 C C . ARG A 1 208 ? -0.895 -0.791 35.256 1.00 96.44 208 ARG A C 1
ATOM 1645 O O . ARG A 1 208 ? -1.483 -0.280 36.198 1.00 96.44 208 ARG A O 1
ATOM 1652 N N . GLU A 1 209 ? 0.201 -0.271 34.710 1.00 96.00 209 GLU A N 1
ATOM 1653 C CA . GLU A 1 209 ? 0.875 0.927 35.232 1.00 96.00 209 GLU A CA 1
ATOM 1654 C C . GLU A 1 209 ? 0.289 2.235 34.692 1.00 96.00 209 GLU A C 1
ATOM 1656 O O . GLU A 1 209 ? 0.366 3.266 35.358 1.00 96.00 209 GLU A O 1
ATOM 1661 N N . HIS A 1 210 ? -0.292 2.205 33.491 1.00 94.62 210 HIS A N 1
ATOM 1662 C CA . HIS A 1 210 ? -0.750 3.402 32.794 1.00 94.62 210 HIS A CA 1
ATOM 1663 C C . HIS A 1 210 ? -2.207 3.291 32.347 1.00 94.62 210 HIS A C 1
ATOM 1665 O O . HIS A 1 210 ? -3.099 3.857 32.971 1.00 94.62 210 HIS A O 1
ATOM 1671 N N . SER A 1 211 ? -2.459 2.609 31.228 1.00 93.62 211 SER A N 1
ATOM 1672 C CA . SER A 1 211 ? -3.810 2.404 30.709 1.00 93.62 211 SER A CA 1
ATOM 1673 C C . SER A 1 211 ? -3.840 1.329 29.630 1.00 93.62 211 SER A C 1
ATOM 1675 O O . SER A 1 211 ? -2.876 1.119 28.884 1.00 93.62 211 SER A O 1
ATOM 1677 N N . THR A 1 212 ? -5.000 0.693 29.472 1.00 93.88 212 THR A N 1
ATOM 1678 C CA . THR A 1 212 ? -5.253 -0.251 28.379 1.00 93.88 212 THR A CA 1
ATOM 1679 C C . THR A 1 212 ? -5.076 0.401 27.004 1.00 93.88 212 THR A C 1
ATOM 1681 O O . THR A 1 212 ? -4.608 -0.242 26.066 1.00 93.88 212 THR A O 1
ATOM 1684 N N . LEU A 1 213 ? -5.383 1.697 26.881 1.00 92.81 213 LEU A N 1
ATOM 1685 C CA . LEU A 1 213 ? -5.198 2.446 25.640 1.00 92.81 213 LEU A CA 1
ATOM 1686 C C . LEU A 1 213 ? -3.711 2.651 25.304 1.00 92.81 213 LEU A C 1
ATOM 1688 O O . LEU A 1 213 ? -3.324 2.550 24.139 1.00 92.81 213 LEU A O 1
ATOM 1692 N N . ALA A 1 214 ? -2.856 2.887 26.304 1.00 94.69 214 ALA A N 1
ATOM 1693 C CA . ALA A 1 214 ? -1.408 2.961 26.100 1.00 94.69 214 ALA A CA 1
ATOM 1694 C C . ALA A 1 214 ? -0.838 1.599 25.674 1.00 94.69 214 ALA A C 1
ATOM 1696 O O . ALA A 1 214 ? -0.025 1.523 24.749 1.00 94.69 214 ALA A O 1
ATOM 1697 N N . ALA A 1 215 ? -1.323 0.512 26.283 1.00 96.25 215 ALA A N 1
ATOM 1698 C CA . ALA A 1 215 ? -0.961 -0.847 25.890 1.00 96.25 215 ALA A CA 1
ATOM 1699 C C . ALA A 1 215 ? -1.404 -1.173 24.455 1.00 96.25 215 ALA A C 1
ATOM 1701 O O . ALA A 1 215 ? -0.626 -1.755 23.696 1.00 96.25 215 ALA A O 1
ATOM 1702 N N . LEU A 1 216 ? -2.604 -0.736 24.050 1.00 94.88 216 LEU A N 1
ATOM 1703 C CA . LEU A 1 216 ? -3.067 -0.832 22.665 1.00 94.88 216 LEU A CA 1
ATOM 1704 C C . LEU A 1 216 ? -2.084 -0.139 21.720 1.00 94.88 216 LEU A C 1
ATOM 1706 O O . LEU A 1 216 ? -1.590 -0.774 20.793 1.00 94.88 216 LEU A O 1
ATOM 1710 N N . TYR A 1 217 ? -1.747 1.131 21.968 1.00 94.19 217 TYR A N 1
ATOM 1711 C CA . TYR A 1 217 ? -0.813 1.863 21.109 1.00 94.19 217 TYR A CA 1
ATOM 1712 C C . TYR A 1 217 ? 0.570 1.201 21.035 1.00 94.19 217 TYR A C 1
ATOM 1714 O O . TYR A 1 217 ? 1.174 1.127 19.964 1.00 94.19 217 TYR A O 1
ATOM 1722 N N . PHE A 1 218 ? 1.062 0.653 22.145 1.00 95.62 218 PHE A N 1
ATOM 1723 C CA . PHE A 1 218 ? 2.310 -0.102 22.150 1.00 95.62 218 PHE A CA 1
ATOM 1724 C C . PHE A 1 218 ? 2.232 -1.358 21.264 1.00 95.62 218 PHE A C 1
ATOM 1726 O O . PHE A 1 218 ? 3.133 -1.592 20.451 1.00 95.62 218 PHE A O 1
ATOM 1733 N N . LEU A 1 219 ? 1.140 -2.128 21.351 1.00 95.19 219 LEU A N 1
ATOM 1734 C CA . LEU A 1 219 ? 0.910 -3.295 20.493 1.00 95.19 219 LEU A CA 1
ATOM 1735 C C . LEU A 1 219 ? 0.754 -2.913 19.020 1.00 95.19 219 LEU A C 1
ATOM 1737 O O . LEU A 1 219 ? 1.315 -3.595 18.160 1.00 95.19 219 LEU A O 1
ATOM 1741 N N . ILE A 1 220 ? 0.057 -1.818 18.695 1.00 91.62 220 ILE A N 1
ATOM 1742 C CA . ILE A 1 220 ? -0.126 -1.453 17.286 1.00 91.62 220 ILE A CA 1
ATOM 1743 C C . ILE A 1 220 ? 1.178 -0.986 16.626 1.00 91.62 220 ILE A C 1
ATOM 1745 O O . ILE A 1 220 ? 1.421 -1.291 15.458 1.00 91.62 220 ILE A O 1
ATOM 1749 N N . TYR A 1 221 ? 2.052 -0.304 17.372 1.00 91.75 221 TYR A N 1
ATOM 1750 C CA . TYR A 1 221 ? 3.351 0.146 16.862 1.00 91.75 221 TYR A CA 1
ATOM 1751 C C . TYR A 1 221 ? 4.391 -0.974 16.751 1.00 91.75 221 TYR A C 1
ATOM 1753 O O . TYR A 1 221 ? 5.344 -0.845 15.981 1.00 91.75 221 TYR A O 1
ATOM 1761 N N . THR A 1 222 ? 4.226 -2.063 17.503 1.00 92.88 222 THR A N 1
ATOM 1762 C CA . THR A 1 222 ? 5.144 -3.213 17.493 1.00 92.88 222 THR A CA 1
ATOM 1763 C C . THR A 1 222 ? 4.648 -4.332 16.580 1.00 92.88 222 THR A C 1
ATOM 1765 O O . THR A 1 222 ? 5.345 -4.720 15.642 1.00 92.88 222 THR A O 1
ATOM 1768 N N . LEU A 1 223 ? 3.446 -4.850 16.837 1.00 92.75 223 LEU A N 1
ATOM 1769 C CA . LEU A 1 223 ? 2.938 -6.086 16.243 1.00 92.75 223 LEU A CA 1
ATOM 1770 C C . LEU A 1 223 ? 1.968 -5.861 15.076 1.00 92.75 223 LEU A C 1
ATOM 1772 O O . LEU A 1 223 ? 1.974 -6.661 14.145 1.00 92.75 223 LEU A O 1
ATOM 1776 N N . LEU A 1 224 ? 1.177 -4.778 15.068 1.00 88.50 224 LEU A N 1
ATOM 1777 C CA . LEU A 1 224 ? 0.318 -4.457 13.909 1.00 88.50 224 LEU A CA 1
ATOM 1778 C C . LEU A 1 224 ? 1.070 -3.749 12.779 1.00 88.50 224 LEU A C 1
ATOM 1780 O O . LEU A 1 224 ? 0.546 -3.632 11.679 1.00 88.50 224 LEU A O 1
ATOM 1784 N N . GLY A 1 225 ? 2.282 -3.257 13.029 1.00 81.69 225 GLY A N 1
ATOM 1785 C CA . GLY A 1 225 ? 3.059 -2.601 11.982 1.00 81.69 225 GLY A CA 1
ATOM 1786 C C . GLY A 1 225 ? 2.622 -1.159 11.690 1.00 81.69 225 GLY A C 1
ATOM 1787 O O . GLY A 1 225 ? 3.033 -0.579 10.682 1.00 81.69 225 GLY A O 1
ATOM 1788 N N . VAL A 1 226 ? 1.807 -0.549 12.555 1.00 87.00 226 VAL A N 1
ATOM 1789 C CA . VAL A 1 226 ? 1.268 0.799 12.338 1.00 87.00 226 VAL A CA 1
ATOM 1790 C C . VAL A 1 226 ? 2.377 1.842 12.513 1.00 87.00 226 VAL A C 1
ATOM 1792 O O . VAL A 1 226 ? 3.185 1.778 13.442 1.00 87.00 226 VAL A O 1
ATOM 1795 N N . ARG A 1 227 ? 2.450 2.824 11.603 1.00 83.00 227 ARG A N 1
ATOM 1796 C CA . ARG A 1 227 ? 3.400 3.948 11.717 1.00 83.00 227 ARG A CA 1
ATOM 1797 C C . ARG A 1 227 ? 3.070 4.813 12.937 1.00 83.00 227 ARG A C 1
ATOM 1799 O O . ARG A 1 227 ? 1.932 4.843 13.381 1.00 83.00 227 ARG A O 1
ATOM 1806 N N . GLN A 1 228 ? 4.036 5.597 13.420 1.00 80.88 228 GLN A N 1
ATOM 1807 C CA . GLN A 1 228 ? 3.856 6.479 14.587 1.00 80.88 228 GLN A CA 1
ATOM 1808 C C . GLN A 1 228 ? 2.642 7.422 14.476 1.00 80.88 228 GLN A C 1
ATOM 1810 O O . GLN A 1 228 ? 2.037 7.762 15.481 1.00 80.88 228 GLN A O 1
ATOM 1815 N N . THR A 1 229 ? 2.290 7.854 13.262 1.00 79.69 229 THR A N 1
ATOM 1816 C CA . THR A 1 229 ? 1.130 8.726 13.000 1.00 79.69 229 THR A CA 1
ATOM 1817 C C . THR A 1 229 ? -0.132 7.951 12.610 1.00 79.69 229 THR A C 1
ATOM 1819 O O . THR A 1 229 ? -1.112 8.546 12.175 1.00 79.69 229 THR A O 1
ATOM 1822 N N . GLY A 1 230 ? -0.089 6.623 12.614 1.00 85.62 230 GLY A N 1
ATOM 1823 C CA . GLY A 1 230 ? -1.235 5.784 12.295 1.00 85.62 230 GLY A CA 1
ATOM 1824 C C . GLY A 1 230 ? -2.034 5.430 13.544 1.00 85.62 230 GLY A C 1
ATOM 1825 O O . GLY A 1 230 ? -1.542 5.528 14.666 1.00 85.62 230 GLY A O 1
ATOM 1826 N N . HIS A 1 231 ? -3.272 5.003 13.343 1.00 88.88 231 HIS A N 1
ATOM 1827 C CA . HIS A 1 231 ? -4.145 4.530 14.413 1.00 88.88 231 HIS A CA 1
ATOM 1828 C C . HIS A 1 231 ? -4.935 3.314 13.943 1.00 88.88 231 HIS A C 1
ATOM 1830 O O . HIS A 1 231 ? -5.242 3.183 12.757 1.00 88.88 231 HIS A O 1
ATOM 1836 N N . LEU A 1 232 ? -5.279 2.438 14.883 1.00 92.81 232 LEU A N 1
ATOM 1837 C CA . LEU A 1 232 ? -6.256 1.385 14.646 1.00 92.81 232 LEU A CA 1
ATOM 1838 C C . LEU A 1 232 ? -7.638 2.039 14.581 1.00 92.81 232 LEU A C 1
ATOM 1840 O O . LEU A 1 232 ? -8.079 2.623 15.565 1.00 92.81 232 LEU A O 1
ATOM 1844 N N . LEU A 1 233 ? -8.284 1.998 13.419 1.00 92.50 233 LEU A N 1
ATOM 1845 C CA . LEU A 1 233 ? -9.632 2.533 13.244 1.00 92.50 233 LEU A CA 1
ATOM 1846 C C . LEU A 1 233 ? -10.649 1.555 13.829 1.00 92.50 233 LEU A C 1
ATOM 1848 O O . LEU A 1 233 ? -11.511 1.956 14.605 1.00 92.50 233 LEU A O 1
ATOM 1852 N N . TYR A 1 234 ? -10.525 0.281 13.467 1.00 92.25 234 TYR A N 1
ATOM 1853 C CA . TYR A 1 234 ? -11.543 -0.725 13.726 1.00 92.25 234 TYR A CA 1
ATOM 1854 C C . TYR A 1 234 ? -10.924 -2.110 13.915 1.00 92.25 234 TYR A C 1
ATOM 1856 O O . TYR A 1 234 ? -9.939 -2.451 13.254 1.00 92.25 234 TYR A O 1
ATOM 1864 N N . TRP A 1 235 ? -11.500 -2.908 14.813 1.00 92.62 235 TRP A N 1
ATOM 1865 C CA . TRP A 1 235 ? -11.170 -4.323 14.950 1.00 92.62 235 TRP A CA 1
ATOM 1866 C C . TRP A 1 235 ? -12.386 -5.146 15.378 1.00 92.62 235 TRP A C 1
ATOM 1868 O O . TRP A 1 235 ? -13.046 -4.801 16.357 1.00 92.62 235 TRP A O 1
ATOM 1878 N N . PHE A 1 236 ? -12.644 -6.254 14.685 1.00 86.81 236 PHE A N 1
ATOM 1879 C CA . PHE A 1 236 ? -13.746 -7.174 14.976 1.00 86.81 236 PHE A CA 1
ATOM 1880 C C . PHE A 1 236 ? -13.427 -8.575 14.466 1.00 86.81 236 PHE A C 1
ATOM 1882 O O . PHE A 1 236 ? -12.961 -8.708 13.342 1.00 86.81 236 PHE A O 1
ATOM 1889 N N . ASN A 1 237 ? -13.658 -9.615 15.276 1.00 80.06 237 ASN A N 1
ATOM 1890 C CA . ASN A 1 237 ? -13.400 -11.018 14.907 1.00 80.06 237 ASN A CA 1
ATOM 1891 C C . ASN A 1 237 ? -12.083 -11.226 14.140 1.00 80.06 237 ASN A C 1
ATOM 1893 O O . ASN A 1 237 ? -12.068 -11.676 12.999 1.00 80.06 237 ASN A O 1
ATOM 1897 N N . ALA A 1 238 ? -10.975 -10.821 14.765 1.00 85.44 238 ALA A N 1
ATOM 1898 C CA . ALA A 1 238 ? -9.629 -10.869 14.193 1.00 85.44 238 ALA A CA 1
ATOM 1899 C C . ALA A 1 238 ? -9.380 -10.053 12.917 1.00 85.44 238 ALA A C 1
ATOM 1901 O O . ALA A 1 238 ? -8.235 -10.018 12.480 1.00 85.44 238 ALA A O 1
ATOM 1902 N N . TRP A 1 239 ? -10.367 -9.353 12.365 1.00 87.50 239 TRP A N 1
ATOM 1903 C CA . TRP A 1 239 ? -10.194 -8.403 11.274 1.00 87.50 239 TRP A CA 1
ATOM 1904 C C . TRP A 1 239 ? -9.774 -7.045 11.821 1.00 87.50 239 TRP A C 1
ATOM 1906 O O . TRP A 1 239 ? -10.462 -6.470 12.663 1.00 87.50 239 TRP A O 1
ATOM 1916 N N . PHE A 1 240 ? -8.638 -6.532 11.363 1.00 92.81 240 PHE A N 1
ATOM 1917 C CA . PHE A 1 240 ? -8.070 -5.263 11.801 1.00 92.81 240 PHE A CA 1
ATOM 1918 C C . PHE A 1 240 ? -8.046 -4.278 10.647 1.00 92.81 240 PHE A C 1
ATOM 1920 O O . PHE A 1 240 ? -7.579 -4.613 9.564 1.00 92.81 240 PHE A O 1
ATOM 1927 N N . ILE A 1 241 ? -8.465 -3.040 10.908 1.00 92.25 241 ILE A N 1
ATOM 1928 C CA . ILE A 1 241 ? -8.390 -1.928 9.963 1.00 92.25 241 ILE A CA 1
ATOM 1929 C C . ILE A 1 241 ? -7.691 -0.760 10.644 1.00 92.25 241 ILE A C 1
ATOM 1931 O O . ILE A 1 241 ? -8.189 -0.203 11.624 1.00 92.25 241 ILE A O 1
ATOM 1935 N N . TYR A 1 242 ? -6.545 -0.351 10.114 1.00 92.44 242 TYR A N 1
ATOM 1936 C CA . TYR A 1 242 ? -5.795 0.796 10.615 1.00 92.44 242 TYR A CA 1
ATOM 1937 C C . TYR A 1 242 ? -5.609 1.840 9.519 1.00 92.44 242 TYR A C 1
ATOM 1939 O O . TYR A 1 242 ? -5.540 1.507 8.339 1.00 92.44 242 TYR A O 1
ATOM 1947 N N . CYS A 1 243 ? -5.509 3.110 9.902 1.00 89.38 243 CYS A N 1
ATOM 1948 C CA . CYS A 1 243 ? -5.370 4.213 8.960 1.00 89.38 243 CYS A CA 1
ATOM 1949 C C . CYS A 1 243 ? -4.099 5.019 9.228 1.00 89.38 243 CYS A C 1
ATOM 1951 O O . CYS A 1 243 ? -3.752 5.334 10.369 1.00 89.38 243 CYS A O 1
ATOM 1953 N N . GLU A 1 244 ? -3.399 5.376 8.155 1.00 83.81 244 GLU A N 1
ATOM 1954 C CA . GLU A 1 244 ? -2.226 6.240 8.192 1.00 83.81 244 GLU A CA 1
ATOM 1955 C C . GLU A 1 244 ? -2.640 7.699 7.960 1.00 83.81 244 GLU A C 1
ATOM 1957 O O . GLU A 1 244 ? -3.080 8.069 6.873 1.00 83.81 244 GLU A O 1
ATOM 1962 N N . GLN A 1 245 ? -2.442 8.569 8.956 1.00 75.62 245 GLN A N 1
ATOM 1963 C CA . GLN A 1 245 ? -2.858 9.976 8.850 1.00 75.62 245 GLN A CA 1
ATOM 1964 C C . GLN A 1 245 ? -2.176 10.731 7.698 1.00 75.62 245 GLN A C 1
ATOM 1966 O O . GLN A 1 245 ? -2.816 11.543 7.041 1.00 75.62 245 GLN A O 1
ATOM 1971 N N . LYS A 1 246 ? -0.889 10.461 7.431 1.00 68.50 246 LYS A N 1
ATOM 1972 C CA . LYS A 1 246 ? -0.120 11.185 6.401 1.00 68.50 246 LYS A CA 1
ATOM 1973 C C . LYS A 1 246 ? -0.601 10.916 4.979 1.00 68.50 246 LYS A C 1
ATOM 1975 O O . LYS A 1 246 ? -0.518 11.799 4.136 1.00 68.50 246 LYS A O 1
ATOM 1980 N N . THR A 1 247 ? -1.024 9.688 4.697 1.00 69.06 247 THR A N 1
ATOM 1981 C CA . THR A 1 247 ? -1.422 9.270 3.347 1.00 69.06 247 THR A CA 1
ATOM 1982 C C . THR A 1 247 ? -2.936 9.285 3.168 1.00 69.06 247 THR A C 1
ATOM 1984 O O . THR A 1 247 ? -3.411 9.301 2.037 1.00 69.06 247 THR A O 1
ATOM 1987 N N . GLY A 1 248 ? -3.692 9.268 4.270 1.00 72.06 248 GLY A N 1
ATOM 1988 C CA . GLY A 1 248 ? -5.143 9.112 4.254 1.00 72.06 248 GLY A CA 1
ATOM 1989 C C . GLY A 1 248 ? -5.597 7.699 3.884 1.00 72.06 248 GLY A C 1
ATOM 1990 O O . GLY A 1 248 ? -6.799 7.470 3.773 1.00 72.06 248 GLY A O 1
ATOM 1991 N N . PHE A 1 249 ? -4.668 6.756 3.697 1.00 79.25 249 PHE A N 1
ATOM 1992 C CA . PHE A 1 249 ? -4.990 5.372 3.366 1.00 79.25 249 PHE A CA 1
ATOM 1993 C C . PHE A 1 249 ? -5.277 4.561 4.617 1.00 79.25 249 PHE A C 1
ATOM 1995 O O . PHE A 1 249 ? -4.651 4.758 5.663 1.00 79.25 249 PHE A O 1
ATOM 2002 N N . CYS A 1 250 ? -6.199 3.619 4.470 1.00 89.62 250 CYS A N 1
ATOM 2003 C CA . CYS A 1 250 ? -6.405 2.571 5.444 1.00 89.62 250 CYS A CA 1
ATOM 2004 C C . CYS A 1 250 ? -5.890 1.246 4.887 1.00 89.62 250 CYS A C 1
ATOM 2006 O O . CYS A 1 250 ? -5.755 1.048 3.676 1.00 89.62 250 CYS A O 1
ATOM 2008 N N . HIS A 1 251 ? -5.571 0.348 5.797 1.00 89.94 251 HIS A N 1
ATOM 2009 C CA . HIS A 1 251 ? -5.041 -0.970 5.521 1.00 89.94 251 HIS A CA 1
ATOM 2010 C C . HIS A 1 251 ? -5.786 -1.968 6.381 1.00 89.94 251 HIS A C 1
ATOM 2012 O O . HIS A 1 251 ? -6.237 -1.616 7.474 1.00 89.94 251 HIS A O 1
ATOM 2018 N N . HIS A 1 252 ? -5.893 -3.199 5.901 1.00 89.69 252 HIS A N 1
ATOM 2019 C CA . HIS A 1 252 ? -6.545 -4.252 6.655 1.00 89.69 252 HIS A CA 1
ATOM 2020 C C . HIS A 1 252 ? -5.797 -5.585 6.559 1.00 89.69 252 HIS A C 1
ATOM 2022 O O . HIS A 1 252 ? -5.027 -5.811 5.622 1.00 89.69 252 HIS A O 1
ATOM 2028 N N . PHE A 1 253 ? -5.978 -6.416 7.583 1.00 89.81 253 PHE A N 1
ATOM 2029 C CA . PHE A 1 253 ? -5.451 -7.777 7.683 1.00 89.81 253 PHE A CA 1
ATOM 2030 C C . PHE A 1 253 ? -6.207 -8.545 8.779 1.00 89.81 253 PHE A C 1
ATOM 2032 O O . PHE A 1 253 ? -6.970 -7.961 9.553 1.00 89.81 253 PHE A O 1
ATOM 2039 N N . TYR A 1 254 ? -5.944 -9.844 8.885 1.00 86.19 254 TYR A N 1
ATOM 2040 C CA . TYR A 1 254 ? -6.498 -10.731 9.901 1.00 86.19 254 TYR A CA 1
ATOM 2041 C C . TYR A 1 254 ? -5.407 -11.260 10.834 1.00 86.19 254 TYR A C 1
ATOM 2043 O O . TYR A 1 254 ? -4.304 -11.588 10.390 1.00 86.19 254 TYR A O 1
ATOM 2051 N N . SER A 1 255 ? -5.691 -11.340 12.137 1.00 91.12 255 SER A N 1
ATOM 2052 C CA . SER A 1 255 ? -4.775 -11.943 13.113 1.00 91.12 255 SER A CA 1
ATOM 2053 C C . SER A 1 255 ? -5.479 -12.413 14.386 1.00 91.12 255 SER A C 1
ATOM 2055 O O . SER A 1 255 ? -5.811 -11.613 15.263 1.00 91.12 255 SER A O 1
ATOM 2057 N N . GLU A 1 256 ? -5.624 -13.729 14.550 1.00 88.06 256 GLU A N 1
ATOM 2058 C CA . GLU A 1 256 ? -6.179 -14.310 15.784 1.00 88.06 256 GLU A CA 1
ATOM 2059 C C . GLU A 1 256 ? -5.293 -14.066 17.009 1.00 88.06 256 GLU A C 1
ATOM 2061 O O . GLU A 1 256 ? -5.779 -13.860 18.121 1.00 88.06 256 GLU A O 1
ATOM 2066 N N . LEU A 1 257 ? -3.973 -14.016 16.811 1.00 91.62 257 LEU A N 1
ATOM 2067 C CA . LEU A 1 257 ? -3.028 -13.687 17.877 1.00 91.62 257 LEU A CA 1
ATOM 2068 C C . LEU A 1 257 ? -3.329 -12.311 18.476 1.00 91.62 257 LEU A C 1
ATOM 2070 O O . LEU A 1 257 ? -3.421 -12.163 19.695 1.00 91.62 257 LEU A O 1
ATOM 2074 N N . LEU A 1 258 ? -3.481 -11.306 17.615 1.00 93.12 258 LEU A N 1
ATOM 2075 C CA . LEU A 1 258 ? -3.758 -9.944 18.052 1.00 93.12 258 LEU A CA 1
ATOM 2076 C C . LEU A 1 258 ? -5.175 -9.816 18.609 1.00 93.12 258 LEU A C 1
ATOM 2078 O O . LEU A 1 258 ? -5.362 -9.121 19.604 1.00 93.12 258 LEU A O 1
ATOM 2082 N N . ASN A 1 259 ? -6.142 -10.530 18.026 1.00 91.25 259 ASN A N 1
ATOM 2083 C CA . ASN A 1 259 ? -7.512 -10.621 18.530 1.00 91.25 259 ASN A CA 1
ATOM 2084 C C . ASN A 1 259 ? -7.514 -11.045 20.008 1.00 91.25 259 ASN A C 1
ATOM 2086 O O . ASN A 1 259 ? -8.025 -10.336 20.875 1.00 91.25 259 ASN A O 1
ATOM 2090 N N . GLU A 1 260 ? -6.846 -12.154 20.320 1.00 92.62 260 GLU A N 1
ATOM 2091 C CA . GLU A 1 260 ? -6.771 -12.675 21.684 1.00 92.62 260 GLU A CA 1
ATOM 2092 C C . GLU A 1 260 ? -5.946 -11.785 22.624 1.00 92.62 260 GLU A C 1
ATOM 2094 O O . GLU A 1 260 ? -6.312 -11.629 23.791 1.00 92.62 260 GLU A O 1
ATOM 2099 N N . MET A 1 261 ? -4.872 -11.149 22.140 1.00 94.38 261 MET A N 1
ATOM 2100 C CA . MET A 1 261 ? -4.117 -10.164 22.927 1.00 94.38 261 MET A CA 1
ATOM 2101 C C . MET A 1 261 ? -4.997 -8.984 23.353 1.00 94.38 261 MET A C 1
ATOM 2103 O O . MET A 1 261 ? -5.040 -8.648 24.536 1.00 94.38 261 MET A O 1
ATOM 2107 N N . LEU A 1 262 ? -5.730 -8.369 22.418 1.00 93.62 262 LEU A N 1
ATOM 2108 C CA . LEU A 1 262 ? -6.580 -7.220 22.732 1.00 93.62 262 LEU A CA 1
ATOM 2109 C C . LEU A 1 262 ? -7.738 -7.608 23.662 1.00 93.62 262 LEU A C 1
ATOM 2111 O O . LEU A 1 262 ? -8.003 -6.896 24.633 1.00 93.62 262 LEU A O 1
ATOM 2115 N N . ARG A 1 263 ? -8.362 -8.777 23.449 1.00 92.31 263 ARG A N 1
ATOM 2116 C CA . ARG A 1 263 ? -9.390 -9.309 24.363 1.00 92.31 263 ARG A CA 1
ATOM 2117 C C . ARG A 1 263 ? -8.847 -9.517 25.776 1.00 92.31 263 ARG A C 1
ATOM 2119 O O . ARG A 1 263 ? -9.504 -9.136 26.741 1.00 92.31 263 ARG A O 1
ATOM 2126 N N . LYS A 1 264 ? -7.640 -10.077 25.921 1.00 94.12 264 LYS A N 1
ATOM 2127 C CA . LYS A 1 264 ? -6.994 -10.292 27.231 1.00 94.12 264 LYS A CA 1
ATOM 2128 C C . LYS A 1 264 ? -6.579 -9.001 27.933 1.00 94.12 264 LYS A C 1
ATOM 2130 O O . LYS A 1 264 ? -6.457 -9.010 29.154 1.00 94.12 264 LYS A O 1
ATOM 2135 N N . LEU A 1 265 ? -6.384 -7.908 27.196 1.00 92.31 265 LEU A N 1
ATOM 2136 C CA . LEU A 1 265 ? -6.208 -6.571 27.770 1.00 92.31 265 LEU A CA 1
ATOM 2137 C C . LEU A 1 265 ? -7.531 -5.940 28.241 1.00 92.31 265 LEU A C 1
ATOM 2139 O O . LEU A 1 265 ? -7.510 -4.877 28.854 1.00 92.31 265 LEU A O 1
ATOM 2143 N N . GLY A 1 266 ? -8.676 -6.576 27.973 1.00 91.06 266 GLY A N 1
ATOM 2144 C CA . GLY A 1 266 ? -9.997 -6.054 28.321 1.00 91.06 266 GLY A CA 1
ATOM 2145 C C . GLY A 1 266 ? -10.540 -5.027 27.325 1.00 91.06 266 GLY A C 1
ATOM 2146 O O . GLY A 1 266 ? -11.497 -4.322 27.642 1.00 91.06 266 GLY A O 1
ATOM 2147 N N . LEU A 1 267 ? -9.951 -4.925 26.128 1.00 90.75 267 LEU A N 1
ATOM 2148 C CA . LEU A 1 267 ? -10.466 -4.058 25.068 1.00 90.75 267 LEU A CA 1
ATOM 2149 C C . LEU A 1 267 ? -11.720 -4.667 24.442 1.00 90.75 267 LEU A C 1
ATOM 2151 O O . LEU A 1 267 ? -11.827 -5.882 24.257 1.00 90.75 267 LEU A O 1
ATOM 2155 N N . ARG A 1 268 ? -12.665 -3.797 24.087 1.00 89.44 268 ARG A N 1
ATOM 2156 C CA . ARG A 1 268 ? -13.871 -4.176 23.348 1.00 89.44 268 ARG A CA 1
ATOM 2157 C C . ARG A 1 268 ? -13.593 -4.095 21.855 1.00 89.44 268 ARG A C 1
ATOM 2159 O O . ARG A 1 268 ? -12.896 -3.187 21.416 1.00 89.44 268 ARG A O 1
ATOM 2166 N N . GLN A 1 269 ? -14.142 -5.035 21.093 1.00 87.94 269 GLN A N 1
ATOM 2167 C CA . GLN A 1 269 ? -14.164 -4.947 19.633 1.00 87.94 269 GLN A CA 1
ATOM 2168 C C . GLN A 1 269 ? -15.032 -3.763 19.176 1.00 87.94 269 GLN A C 1
ATOM 2170 O O . GLN A 1 269 ? -15.863 -3.270 19.940 1.00 87.94 269 GLN A O 1
ATOM 2175 N N . GLY A 1 270 ? -14.820 -3.322 17.939 1.00 89.69 270 GLY A N 1
ATOM 2176 C CA . GLY A 1 270 ? -15.479 -2.173 17.324 1.00 89.69 270 GLY A CA 1
ATOM 2177 C C . GLY A 1 270 ? -14.497 -1.054 16.979 1.00 89.69 270 GLY A C 1
ATOM 2178 O O . GLY A 1 270 ? -13.287 -1.276 16.825 1.00 89.69 270 GL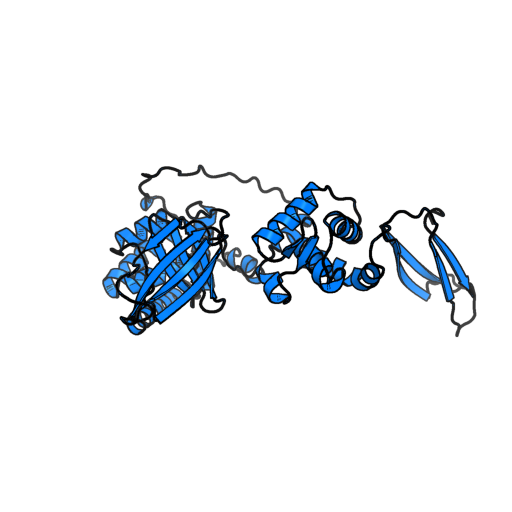Y A O 1
ATOM 2179 N N . ILE A 1 271 ? -15.021 0.164 16.864 1.00 90.44 271 ILE A N 1
ATOM 2180 C CA . ILE A 1 271 ? -14.250 1.376 16.559 1.00 90.44 271 ILE A CA 1
ATOM 2181 C C . ILE A 1 271 ? -13.300 1.710 17.723 1.00 90.44 271 ILE A C 1
ATOM 2183 O O . ILE A 1 271 ? -13.734 1.954 18.846 1.00 90.44 271 ILE A O 1
ATOM 2187 N N . GLN A 1 272 ? -11.991 1.732 17.452 1.00 87.19 272 GLN A N 1
ATOM 2188 C CA . GLN A 1 272 ? -10.945 1.929 18.472 1.00 87.19 272 GLN A CA 1
ATOM 2189 C C . GLN A 1 272 ? -10.437 3.368 18.552 1.00 87.19 272 GLN A C 1
ATOM 2191 O O . GLN A 1 272 ? -9.935 3.792 19.592 1.00 87.19 272 GLN A O 1
ATOM 2196 N N . HIS A 1 273 ? -10.520 4.122 17.455 1.00 72.38 273 HIS A N 1
ATOM 2197 C CA . HIS A 1 273 ? -10.074 5.508 17.422 1.00 72.38 273 HIS A CA 1
ATOM 2198 C C . HIS A 1 273 ? -11.271 6.446 17.470 1.00 72.38 273 HIS A C 1
ATOM 2200 O O . HIS A 1 273 ? -11.959 6.643 16.468 1.00 72.38 273 HIS A O 1
ATOM 2206 N N . ASN A 1 274 ? -11.491 7.051 18.636 1.00 67.38 274 ASN A N 1
ATOM 2207 C CA . ASN A 1 274 ? -12.444 8.135 18.775 1.00 67.38 274 ASN A CA 1
ATOM 2208 C C . ASN A 1 274 ? -11.689 9.471 18.679 1.00 67.38 274 ASN A C 1
ATOM 2210 O O . ASN A 1 274 ? -10.891 9.817 19.551 1.00 67.38 274 ASN A O 1
ATOM 2214 N N . TYR A 1 275 ? -11.950 10.233 17.613 1.00 53.06 275 TYR A N 1
ATOM 2215 C CA . TYR A 1 275 ? -11.313 11.529 17.345 1.00 53.06 275 TYR A CA 1
ATOM 2216 C C . TYR A 1 275 ? -11.490 12.560 18.473 1.00 53.06 275 TYR A C 1
ATOM 2218 O O . TYR A 1 275 ? -10.751 13.545 18.515 1.00 53.06 275 TYR A O 1
ATOM 2226 N N . PHE A 1 276 ? -12.438 12.344 19.383 1.00 49.88 276 PHE A N 1
ATOM 2227 C CA . PHE A 1 276 ? -12.852 13.333 20.370 1.00 49.88 276 PHE A CA 1
ATOM 2228 C C . PHE A 1 276 ? -12.252 13.111 21.765 1.00 49.88 276 PHE A C 1
ATOM 2230 O O . PHE A 1 276 ? -11.968 14.097 22.443 1.00 49.88 276 PHE A O 1
ATOM 2237 N N . ASN A 1 277 ? -11.841 11.885 22.123 1.00 68.56 277 ASN A N 1
ATOM 2238 C CA . ASN A 1 277 ? -10.935 11.639 23.263 1.00 68.56 277 ASN A CA 1
ATOM 2239 C C . ASN A 1 277 ? -9.474 11.899 22.862 1.00 68.56 277 ASN A C 1
ATOM 2241 O O . ASN A 1 277 ? -8.553 11.145 23.184 1.00 68.56 277 ASN A O 1
ATOM 2245 N N . LYS A 1 278 ? -9.244 12.976 22.100 1.00 76.00 278 LYS A N 1
ATOM 2246 C CA . LYS A 1 278 ? -7.948 13.276 21.487 1.00 76.00 278 LYS A CA 1
ATOM 2247 C C . LYS A 1 278 ? -6.850 13.389 22.537 1.00 76.00 278 LYS A C 1
ATOM 2249 O O . LYS A 1 278 ? -5.744 12.930 22.289 1.00 76.00 278 LYS A O 1
ATOM 2254 N N . GLN A 1 279 ? -7.148 13.973 23.698 1.00 83.75 279 GLN A N 1
ATOM 2255 C CA . GLN A 1 279 ? -6.184 14.096 24.793 1.00 83.75 279 GLN A CA 1
ATOM 2256 C C . GLN A 1 279 ? -5.784 12.732 25.361 1.00 83.75 279 GLN A C 1
ATOM 2258 O O . GLN A 1 279 ? -4.592 12.455 25.442 1.00 83.75 279 GLN A O 1
ATOM 2263 N N . GLU A 1 280 ? -6.744 11.852 25.655 1.00 87.19 280 GLU A N 1
ATOM 2264 C CA . GLU A 1 280 ? -6.457 10.498 26.147 1.00 87.19 280 GLU A CA 1
ATOM 2265 C C . GLU A 1 280 ? -5.670 9.679 25.121 1.00 87.19 280 GLU A C 1
ATOM 2267 O O . GLU A 1 280 ? -4.684 9.029 25.462 1.00 87.19 280 GLU A O 1
ATOM 2272 N N . HIS A 1 281 ? -6.055 9.749 23.841 1.00 87.75 281 HIS A N 1
ATOM 2273 C CA . HIS A 1 281 ? -5.312 9.091 22.773 1.00 87.75 281 HIS A CA 1
ATOM 2274 C C . HIS A 1 281 ? -3.900 9.671 22.619 1.00 87.75 281 HIS A C 1
ATOM 2276 O O . HIS A 1 281 ? -2.966 8.895 22.450 1.00 87.75 281 HIS A O 1
ATOM 2282 N N . MET A 1 282 ? -3.716 10.993 22.689 1.00 88.00 282 MET A N 1
ATOM 2283 C CA . MET A 1 282 ? -2.389 11.620 22.623 1.00 88.00 282 MET A CA 1
ATOM 2284 C C . MET A 1 282 ? -1.512 11.206 23.808 1.00 88.00 282 MET A C 1
ATOM 2286 O O . MET A 1 282 ? -0.342 10.888 23.606 1.00 88.00 282 MET A O 1
ATOM 2290 N N . GLU A 1 283 ? -2.070 11.152 25.017 1.00 91.50 283 GLU A N 1
ATOM 2291 C CA . GLU A 1 283 ? -1.335 10.732 26.210 1.00 91.50 283 GLU A CA 1
ATOM 2292 C C . GLU A 1 283 ? -0.953 9.250 26.141 1.00 91.50 283 GLU A C 1
ATOM 2294 O O . GLU A 1 283 ? 0.209 8.886 26.323 1.00 91.50 283 GLU A O 1
ATOM 2299 N N . ALA A 1 284 ? -1.891 8.388 25.752 1.00 92.44 284 ALA A N 1
ATOM 2300 C CA . ALA A 1 284 ? -1.623 6.972 25.537 1.00 92.44 284 ALA A CA 1
ATOM 2301 C C . ALA A 1 284 ? -0.568 6.734 24.440 1.00 92.44 284 ALA A C 1
ATOM 2303 O O . ALA A 1 284 ? 0.302 5.872 24.585 1.00 92.44 284 ALA A O 1
ATOM 2304 N N . GLN A 1 285 ? -0.600 7.519 23.357 1.00 91.56 285 GLN A N 1
ATOM 2305 C CA . GLN A 1 285 ? 0.434 7.496 22.323 1.00 91.56 285 GLN A CA 1
ATOM 2306 C C . GLN A 1 285 ? 1.790 7.938 22.867 1.00 91.56 285 GLN A C 1
ATOM 2308 O O . GLN A 1 285 ? 2.793 7.307 22.538 1.00 91.56 285 GLN A O 1
ATOM 2313 N N . ARG A 1 286 ? 1.838 9.000 23.681 1.00 93.50 286 ARG A N 1
ATOM 2314 C CA . ARG A 1 286 ? 3.070 9.513 24.293 1.00 93.50 286 ARG A CA 1
ATOM 2315 C C . ARG A 1 286 ? 3.726 8.445 25.166 1.00 93.50 286 ARG A C 1
ATOM 2317 O O . ARG A 1 286 ? 4.899 8.145 24.960 1.00 93.50 286 ARG A O 1
ATOM 2324 N N . ILE A 1 287 ? 2.951 7.812 26.045 1.00 94.75 287 ILE A N 1
ATOM 2325 C CA . ILE A 1 287 ? 3.412 6.710 26.901 1.00 94.75 287 ILE A CA 1
ATOM 2326 C C . ILE A 1 287 ? 3.929 5.555 26.038 1.00 94.75 287 ILE A C 1
ATOM 2328 O O . ILE A 1 287 ? 5.070 5.124 26.190 1.00 94.75 287 ILE A O 1
ATOM 2332 N N . ALA A 1 288 ? 3.149 5.094 25.053 1.00 93.62 288 ALA A N 1
ATOM 2333 C CA . ALA A 1 288 ? 3.594 4.031 24.155 1.00 93.62 288 ALA A CA 1
ATOM 2334 C C . ALA A 1 288 ? 4.914 4.389 23.445 1.00 93.62 288 ALA A C 1
ATOM 2336 O O . ALA A 1 288 ? 5.808 3.552 23.346 1.00 93.62 288 ALA A O 1
ATOM 2337 N N . GLN A 1 289 ? 5.076 5.635 22.991 1.00 92.38 289 GLN A N 1
ATOM 2338 C CA . GLN A 1 289 ? 6.302 6.110 22.346 1.00 92.38 289 GLN A CA 1
ATOM 2339 C C . GLN A 1 289 ? 7.519 6.088 23.279 1.00 92.38 289 GLN A C 1
ATOM 2341 O O . GLN A 1 289 ? 8.618 5.772 22.819 1.00 92.38 289 GLN A O 1
ATOM 2346 N N . GLU A 1 290 ? 7.356 6.394 24.566 1.00 94.12 290 GLU A N 1
ATOM 2347 C CA . GLU A 1 290 ? 8.438 6.294 25.555 1.00 94.12 290 GLU A CA 1
ATOM 2348 C C . GLU A 1 290 ? 8.930 4.853 25.691 1.00 94.12 290 GLU A C 1
ATOM 2350 O O . GLU A 1 290 ? 10.135 4.600 25.609 1.00 94.12 290 GLU A O 1
ATOM 2355 N N . PHE A 1 291 ? 8.008 3.890 25.774 1.00 94.56 291 PHE A N 1
ATOM 2356 C CA . PHE A 1 291 ? 8.350 2.468 25.786 1.00 94.56 291 PHE A CA 1
ATOM 2357 C C . PHE A 1 291 ? 9.004 2.029 24.467 1.00 94.56 291 PHE A C 1
ATOM 2359 O O . PHE A 1 291 ? 10.008 1.316 24.482 1.00 94.56 291 PHE A O 1
ATOM 2366 N N . ILE A 1 292 ? 8.510 2.492 23.315 1.00 92.25 292 ILE A N 1
ATOM 2367 C CA . ILE A 1 292 ? 9.122 2.187 22.012 1.00 92.25 292 ILE A CA 1
ATOM 2368 C C . ILE A 1 292 ? 10.571 2.685 21.953 1.00 92.25 292 ILE A C 1
ATOM 2370 O O . ILE A 1 292 ? 11.463 1.929 21.565 1.00 92.25 292 ILE A O 1
ATOM 2374 N N . LYS A 1 293 ? 10.828 3.929 22.371 1.00 90.62 293 LYS A N 1
ATOM 2375 C CA . LYS A 1 293 ? 12.182 4.504 22.418 1.00 90.62 293 LYS A CA 1
ATOM 2376 C C . LYS A 1 293 ? 13.079 3.742 23.391 1.00 90.62 293 LYS A C 1
ATOM 2378 O O . LYS A 1 293 ? 14.212 3.429 23.042 1.00 90.62 293 LYS A O 1
ATOM 2383 N N . ARG A 1 294 ? 12.567 3.396 24.575 1.00 90.88 294 ARG A N 1
ATOM 2384 C CA . ARG A 1 294 ? 13.324 2.687 25.614 1.00 90.88 294 ARG A CA 1
ATOM 2385 C C . ARG A 1 294 ? 13.733 1.275 25.195 1.00 90.88 294 ARG A C 1
ATOM 2387 O O . ARG A 1 294 ? 14.869 0.886 25.439 1.00 90.88 294 ARG A O 1
ATOM 2394 N N . TYR A 1 295 ? 12.824 0.509 24.589 1.00 88.81 295 TYR A N 1
ATOM 2395 C CA . TYR A 1 295 ? 13.035 -0.923 24.336 1.00 88.81 295 TYR A CA 1
ATOM 2396 C C . TYR A 1 295 ? 13.437 -1.261 22.898 1.00 88.81 295 TYR A C 1
ATOM 2398 O O . TYR A 1 295 ? 14.060 -2.294 22.672 1.00 88.81 295 TYR A O 1
ATOM 2406 N N . TYR A 1 296 ? 13.107 -0.408 21.927 1.00 86.88 296 TYR A N 1
ATOM 2407 C CA . TYR A 1 296 ? 13.382 -0.662 20.508 1.00 86.88 296 TYR A CA 1
ATOM 2408 C C . TYR A 1 296 ? 14.221 0.432 19.849 1.00 86.88 296 TYR A C 1
ATOM 2410 O O . TYR A 1 296 ? 14.568 0.301 18.671 1.00 86.88 296 TYR A O 1
ATOM 2418 N N . VAL A 1 297 ? 14.558 1.505 20.575 1.00 83.69 297 VAL A N 1
ATOM 2419 C CA . VAL A 1 297 ? 15.277 2.703 20.099 1.00 83.69 297 VAL A CA 1
ATOM 2420 C C . VAL A 1 297 ? 14.466 3.543 19.104 1.00 83.69 297 VAL A C 1
ATOM 2422 O O . VAL A 1 297 ? 14.489 4.770 19.162 1.00 83.69 297 VAL A O 1
ATOM 2425 N N . SER A 1 298 ? 13.714 2.916 18.198 1.00 83.38 298 SER A N 1
ATOM 2426 C CA . SER A 1 298 ? 12.962 3.593 17.144 1.00 83.38 298 SER A CA 1
ATOM 2427 C C . SER A 1 298 ? 11.695 2.831 16.736 1.00 83.38 298 SER A C 1
ATOM 2429 O O . SER A 1 298 ? 11.629 1.602 16.824 1.00 83.38 298 SER A O 1
ATOM 2431 N N . HIS A 1 299 ? 10.697 3.557 16.216 1.00 82.81 299 HIS A N 1
ATOM 2432 C CA . HIS A 1 299 ? 9.491 2.958 15.627 1.00 82.81 299 HIS A CA 1
ATOM 2433 C C . HIS A 1 299 ? 9.803 1.969 14.494 1.00 82.81 299 HIS A C 1
ATOM 2435 O O . HIS A 1 299 ? 9.240 0.878 14.517 1.00 82.81 299 HIS A O 1
ATOM 2441 N N . PRO A 1 300 ? 10.701 2.274 13.533 1.00 81.06 300 PRO A N 1
ATOM 2442 C CA . PRO A 1 300 ? 11.131 1.303 12.532 1.00 81.06 300 PRO A CA 1
ATOM 2443 C C . PRO A 1 300 ? 11.572 -0.040 13.134 1.00 81.06 300 PRO A C 1
ATOM 2445 O O . PRO A 1 300 ? 11.152 -1.090 12.654 1.00 81.06 300 PRO A O 1
ATOM 2448 N N . ASN A 1 301 ? 12.375 -0.029 14.200 1.00 79.56 301 ASN A N 1
ATOM 2449 C CA . ASN A 1 301 ? 12.843 -1.262 14.836 1.00 79.56 301 ASN A CA 1
ATOM 2450 C C . ASN A 1 301 ? 11.716 -2.033 15.524 1.00 79.56 301 ASN A C 1
ATOM 2452 O O . ASN A 1 301 ? 11.625 -3.245 15.337 1.00 79.56 301 ASN A O 1
ATOM 2456 N N . ALA A 1 302 ? 10.841 -1.343 16.259 1.00 86.56 302 ALA A N 1
ATOM 2457 C CA . ALA A 1 302 ? 9.661 -1.956 16.868 1.00 86.56 302 ALA A CA 1
ATOM 2458 C C . ALA A 1 302 ? 8.786 -2.653 15.816 1.00 86.56 302 ALA A C 1
ATOM 2460 O O . ALA A 1 302 ? 8.391 -3.806 15.983 1.00 86.56 302 ALA A O 1
ATOM 2461 N N . ARG A 1 303 ? 8.589 -1.984 14.677 1.00 85.06 303 ARG A N 1
ATOM 2462 C CA . ARG A 1 303 ? 7.781 -2.451 13.548 1.00 85.06 303 ARG A CA 1
ATOM 2463 C C . ARG A 1 303 ? 8.324 -3.711 12.872 1.00 85.06 303 ARG A C 1
ATOM 2465 O O . ARG A 1 303 ? 7.585 -4.382 12.164 1.00 85.06 303 ARG A O 1
ATOM 2472 N N . ARG A 1 304 ? 9.596 -4.076 13.081 1.00 81.94 304 ARG A N 1
ATOM 2473 C CA . ARG A 1 304 ? 10.161 -5.330 12.543 1.00 81.94 304 ARG A CA 1
ATOM 2474 C C . ARG A 1 304 ? 9.446 -6.564 13.079 1.00 81.94 304 ARG A C 1
ATOM 2476 O O . ARG A 1 304 ? 9.404 -7.586 12.402 1.00 81.94 304 ARG A O 1
ATOM 2483 N N . LEU A 1 305 ? 8.889 -6.474 14.285 1.00 87.25 305 LEU A N 1
ATOM 2484 C CA . LEU A 1 305 ? 8.186 -7.583 14.920 1.00 87.25 305 LEU A CA 1
ATOM 2485 C C . LEU A 1 305 ? 6.909 -7.961 14.169 1.00 87.25 305 LEU A C 1
ATOM 2487 O O . LEU A 1 305 ? 6.604 -9.146 14.069 1.00 87.25 305 LEU A O 1
ATOM 2491 N N . HIS A 1 306 ? 6.225 -6.988 13.569 1.00 88.94 306 HIS A N 1
ATOM 2492 C CA . HIS A 1 306 ? 5.116 -7.240 12.656 1.00 88.94 306 HIS A CA 1
ATOM 2493 C C . HIS A 1 306 ? 5.525 -8.164 11.492 1.00 88.94 306 HIS A C 1
ATOM 2495 O O . HIS A 1 306 ? 4.857 -9.161 11.222 1.00 88.94 306 HIS A O 1
ATOM 2501 N N . TYR A 1 307 ? 6.672 -7.914 10.847 1.00 82.50 307 TYR A N 1
ATOM 2502 C CA . TYR A 1 307 ? 7.147 -8.777 9.758 1.00 82.50 307 TYR A CA 1
ATOM 2503 C C . TYR A 1 307 ? 7.511 -10.185 10.237 1.00 82.50 307 TYR A C 1
ATOM 2505 O O . TYR A 1 307 ? 7.287 -11.148 9.509 1.00 82.50 307 TYR A O 1
ATOM 2513 N N . ILE A 1 308 ? 8.001 -10.328 11.473 1.00 83.12 308 ILE A N 1
ATOM 2514 C CA . ILE A 1 308 ? 8.210 -11.648 12.084 1.00 83.12 308 ILE A CA 1
ATOM 2515 C C . ILE A 1 308 ? 6.871 -12.379 12.237 1.00 83.12 308 ILE A C 1
ATOM 2517 O O . ILE A 1 308 ? 6.780 -13.554 11.895 1.00 83.12 308 ILE A O 1
ATOM 2521 N N . LEU A 1 309 ? 5.817 -11.702 12.708 1.00 85.19 309 LEU A N 1
ATOM 2522 C CA . LEU A 1 309 ? 4.484 -12.307 12.808 1.00 85.19 309 LEU A CA 1
ATOM 2523 C C . LEU A 1 309 ? 3.949 -12.748 11.444 1.00 85.19 309 LEU A C 1
ATOM 2525 O O . LEU A 1 309 ? 3.408 -13.846 11.325 1.00 85.19 309 LEU A O 1
ATOM 2529 N N . LYS A 1 310 ? 4.166 -11.931 10.414 1.00 84.50 310 LYS A N 1
ATOM 2530 C CA . LYS A 1 310 ? 3.812 -12.246 9.028 1.00 84.50 310 LYS A CA 1
ATOM 2531 C C . LYS A 1 310 ? 4.566 -13.461 8.487 1.00 84.50 310 LYS A C 1
ATOM 2533 O O . LYS A 1 310 ? 3.945 -14.358 7.927 1.00 84.50 310 LYS A O 1
ATOM 2538 N N . GLU A 1 311 ? 5.886 -13.534 8.677 1.00 78.81 311 GLU A N 1
ATOM 2539 C CA . GLU A 1 311 ? 6.699 -14.691 8.261 1.00 78.81 311 GLU A CA 1
ATOM 2540 C C . GLU A 1 311 ? 6.270 -15.991 8.954 1.00 78.81 311 GLU A C 1
ATOM 2542 O O . GLU A 1 311 ? 6.354 -17.068 8.362 1.00 78.81 311 GLU A O 1
ATOM 2547 N N . LEU A 1 312 ? 5.792 -15.884 10.193 1.00 80.62 312 LEU A N 1
ATOM 2548 C CA . LEU A 1 312 ? 5.314 -17.008 10.995 1.00 80.62 312 LEU A CA 1
ATOM 2549 C C . LEU A 1 312 ? 3.843 -17.373 10.742 1.00 80.62 312 LEU A C 1
ATOM 2551 O O . LEU A 1 312 ? 3.368 -18.345 11.322 1.00 80.62 312 LEU A O 1
ATOM 2555 N N . GLY A 1 313 ? 3.134 -16.632 9.885 1.00 81.00 313 GLY A N 1
ATOM 2556 C CA . GLY A 1 313 ? 1.738 -16.910 9.540 1.00 81.00 313 GLY A CA 1
ATOM 2557 C C . GLY A 1 313 ? 0.715 -16.474 10.593 1.00 81.00 313 GLY A C 1
ATOM 2558 O O . GLY A 1 313 ? -0.404 -16.964 10.572 1.00 81.00 313 GLY A O 1
ATOM 2559 N N . TYR A 1 314 ? 1.069 -15.561 11.504 1.00 86.12 314 TYR A N 1
ATOM 2560 C CA . TYR A 1 314 ? 0.116 -14.966 12.457 1.00 86.12 314 TYR A CA 1
ATOM 2561 C C . TYR A 1 314 ? -0.672 -13.785 11.876 1.00 86.12 314 TYR A C 1
ATOM 2563 O O . TYR A 1 314 ? -1.551 -13.249 12.554 1.00 86.12 314 TYR A O 1
ATOM 2571 N N . ILE A 1 315 ? -0.317 -13.341 10.669 1.00 87.44 315 ILE A N 1
ATOM 2572 C CA . ILE A 1 315 ? -0.959 -12.235 9.959 1.00 87.44 315 ILE A CA 1
ATOM 2573 C C . ILE A 1 315 ? -1.337 -12.723 8.570 1.00 87.44 315 ILE A C 1
ATOM 2575 O O . ILE A 1 315 ? -0.478 -13.175 7.807 1.00 87.44 315 ILE A O 1
ATOM 2579 N N . GLU A 1 316 ? -2.617 -12.600 8.252 1.00 81.00 316 GLU A N 1
ATOM 2580 C CA . GLU A 1 316 ? -3.193 -12.993 6.975 1.00 81.00 316 GLU A CA 1
ATOM 2581 C C . GLU A 1 316 ? -3.777 -11.772 6.268 1.00 81.00 316 GLU A C 1
ATOM 2583 O O . GLU A 1 316 ? -4.305 -10.864 6.900 1.00 81.00 316 GLU A O 1
ATOM 2588 N N . TYR A 1 317 ? -3.693 -11.749 4.944 1.00 80.31 317 TYR A N 1
ATOM 2589 C CA . TYR A 1 317 ? -4.336 -10.729 4.124 1.00 80.31 317 TYR A CA 1
ATOM 2590 C C . TYR A 1 317 ? -5.230 -11.467 3.133 1.00 80.31 317 TYR A C 1
ATOM 2592 O O . TYR A 1 317 ? -4.760 -12.398 2.466 1.00 80.31 317 TYR A O 1
ATOM 2600 N N . ASP A 1 318 ? -6.493 -11.062 3.018 1.00 71.94 318 ASP A N 1
ATOM 2601 C CA . ASP A 1 318 ? -7.251 -11.366 1.804 1.00 71.94 318 ASP A CA 1
ATOM 2602 C C . ASP A 1 318 ? -6.701 -10.494 0.652 1.00 71.94 318 ASP A C 1
ATOM 2604 O O . ASP A 1 318 ? -5.816 -9.674 0.864 1.00 71.94 318 ASP A O 1
ATOM 2608 N N . ASN A 1 319 ? -7.109 -10.702 -0.599 1.00 70.00 319 ASN A N 1
ATOM 2609 C CA . ASN A 1 319 ? -6.643 -9.841 -1.702 1.00 70.00 319 ASN A CA 1
ATOM 2610 C C . ASN A 1 319 ? -7.644 -8.722 -2.031 1.00 70.00 319 ASN A C 1
ATOM 2612 O O . ASN A 1 319 ? -7.526 -8.103 -3.094 1.00 70.00 319 ASN A O 1
ATOM 2616 N N . GLU A 1 320 ? -8.599 -8.474 -1.139 1.00 73.12 320 GLU A N 1
ATOM 2617 C CA . GLU A 1 320 ? -9.730 -7.584 -1.340 1.00 73.12 320 GLU A CA 1
ATOM 2618 C C . GLU A 1 320 ? -9.409 -6.167 -0.875 1.00 73.12 320 GLU A C 1
ATOM 2620 O O . GLU A 1 320 ? -8.686 -5.925 0.094 1.00 73.12 320 GLU A O 1
ATOM 2625 N N . VAL A 1 321 ? -9.938 -5.195 -1.611 1.00 78.50 321 VAL A N 1
ATOM 2626 C CA . VAL A 1 321 ? -9.913 -3.789 -1.211 1.00 78.50 321 VAL A CA 1
ATOM 2627 C C . VAL A 1 321 ? -11.304 -3.452 -0.721 1.00 78.50 321 VAL A C 1
ATOM 2629 O O . VAL A 1 321 ? -12.263 -3.669 -1.448 1.00 78.50 321 VAL A O 1
ATOM 2632 N N . TYR A 1 322 ? -11.412 -2.870 0.465 1.00 82.19 322 TYR A N 1
ATOM 2633 C CA . TYR A 1 322 ? -12.710 -2.482 1.005 1.00 82.19 322 TYR A CA 1
ATOM 2634 C C . TYR A 1 322 ? -12.937 -0.983 0.892 1.00 82.19 322 TYR A C 1
ATOM 2636 O O . TYR A 1 322 ? -11.996 -0.186 0.981 1.00 82.19 322 TYR A O 1
ATOM 2644 N N . THR A 1 323 ? -14.194 -0.589 0.723 1.00 85.50 323 THR A N 1
ATOM 2645 C CA . THR A 1 323 ? -14.607 0.814 0.783 1.00 85.50 323 THR A CA 1
ATOM 2646 C C . THR A 1 323 ? -15.169 1.109 2.168 1.00 85.50 32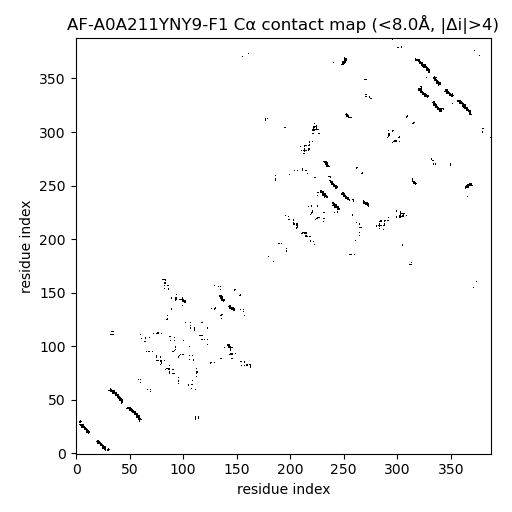3 THR A C 1
ATOM 2648 O O . THR A 1 323 ? -16.229 0.613 2.537 1.00 85.50 323 THR A O 1
ATOM 2651 N N . LEU A 1 324 ? -14.467 1.937 2.939 1.00 91.75 324 LEU A N 1
ATOM 2652 C CA . LEU A 1 324 ? -14.904 2.399 4.254 1.00 91.75 324 LEU A CA 1
ATOM 2653 C C . LEU A 1 324 ? -15.712 3.686 4.103 1.00 91.75 324 LEU A C 1
ATOM 2655 O O . LEU A 1 324 ? -15.211 4.647 3.512 1.00 91.75 324 LEU A O 1
ATOM 2659 N N . LYS A 1 325 ? -16.908 3.735 4.689 1.00 93.12 325 LYS A N 1
ATOM 2660 C CA . LYS A 1 325 ? -17.647 4.978 4.940 1.00 93.12 325 LYS A CA 1
ATOM 2661 C C . LYS A 1 325 ? -17.654 5.252 6.438 1.00 93.12 325 LYS A C 1
ATOM 2663 O O . LYS A 1 325 ? -18.212 4.484 7.215 1.00 93.12 325 LYS A O 1
ATOM 2668 N N . ILE A 1 326 ? -17.011 6.342 6.834 1.00 93.75 326 ILE A N 1
ATOM 2669 C CA . ILE A 1 326 ? -16.872 6.763 8.227 1.00 93.75 326 ILE A CA 1
ATOM 2670 C C . ILE A 1 326 ? -17.816 7.943 8.442 1.00 93.75 326 ILE A C 1
ATOM 2672 O O . ILE A 1 326 ? -17.608 9.027 7.893 1.00 93.75 326 ILE A O 1
ATOM 2676 N N . PHE A 1 327 ? -18.863 7.723 9.225 1.00 93.75 327 PHE A N 1
ATOM 2677 C CA . PHE A 1 327 ? -19.886 8.707 9.552 1.00 93.75 327 PHE A CA 1
ATOM 2678 C C . PHE A 1 327 ? -19.499 9.421 10.838 1.00 93.75 327 PHE A C 1
ATOM 2680 O O . PHE A 1 327 ? -19.321 8.782 11.867 1.00 93.75 327 PHE A O 1
ATOM 2687 N N . HIS A 1 328 ? -19.383 10.741 10.793 1.00 92.25 328 HIS A N 1
ATOM 2688 C CA . HIS A 1 328 ? -19.183 11.573 11.972 1.00 92.25 328 HIS A CA 1
ATOM 2689 C C . HIS A 1 328 ? -20.519 12.200 12.355 1.00 92.25 328 HIS A C 1
ATOM 2691 O O . HIS A 1 328 ? -21.159 12.816 11.504 1.00 92.25 328 HIS A O 1
ATOM 2697 N N . TYR A 1 329 ? -20.933 12.060 13.612 1.00 91.25 329 TYR A N 1
ATOM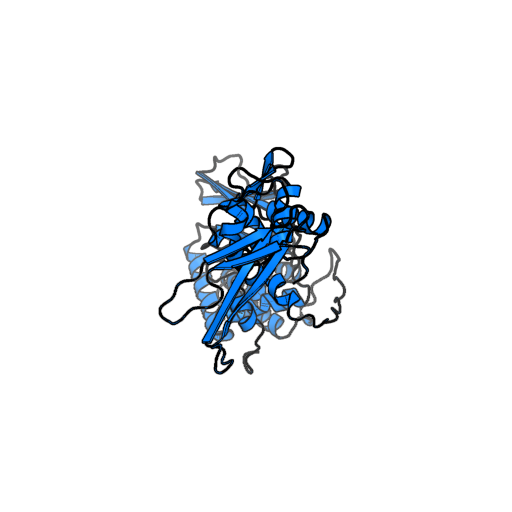 2698 C CA . TYR A 1 329 ? -22.188 12.622 14.112 1.00 91.25 329 TYR A CA 1
ATOM 2699 C C . TYR A 1 329 ? -21.958 13.911 14.923 1.00 91.25 329 TYR A C 1
ATOM 2701 O O . TYR A 1 329 ? -20.837 14.161 15.376 1.00 91.25 329 TYR A O 1
ATOM 2709 N N . PRO A 1 330 ? -22.993 14.757 15.108 1.00 88.81 330 PRO A N 1
ATOM 2710 C CA . PRO A 1 330 ? -22.889 15.991 15.896 1.00 88.81 330 PRO A CA 1
ATOM 2711 C C . PRO A 1 330 ? -22.551 15.767 17.375 1.00 88.81 330 PRO A C 1
ATOM 2713 O O . PRO A 1 330 ? -21.934 16.624 17.999 1.00 88.81 330 PRO A O 1
ATOM 2716 N N . ASP A 1 331 ? -22.931 14.613 17.928 1.00 87.25 331 ASP A N 1
ATOM 2717 C CA . ASP A 1 331 ? -22.623 14.200 19.303 1.00 87.25 331 ASP A CA 1
ATOM 2718 C C . ASP A 1 331 ? -21.206 13.631 19.454 1.00 87.25 331 ASP A C 1
ATOM 2720 O O . ASP A 1 331 ? -20.879 13.048 20.486 1.00 87.25 331 ASP A O 1
ATOM 2724 N N . ASN A 1 332 ? -20.365 13.800 18.428 1.00 81.31 332 ASN A N 1
ATOM 2725 C CA . ASN A 1 332 ? -18.984 13.346 18.401 1.00 81.31 332 ASN A CA 1
ATOM 2726 C C . ASN A 1 332 ? -18.823 11.814 18.422 1.00 81.31 332 ASN A C 1
ATOM 2728 O O . ASN A 1 332 ? -17.728 11.298 18.649 1.00 81.31 332 ASN A O 1
ATOM 2732 N N . THR A 1 333 ? -19.886 11.060 18.144 1.00 88.44 333 THR A N 1
ATOM 2733 C CA . THR A 1 333 ? -19.777 9.623 17.878 1.00 88.44 333 THR A CA 1
ATOM 2734 C C . THR A 1 333 ? -19.417 9.359 16.417 1.00 88.44 333 THR A C 1
ATOM 2736 O O . THR A 1 333 ? -19.531 10.231 15.545 1.00 88.44 333 THR A O 1
ATOM 2739 N N . ILE A 1 334 ? -18.924 8.149 16.148 1.00 91.38 334 ILE A N 1
ATOM 2740 C CA . ILE A 1 334 ? -18.542 7.709 14.807 1.00 91.38 334 ILE A CA 1
ATOM 2741 C C . ILE A 1 334 ? -19.287 6.418 14.489 1.00 91.38 334 ILE A C 1
ATOM 2743 O O . ILE A 1 334 ? -19.353 5.523 15.326 1.00 91.38 334 ILE A O 1
ATOM 2747 N N . GLY A 1 335 ? -19.813 6.331 13.271 1.00 93.00 335 GLY A N 1
ATOM 2748 C CA . GLY A 1 335 ? -20.315 5.099 12.676 1.00 93.00 335 GLY A CA 1
ATOM 2749 C C . GLY A 1 335 ? -19.417 4.646 11.531 1.00 93.00 335 GLY A C 1
ATOM 2750 O O . GLY A 1 335 ? -18.749 5.462 10.892 1.00 93.00 335 GLY A O 1
ATOM 2751 N N . LEU A 1 336 ? -19.400 3.348 11.259 1.00 93.94 336 LEU A N 1
ATOM 2752 C CA . LEU A 1 336 ? -18.597 2.749 10.201 1.00 93.94 336 LEU A CA 1
ATOM 2753 C C . LEU A 1 336 ? -19.452 1.799 9.369 1.00 93.94 336 LEU A C 1
ATOM 2755 O O . LEU A 1 336 ? -20.079 0.895 9.909 1.00 93.94 336 LEU A O 1
ATOM 2759 N N . GLU A 1 337 ? -19.410 1.962 8.053 1.00 93.50 337 GLU A N 1
ATOM 2760 C CA . GLU A 1 337 ? -19.843 0.940 7.103 1.00 93.50 337 GLU A CA 1
ATOM 2761 C C . GLU A 1 337 ? -18.650 0.490 6.268 1.00 93.50 337 GLU A C 1
ATOM 2763 O O . GLU A 1 337 ? -17.816 1.302 5.850 1.00 93.50 337 GLU A O 1
ATOM 2768 N N . ILE A 1 338 ? -18.580 -0.811 6.016 1.00 86.19 338 ILE A N 1
ATOM 2769 C CA . ILE A 1 338 ? -17.545 -1.439 5.210 1.00 86.19 338 ILE A CA 1
ATOM 2770 C C . ILE A 1 338 ? -18.224 -2.143 4.049 1.00 86.19 338 ILE A C 1
ATOM 2772 O O . ILE A 1 338 ? -19.073 -3.009 4.251 1.00 86.19 338 ILE A O 1
ATOM 2776 N N . TYR A 1 339 ? -17.836 -1.755 2.843 1.00 81.38 339 TYR A N 1
ATOM 2777 C CA . TYR A 1 339 ? -18.339 -2.304 1.595 1.00 81.38 339 TYR A CA 1
ATOM 2778 C C . TYR A 1 339 ? -17.236 -3.029 0.828 1.00 81.38 339 TYR A C 1
ATOM 2780 O O . TYR A 1 339 ? -16.046 -2.853 1.115 1.00 81.38 339 TYR A O 1
ATOM 2788 N N . ASP A 1 340 ? -17.641 -3.772 -0.195 1.00 75.88 340 ASP A N 1
ATOM 2789 C CA . ASP A 1 340 ? -16.751 -4.301 -1.227 1.00 75.88 340 ASP A CA 1
ATOM 2790 C C . ASP A 1 340 ? -15.936 -3.206 -1.973 1.00 75.88 340 ASP A C 1
ATOM 2792 O O . ASP A 1 340 ? -16.006 -1.994 -1.702 1.00 75.88 340 ASP A O 1
ATOM 2796 N N . ASP A 1 341 ? -15.119 -3.632 -2.939 1.00 68.88 341 ASP A N 1
ATOM 2797 C CA . ASP A 1 341 ? -14.214 -2.756 -3.693 1.00 68.88 341 ASP A CA 1
ATOM 2798 C C . ASP A 1 341 ? -14.936 -1.766 -4.627 1.00 68.88 341 ASP A C 1
ATOM 2800 O O . ASP A 1 341 ? -14.341 -0.763 -5.062 1.00 68.88 341 ASP A O 1
ATOM 2804 N N . LYS A 1 342 ? -16.212 -2.029 -4.925 1.00 68.81 342 LYS A N 1
ATOM 2805 C CA . LYS A 1 342 ? -17.091 -1.193 -5.748 1.00 68.81 342 LYS A CA 1
ATOM 2806 C C . LYS A 1 342 ? -17.956 -0.250 -4.915 1.00 68.81 342 LYS A C 1
ATOM 2808 O O . LYS A 1 342 ? -18.413 0.757 -5.452 1.00 68.81 342 LYS A O 1
ATOM 2813 N N . GLY A 1 343 ? -18.125 -0.523 -3.623 1.00 72.25 343 GLY A N 1
ATOM 2814 C CA . GLY A 1 343 ? -19.066 0.182 -2.759 1.00 72.25 343 GLY A CA 1
ATOM 2815 C C . GLY A 1 343 ? -20.520 -0.259 -2.961 1.00 72.25 343 GLY A C 1
ATOM 2816 O O . GLY A 1 343 ? -21.416 0.527 -2.655 1.00 72.25 343 GLY A O 1
ATOM 2817 N N . GLU A 1 344 ? -20.747 -1.454 -3.517 1.00 73.38 344 GLU A N 1
ATOM 2818 C CA . GLU A 1 344 ? -22.073 -1.976 -3.881 1.00 73.38 344 GLU A CA 1
ATOM 2819 C C . GLU A 1 344 ? -22.650 -2.851 -2.759 1.00 73.38 344 GLU A C 1
ATOM 2821 O O . GLU A 1 344 ? -23.762 -2.597 -2.293 1.00 73.38 344 GLU A O 1
ATOM 2826 N N . GLU A 1 345 ? -21.887 -3.838 -2.284 1.00 73.81 345 GLU A N 1
ATOM 2827 C CA . GLU A 1 345 ? -22.304 -4.744 -1.210 1.00 73.81 345 GLU A CA 1
ATOM 2828 C C . GLU A 1 345 ? -21.840 -4.255 0.168 1.00 73.81 345 GLU A C 1
ATOM 2830 O O . GLU A 1 345 ? -20.651 -4.006 0.379 1.00 73.81 345 GLU A O 1
ATOM 2835 N N . LEU A 1 346 ? -22.774 -4.127 1.120 1.00 82.62 346 LEU A N 1
ATOM 2836 C CA . LEU A 1 346 ? -22.467 -3.831 2.522 1.00 82.62 346 LEU A CA 1
ATOM 2837 C C . LEU A 1 346 ? -22.024 -5.116 3.229 1.00 82.62 346 LEU A C 1
ATOM 2839 O O . LEU A 1 346 ? -22.833 -6.011 3.458 1.00 82.62 346 LEU A O 1
ATOM 2843 N N . LEU A 1 347 ? -20.755 -5.171 3.622 1.00 77.62 347 LEU A N 1
ATOM 2844 C CA . LEU A 1 347 ? -20.151 -6.324 4.292 1.00 77.62 347 LEU A CA 1
ATOM 2845 C C . LEU A 1 347 ? -20.286 -6.238 5.813 1.00 77.62 347 LEU A C 1
ATOM 2847 O O . LEU A 1 347 ? -20.454 -7.250 6.492 1.00 77.62 347 LEU A O 1
ATOM 2851 N N . HIS A 1 348 ? -20.184 -5.028 6.365 1.00 84.12 348 HIS A N 1
ATOM 2852 C CA . HIS A 1 348 ? -20.275 -4.811 7.803 1.00 84.12 348 HIS A CA 1
ATOM 2853 C C . HIS A 1 348 ? -20.720 -3.386 8.138 1.00 84.12 348 HIS A C 1
ATOM 2855 O O . HIS A 1 348 ? -20.371 -2.437 7.438 1.00 84.12 348 HIS A O 1
ATOM 2861 N N . SER A 1 349 ? -21.433 -3.225 9.252 1.00 87.12 349 SER A N 1
ATOM 2862 C CA . SER A 1 349 ? -21.791 -1.921 9.808 1.00 87.12 349 SER A CA 1
ATOM 2863 C C . SER A 1 349 ? -21.660 -1.924 11.328 1.00 87.12 349 SER A C 1
ATOM 2865 O O . SER A 1 349 ? -22.187 -2.827 11.977 1.00 87.12 349 SER A O 1
ATOM 2867 N N . ASP A 1 350 ? -21.049 -0.885 11.887 1.00 87.69 350 ASP A N 1
ATOM 2868 C CA . ASP A 1 350 ? -20.936 -0.667 13.329 1.00 87.69 350 ASP A CA 1
ATOM 2869 C C . ASP A 1 350 ? -21.342 0.770 13.684 1.00 87.69 350 ASP A C 1
ATOM 2871 O O . ASP A 1 350 ? -20.999 1.726 12.986 1.00 87.69 350 ASP A O 1
ATOM 2875 N N . SER A 1 351 ? -22.070 0.919 14.791 1.00 90.25 351 SER A N 1
ATOM 2876 C CA . SER A 1 351 ? -22.378 2.210 15.416 1.00 90.25 351 SER A CA 1
ATOM 2877 C C . SER A 1 351 ? -23.066 3.229 14.483 1.00 90.25 351 SER A C 1
ATOM 2879 O O . SER A 1 351 ? -22.882 4.440 14.604 1.00 90.25 351 SER A O 1
ATOM 2881 N N . ILE A 1 352 ? -23.892 2.748 13.543 1.00 93.44 352 ILE A N 1
ATOM 2882 C CA . ILE A 1 352 ? -24.706 3.595 12.658 1.00 93.44 352 ILE A CA 1
ATOM 2883 C C . ILE A 1 352 ? -25.935 4.125 13.403 1.00 93.44 352 ILE A C 1
ATOM 2885 O O . ILE A 1 352 ? -26.745 3.359 13.926 1.00 93.44 352 ILE A O 1
ATOM 2889 N N . ARG A 1 353 ? -26.088 5.451 13.422 1.00 89.12 353 ARG A N 1
ATOM 2890 C CA . ARG A 1 353 ? -27.163 6.177 14.103 1.00 89.12 353 ARG A CA 1
ATOM 2891 C C . ARG A 1 353 ? -28.176 6.640 13.066 1.00 89.12 353 ARG A C 1
ATOM 2893 O O . ARG A 1 353 ? -27.868 7.467 12.217 1.00 89.12 353 ARG A O 1
ATOM 2900 N N . ARG A 1 354 ? -29.386 6.084 13.118 1.00 87.56 354 ARG A N 1
ATOM 2901 C CA . ARG A 1 354 ? -30.487 6.462 12.209 1.00 87.56 354 ARG A CA 1
ATOM 2902 C C . ARG A 1 354 ? -31.255 7.692 12.696 1.00 87.56 354 ARG A C 1
ATOM 2904 O O . ARG A 1 354 ? -31.972 8.310 11.922 1.00 87.56 354 ARG A O 1
ATOM 2911 N N . ASP A 1 355 ? -31.106 8.013 13.975 1.00 89.19 355 ASP A N 1
ATOM 2912 C CA . ASP A 1 355 ? -31.722 9.137 14.676 1.00 89.19 355 ASP A CA 1
ATOM 2913 C C . ASP A 1 355 ? -30.964 10.460 14.489 1.00 89.19 355 ASP A C 1
ATOM 2915 O O . ASP A 1 355 ? -31.516 11.525 14.756 1.00 89.19 355 ASP A O 1
ATOM 2919 N N . LEU A 1 356 ? -29.715 10.408 14.015 1.00 89.25 356 LEU A N 1
ATOM 2920 C CA . LEU A 1 356 ? -28.864 11.576 13.817 1.00 89.25 356 LEU A CA 1
ATOM 2921 C C . LEU A 1 356 ? -28.413 11.694 12.365 1.00 89.25 356 LEU A C 1
ATOM 2923 O O . LEU A 1 356 ? -27.893 10.746 11.780 1.00 89.25 356 LEU A O 1
ATOM 2927 N N . THR A 1 357 ? -28.518 12.898 11.808 1.00 90.25 357 THR A N 1
ATOM 2928 C CA . THR A 1 357 ? -27.896 13.212 10.521 1.00 90.25 357 THR A CA 1
ATOM 2929 C C . THR A 1 357 ? -26.380 13.347 10.712 1.00 90.25 357 THR A C 1
ATOM 2931 O O . THR A 1 357 ? -25.950 14.150 11.547 1.00 90.25 357 THR A O 1
ATOM 2934 N N . PRO A 1 358 ? -25.549 12.607 9.954 1.00 92.75 358 PRO A N 1
ATOM 2935 C CA . PRO A 1 358 ? -24.099 12.756 10.004 1.00 92.75 358 PRO A CA 1
ATOM 2936 C C . PRO A 1 358 ? -23.678 14.192 9.667 1.00 92.75 358 PRO A C 1
ATOM 2938 O O . PRO A 1 358 ? -24.124 14.760 8.671 1.00 92.75 358 PRO A O 1
ATOM 2941 N N . SER A 1 359 ? -22.779 14.768 10.463 1.00 92.38 359 SER A N 1
ATOM 2942 C CA . SER A 1 359 ? -22.161 16.068 10.186 1.00 92.38 359 SER A CA 1
ATOM 2943 C C . SER A 1 359 ? -21.140 15.986 9.049 1.00 92.38 359 SER A C 1
ATOM 2945 O O . SER A 1 359 ? -20.928 16.958 8.324 1.00 92.38 359 SER A O 1
ATOM 2947 N N . ARG A 1 360 ? -20.502 14.823 8.875 1.00 92.75 360 ARG A N 1
ATOM 2948 C CA . ARG A 1 360 ? -19.518 14.565 7.818 1.00 92.75 360 ARG A CA 1
ATOM 2949 C C . ARG A 1 360 ? -19.430 13.073 7.517 1.00 92.75 360 ARG A C 1
ATOM 2951 O O . ARG A 1 360 ? -19.471 12.262 8.436 1.00 92.75 360 ARG A O 1
ATOM 2958 N N . VAL A 1 361 ? -19.220 12.718 6.252 1.00 92.12 361 VAL A N 1
ATOM 2959 C CA . VAL A 1 361 ? -18.928 11.338 5.835 1.00 92.12 361 VAL A CA 1
ATOM 2960 C C . VAL A 1 361 ? -17.579 11.306 5.123 1.00 92.12 361 VAL A C 1
ATOM 2962 O O . VAL A 1 361 ? -17.390 11.994 4.121 1.00 92.12 361 VAL A O 1
ATOM 2965 N N . GLU A 1 362 ? -16.630 10.530 5.642 1.00 90.81 362 GLU A N 1
ATOM 2966 C CA . GLU A 1 362 ? -15.350 10.266 4.978 1.00 90.81 362 GLU A CA 1
ATOM 2967 C C . GLU A 1 362 ? -15.409 8.926 4.242 1.00 90.81 362 GLU A C 1
ATOM 2969 O O . GLU A 1 362 ? -15.843 7.924 4.806 1.00 90.81 362 GLU A O 1
ATOM 2974 N N . ILE A 1 363 ? -14.930 8.891 2.997 1.00 89.19 363 ILE A N 1
ATOM 2975 C CA . ILE A 1 363 ? -14.829 7.657 2.209 1.00 89.19 363 ILE A CA 1
ATOM 2976 C C . ILE A 1 363 ? -13.353 7.319 2.020 1.00 89.19 363 ILE A C 1
ATOM 2978 O O . ILE A 1 363 ? -12.601 8.129 1.470 1.00 89.19 363 ILE A O 1
ATOM 2982 N N . LYS A 1 364 ? -12.928 6.133 2.470 1.00 87.94 364 LYS A N 1
ATOM 2983 C CA . LYS A 1 364 ? -11.527 5.688 2.390 1.00 87.94 364 LYS A CA 1
ATOM 2984 C C . LYS A 1 364 ? -11.414 4.265 1.854 1.00 87.94 364 LYS A C 1
ATOM 2986 O O . LYS A 1 364 ? -12.163 3.401 2.293 1.00 87.94 364 LYS A O 1
ATOM 2991 N N . PRO A 1 365 ? -10.458 3.983 0.957 1.00 85.69 365 PRO A N 1
ATOM 2992 C CA . PRO A 1 365 ? -10.110 2.608 0.635 1.00 85.69 365 PRO A CA 1
ATOM 2993 C C . PRO A 1 365 ? -9.294 1.976 1.776 1.00 85.69 365 PRO A C 1
ATOM 2995 O O . PRO A 1 365 ? -8.390 2.616 2.326 1.00 85.69 365 PRO A O 1
ATOM 2998 N N . ALA A 1 366 ? -9.581 0.713 2.086 1.00 86.19 366 ALA A N 1
ATOM 2999 C CA . ALA A 1 366 ? -8.765 -0.145 2.935 1.00 86.19 366 ALA A CA 1
ATOM 3000 C C . ALA A 1 366 ? -8.044 -1.187 2.074 1.00 86.19 366 ALA A C 1
ATOM 3002 O O . ALA A 1 366 ? -8.684 -2.023 1.440 1.00 86.19 366 ALA A O 1
ATOM 3003 N N . PHE A 1 367 ? -6.714 -1.134 2.036 1.00 83.19 367 PHE A N 1
ATOM 3004 C CA . PHE A 1 367 ? -5.903 -2.017 1.198 1.00 83.19 367 PHE A CA 1
ATOM 3005 C C . PHE A 1 367 ? -5.391 -3.251 1.960 1.00 83.19 367 PHE A C 1
ATOM 3007 O O . PHE A 1 367 ? -4.967 -3.114 3.108 1.00 83.19 367 PHE A O 1
ATOM 3014 N N . PRO A 1 368 ? -5.287 -4.421 1.307 1.00 79.75 368 PRO A N 1
ATOM 3015 C CA . PRO A 1 368 ? -4.804 -5.661 1.920 1.00 79.75 368 PRO A CA 1
ATOM 3016 C C . PRO A 1 368 ? -3.264 -5.759 1.967 1.00 79.75 368 PRO A C 1
ATOM 3018 O O . PRO A 1 368 ? -2.670 -6.828 1.830 1.00 79.75 368 PRO A O 1
ATOM 3021 N N . PHE A 1 369 ? -2.563 -4.630 2.043 1.00 72.31 369 PHE A N 1
ATOM 3022 C CA . PHE A 1 369 ? -1.100 -4.598 2.080 1.00 72.31 369 PHE A CA 1
ATOM 3023 C C . PHE A 1 369 ? -0.605 -3.300 2.708 1.00 72.31 369 PHE A C 1
ATOM 3025 O O . PHE A 1 369 ? -1.167 -2.237 2.451 1.00 72.31 369 PHE A O 1
ATOM 3032 N N . GLU A 1 370 ? 0.472 -3.368 3.493 1.00 66.94 370 GLU A N 1
ATOM 3033 C CA . GLU A 1 370 ? 1.127 -2.185 4.060 1.00 66.94 370 GLU A CA 1
ATOM 3034 C C . GLU A 1 370 ? 1.821 -1.327 3.004 1.00 66.94 370 GLU A C 1
ATOM 3036 O O . GLU A 1 370 ? 2.372 -1.814 2.015 1.00 66.94 370 GLU A O 1
ATOM 3041 N N . HIS A 1 371 ? 1.902 -0.029 3.290 1.00 53.78 371 HIS A N 1
ATOM 3042 C CA . HIS A 1 371 ? 2.808 0.868 2.595 1.00 53.78 371 HIS A CA 1
ATOM 3043 C C . HIS A 1 371 ? 4.243 0.667 3.119 1.00 53.78 371 HIS A C 1
ATOM 3045 O O . HIS A 1 371 ? 4.643 1.225 4.151 1.00 53.78 371 HIS A O 1
ATOM 3051 N N . VAL A 1 372 ? 5.040 -0.127 2.406 1.00 53.03 372 VAL A N 1
ATOM 3052 C CA . VAL A 1 372 ? 6.466 -0.315 2.702 1.00 53.03 372 VAL A CA 1
ATOM 3053 C C . VAL A 1 372 ? 7.308 0.442 1.676 1.00 53.03 372 VAL A C 1
ATOM 3055 O O . VAL A 1 372 ? 7.161 0.251 0.476 1.00 53.03 372 VAL A O 1
ATOM 3058 N N . ASP A 1 373 ? 8.178 1.331 2.159 1.00 40.75 373 ASP A N 1
ATOM 3059 C CA . ASP A 1 373 ? 9.241 1.934 1.352 1.00 40.75 373 ASP A CA 1
ATOM 3060 C C . ASP A 1 373 ? 10.396 0.923 1.255 1.00 40.75 373 ASP A C 1
ATOM 3062 O O . ASP A 1 373 ? 11.035 0.608 2.265 1.00 40.75 373 ASP A O 1
ATOM 3066 N N . GLU A 1 374 ? 10.632 0.379 0.059 1.00 42.88 374 GLU A N 1
ATOM 3067 C CA . GLU A 1 374 ? 11.593 -0.705 -0.198 1.00 42.88 374 GLU A CA 1
ATOM 3068 C C . GLU A 1 374 ? 13.049 -0.328 0.141 1.00 42.88 374 GLU A C 1
ATOM 3070 O O . GLU A 1 374 ? 13.857 -1.216 0.425 1.00 42.88 374 GLU A O 1
ATOM 3075 N N . GLN A 1 375 ? 13.411 0.965 0.195 1.00 34.81 375 GLN A N 1
ATOM 3076 C CA . GLN A 1 375 ? 14.744 1.364 0.679 1.00 34.81 375 GLN A CA 1
ATOM 3077 C C . GLN A 1 375 ? 14.945 1.016 2.162 1.00 34.81 375 GLN A C 1
ATOM 3079 O O . GLN A 1 375 ? 16.067 0.738 2.587 1.00 34.81 375 GLN A O 1
ATOM 3084 N N . ASN A 1 376 ? 13.853 0.947 2.929 1.00 38.75 376 ASN A N 1
ATOM 3085 C CA . ASN A 1 376 ? 13.869 0.544 4.329 1.00 38.75 376 ASN A CA 1
ATOM 3086 C C . ASN A 1 376 ? 13.706 -0.977 4.525 1.00 38.75 376 ASN A C 1
ATOM 3088 O O . ASN A 1 376 ? 14.108 -1.484 5.567 1.00 38.75 376 ASN A O 1
ATOM 3092 N N . GLU A 1 377 ? 13.185 -1.747 3.557 1.00 37.09 377 GLU A N 1
ATOM 3093 C CA . GLU A 1 377 ? 13.092 -3.220 3.680 1.00 37.09 377 GLU A CA 1
ATOM 3094 C C . GLU A 1 377 ? 14.448 -3.870 3.931 1.00 37.09 377 GLU A C 1
ATOM 3096 O O . GLU A 1 377 ? 14.594 -4.658 4.866 1.00 37.09 377 GLU A O 1
ATOM 3101 N N . ASN A 1 378 ? 15.473 -3.478 3.175 1.00 35.00 378 ASN A N 1
ATOM 3102 C CA . ASN A 1 378 ? 16.811 -4.028 3.374 1.00 35.00 378 ASN A CA 1
ATOM 3103 C C . ASN A 1 378 ? 17.360 -3.730 4.775 1.00 35.00 378 ASN A C 1
ATOM 3105 O O . ASN A 1 378 ? 18.059 -4.570 5.332 1.00 35.00 378 ASN A O 1
ATOM 3109 N N . THR A 1 379 ? 17.017 -2.594 5.391 1.00 37.22 379 THR A N 1
ATOM 3110 C CA . THR A 1 379 ? 17.447 -2.300 6.764 1.00 37.22 379 THR A CA 1
ATOM 3111 C C . THR A 1 379 ? 16.612 -3.042 7.807 1.00 37.22 379 THR A C 1
ATOM 3113 O O . THR A 1 379 ? 17.165 -3.392 8.848 1.00 37.22 379 THR A O 1
ATOM 3116 N N . TYR A 1 380 ? 15.339 -3.366 7.533 1.00 34.06 380 TYR A N 1
ATOM 3117 C CA . TYR A 1 380 ? 14.467 -4.138 8.433 1.00 34.06 380 TYR A CA 1
ATOM 3118 C C . TYR A 1 380 ? 14.919 -5.596 8.620 1.00 34.06 380 TYR A C 1
ATOM 3120 O O . TYR A 1 380 ? 14.827 -6.114 9.737 1.00 34.06 380 TYR A O 1
ATOM 3128 N N . PHE A 1 381 ? 15.459 -6.231 7.575 1.00 34.94 381 PHE A N 1
ATOM 3129 C CA . PHE A 1 381 ? 15.948 -7.619 7.623 1.00 34.94 381 PHE A CA 1
ATOM 3130 C C . PHE A 1 381 ? 17.430 -7.757 8.014 1.00 34.94 381 PHE A C 1
ATOM 3132 O O . PHE A 1 381 ? 17.856 -8.846 8.409 1.00 34.94 381 PHE A O 1
ATOM 3139 N N . ILE A 1 382 ? 18.221 -6.675 7.961 1.00 35.19 382 ILE A N 1
ATOM 3140 C CA . ILE A 1 382 ? 19.570 -6.645 8.547 1.00 35.19 382 ILE A CA 1
ATOM 3141 C C . ILE A 1 382 ? 19.404 -6.623 10.065 1.00 35.19 382 ILE A C 1
ATOM 3143 O O . ILE A 1 382 ? 19.005 -5.607 10.629 1.00 35.19 382 ILE A O 1
ATOM 3147 N N . ARG A 1 383 ? 19.670 -7.758 10.719 1.00 40.44 383 ARG A N 1
ATOM 3148 C CA . ARG A 1 383 ? 19.681 -7.909 12.181 1.00 40.44 383 ARG A CA 1
ATOM 3149 C C . ARG A 1 383 ? 20.979 -7.294 12.719 1.00 40.44 383 ARG A C 1
ATOM 3151 O O . ARG A 1 383 ? 22.022 -7.928 12.558 1.00 40.44 383 ARG A O 1
ATOM 3158 N N . PRO A 1 384 ? 20.978 -6.103 13.341 1.00 33.75 384 PRO A N 1
ATOM 3159 C CA . PRO A 1 384 ? 22.168 -5.638 14.035 1.00 33.75 384 PRO A CA 1
ATOM 3160 C C . PRO A 1 384 ? 22.358 -6.554 15.247 1.00 33.75 384 PRO A C 1
ATOM 3162 O O . PRO A 1 384 ? 21.394 -6.846 15.964 1.00 33.75 384 PRO A O 1
ATOM 3165 N N . ALA A 1 385 ? 23.570 -7.062 15.451 1.00 29.47 385 ALA A N 1
ATOM 3166 C CA . ALA A 1 385 ? 23.872 -7.856 16.634 1.00 29.47 385 ALA A CA 1
ATOM 3167 C C . ALA A 1 385 ? 23.580 -7.022 17.899 1.00 29.47 385 ALA A C 1
ATOM 3169 O O . ALA A 1 385 ? 23.999 -5.870 17.980 1.00 29.47 385 ALA A O 1
ATOM 3170 N N . GLY A 1 386 ? 22.839 -7.590 18.860 1.00 36.09 386 GLY A N 1
ATOM 3171 C CA . GLY A 1 386 ? 22.588 -6.972 20.173 1.00 36.09 386 GLY A CA 1
ATOM 3172 C C . GLY A 1 386 ? 21.218 -6.311 20.404 1.00 36.09 386 GLY A C 1
ATOM 3173 O O . GLY A 1 386 ? 21.015 -5.760 21.479 1.00 36.09 386 GLY A O 1
ATOM 3174 N N . LEU A 1 387 ? 20.268 -6.369 19.457 1.00 35.69 387 LEU A N 1
ATOM 3175 C CA . LEU A 1 387 ? 18.929 -5.746 19.594 1.00 35.69 387 LEU A CA 1
ATOM 3176 C C . LEU A 1 387 ? 17.779 -6.702 19.995 1.00 35.69 387 LEU A C 1
ATOM 3178 O O . LEU A 1 387 ? 16.623 -6.279 20.001 1.00 35.69 387 LEU A O 1
ATOM 3182 N N . TYR A 1 388 ? 18.066 -7.967 20.340 1.00 41.62 388 TYR A N 1
ATOM 3183 C CA . TYR A 1 388 ? 17.058 -8.963 20.753 1.00 41.62 388 TYR A CA 1
ATOM 3184 C C . TYR A 1 388 ? 17.486 -9.787 21.965 1.00 41.62 388 TYR A C 1
ATOM 3186 O O . TYR A 1 388 ? 18.575 -10.393 21.911 1.00 41.62 388 TYR A O 1
#

Mean predicted aligned error: 16.8 Å

Radius of gyration: 28.52 Å; Cα contacts (8 Å, |Δi|>4): 566; chains: 1; bounding box: 79×44×82 Å

Organism: NCBI:txid1273541

pLDDT: mean 79.83, std 17.44, range [27.12, 96.94]

Sequence (388 aa):
MPNTVASIAINPREAVAPFTSSIDIRVSPGAAPGTYAFKLRIHDTATNALLGLESLALIVLRRGLPKTLAKHYQKLKTMYRTYGAQAAVWYILTHVFKDGATFTQIKNAYEIIVGETVSNGTIGNILGRMRRKRIIIEKHPGVYTSNVKDFNVLLSRIDSSRVRIQANRVRKSKRVPQKMHGENARVDFSRLPKTVRRVWEKAQEIAREHSTLAALYFLIYTLLGVRQTGHLLYWFNAWFIYCEQKTGFCHHFYSELLNEMLRKLGLRQGIQHNYFNKQEHMEAQRIAQEFIKRYYVSHPNARRLHYILKELGYIEYDNEVYTLKIFHYPDNTIGLEIYDDKGEELLHSDSIRRDLTPSRVEIKPAFPFEHVDEQNENTYFIRPAGLY

Secondary structure (DSSP, 8-state):
--TTTEEEEEESSS-PSS---EEEEEE-TTPPSEEEEEEEEEE-TTT--EEEEEEEEEEEPPTTS-THHHHHHHHHHHHHHHH-HHHHHHHIIIII-TT-EEHHHHHHHHHHHHSS---HHHHHHHHHHHHHTTSEEEEETTEEEES---HHHHHTTS-THHHHHTT---------------TT----GGGS-HHHHHHHHHHHHHHHHT-HHHHHHHHHHHTS---TTEEEEEEETTEEEEEETTT--EEEEE-HHHHHHHHHTTPPSEE---TTSHHHHHHHHHHHHHHHHHHHSSHHHHHHHHHHHHHTTS-B--SPPEEEEEEEPTTS-EEEEEE-TTS-SEEEEES--SSS--SEEEEEEEESS----HHHHHHHHS--TT--

Solvent-accessible surface area (backbone atoms only — not comparable to full-atom values): 22465 Å² total; per-residue (Å²): 125,72,83,65,42,47,50,77,49,58,46,61,80,74,82,66,86,88,73,79,63,49,76,49,77,47,72,38,96,78,39,70,62,34,72,47,80,46,74,49,73,41,62,40,87,88,77,65,44,80,75,44,79,47,81,47,76,51,75,44,73,56,90,92,62,65,76,62,46,67,78,42,41,68,60,41,40,48,32,31,70,74,45,15,70,62,47,26,52,44,46,42,22,60,72,62,27,68,91,33,38,38,66,68,56,51,47,58,56,48,28,51,59,74,67,49,91,73,58,70,67,59,54,50,52,49,51,52,50,32,41,76,61,52,41,29,45,70,82,48,96,68,28,35,30,53,62,54,86,51,66,70,66,44,58,78,60,55,76,46,70,66,49,58,46,74,79,56,81,71,88,73,83,78,82,75,76,82,79,88,78,56,105,74,69,76,76,59,69,87,76,46,56,71,69,59,40,52,51,51,56,48,31,56,47,38,33,74,77,72,30,51,63,20,17,48,44,38,44,34,33,22,55,68,48,41,53,95,70,33,46,54,43,34,34,51,94,29,36,38,33,32,33,36,64,90,79,63,42,30,27,38,39,36,23,63,61,58,40,52,52,43,48,73,63,68,55,77,75,43,81,67,60,59,84,75,52,42,66,62,53,50,51,20,43,51,54,21,47,52,53,37,40,74,74,42,67,33,64,74,57,31,25,42,49,18,55,53,37,42,77,71,63,50,45,47,59,64,94,58,41,32,31,34,40,40,33,33,35,85,88,67,47,64,20,41,38,34,19,38,74,82,62,76,51,81,74,46,75,46,68,74,60,91,90,51,75,61,73,45,76,49,79,37,57,27,34,43,56,81,94,72,64,70,84,51,51,65,59,62,72,53,75,66,89,88,80,126

Foldseek 3Di:
DPPQFWDKDKPPPDDDPPDDIDIDIGTDPPHDFEKDKDWDWDADPVPRDTPDIDIDIDGHADPPFDPVLVVCQVVLLVQCLQQRDLSSLLCCQVPRVVVWDFLVNSQRSSCRSVRHHDDSVVSVVSVVLCVQLQQWDAPDVRTIHGPDNDPVSVSLRGDRVVSVCVVDPDDDDDPDDDDPDDLPPDDDLVPDDPVVNVLLVVLLVCCVPPRNLLSQLLCCLQAVLADLQKDFQFDDSQKTWIAHPVVRAIAIWGAPPVVVSSVVSVHDGTGDDQVVVVVVNVVSSVSSVVVCCVQQVDSLRSSLNNVVCVSVNRIGFDQWKWKWKWFAFPVSDIKIWIHGPVNPGTPDIDPDDPPTDGPDIDIHIYGRDDRDDVVCVVVSPPDDPPND

Nearest PDB structures (foldseek):
  5v8f-assembly1_4  TM=6.579E-01  e=3.477E-01  Saccharomyces cerevisiae S288C
  9jm0-assembly1_L  TM=4.190E-01  e=5.079E-01  Escherichia coli
  6i6k-assembly1_A  TM=5.671E-01  e=6.133E+00  Papaver somniferum
  5me9-assembly1_A  TM=4.227E-01  e=6.133E+00  Saccharomyces cerevisiae